Protein 5K5D (pdb70)

Nearest PDB structures (foldseek):
  5k5d-assembly2_B  TM=1.004E+00  e=5.951E-37  Saccharolobus solfataricus 98/2
  5k5d-assembly1_A  TM=9.960E-01  e=1.887E-33  Saccharolobus solfataricus 98/2
  5k5a-assembly1_B  TM=9.808E-01  e=2.929E-31  Saccharolobus solfataricus 98/2
  5k5d-assembly3_C  TM=9.101E-01  e=9.389E-32  Saccharolobus solfataricus 98/2
  5k5d-assembly3_C  TM=1.003E+00  e=1.849E-37  Saccharolobus solfataricus 98/2

InterPro domains:
  IPR003115 ParB-like, N-terminal domain [SM00470] (9-94)
  IPR036086 ParB/Sulfiredoxin superfamily [SSF110849] (32-154)
  IPR054524 Ssol_1539-like, N-teminal, second subdomain [PF22445] (212-257)

Organism: Saccharolobus solfataricus (strain 98/2) (NCBI:txid555311)

Structure (mmCIF, N/CA/C/O backbone):
data_5K5D
#
_entry.id   5K5D
#
_cell.length_a   71.030
_cell.length_b   98.700
_cell.length_c   307.200
_cell.angle_alpha   90.000
_cell.angle_beta   90.000
_cell.angle_gamma   90.000
#
_symmetry.space_group_name_H-M   'C 2 2 21'
#
loop_
_entity.id
_entity.type
_entity.pdbx_description
1 polymer 'ParB domain protein nuclease'
2 non-polymer 'CITRIC ACID'
3 water water
#
loop_
_atom_site.group_PDB
_atom_site.id
_atom_site.type_symbol
_atom_site.label_atom_id
_atom_site.label_alt_id
_atom_site.label_comp_id
_atom_site.label_asym_id
_atom_site.label_entity_id
_atom_site.label_seq_id
_atom_site.pdbx_PDB_ins_code
_atom_site.Cartn_x
_atom_site.Cartn_y
_atom_site.Cartn_z
_atom_site.occupancy
_atom_site.B_iso_or_equiv
_atom_site.auth_seq_id
_atom_site.auth_comp_id
_atom_site.auth_asym_id
_atom_site.auth_atom_id
_atom_site.pdbx_PDB_model_num
ATOM 9 N N . THR A 1 5 ? 5.622 12.031 44.639 1.00 95.46 2 THR B N 1
ATOM 10 C CA . THR A 1 5 ? 5.806 13.010 43.574 1.00 86.59 2 THR B CA 1
ATOM 11 C C . THR A 1 5 ? 4.842 14.186 43.740 1.00 82.14 2 THR B C 1
ATOM 12 O O . THR A 1 5 ? 3.665 14.001 44.054 1.00 76.33 2 THR B O 1
ATOM 16 N N . GLU A 1 6 ? 5.352 15.395 43.533 1.00 77.59 3 GLU B N 1
ATOM 17 C CA . GLU A 1 6 ? 4.553 16.604 43.690 1.00 67.37 3 GLU B CA 1
ATOM 18 C C . GLU A 1 6 ? 3.575 16.766 42.535 1.00 56.42 3 GLU B C 1
ATOM 19 O O . GLU A 1 6 ? 3.921 16.524 41.378 1.00 48.74 3 GLU B O 1
ATOM 25 N N . LEU A 1 7 ? 2.356 17.189 42.852 1.00 49.60 4 LEU B N 1
ATOM 26 C CA . LEU A 1 7 ? 1.330 17.392 41.835 1.00 46.49 4 LEU B CA 1
ATOM 27 C C . LEU A 1 7 ? 1.598 18.642 41.001 1.00 46.87 4 LEU B C 1
ATOM 28 O O . LEU A 1 7 ? 1.770 19.737 41.537 1.00 56.20 4 LEU B O 1
ATOM 33 N N . THR A 1 8 ? 1.633 18.466 39.685 1.00 43.00 5 THR B N 1
ATOM 34 C CA . THR A 1 8 ? 1.899 19.558 38.756 1.00 37.86 5 THR B CA 1
ATOM 35 C C . THR A 1 8 ? 0.668 19.856 37.912 1.00 37.29 5 THR B C 1
ATOM 36 O O . THR A 1 8 ? -0.040 18.943 37.492 1.00 37.59 5 THR B O 1
ATOM 40 N N . TYR A 1 9 ? 0.412 21.134 37.656 1.00 37.75 6 TYR B N 1
ATOM 41 C CA . TYR A 1 9 ? -0.739 21.507 36.849 1.00 41.55 6 TYR B CA 1
ATOM 42 C C . TYR A 1 9 ? -0.533 22.808 36.088 1.00 45.30 6 TYR B C 1
ATOM 43 O O . TYR A 1 9 ? 0.313 23.636 36.439 1.00 44.05 6 TYR B O 1
ATOM 52 N N . THR A 1 10 ? -1.328 22.976 35.040 1.00 45.35 7 THR B N 1
ATOM 53 C CA . THR A 1 10 ? -1.369 24.222 34.302 1.00 51.11 7 THR B CA 1
ATOM 54 C C . THR A 1 10 ? -2.819 24.654 34.228 1.00 50.28 7 THR B C 1
ATOM 55 O O . THR A 1 10 ? -3.710 23.826 34.048 1.00 47.68 7 THR B O 1
ATOM 59 N N . GLU A 1 11 ? -3.060 25.948 34.385 1.00 49.12 8 GLU B N 1
ATOM 60 C CA . GLU A 1 11 ? -4.411 26.469 34.276 1.00 44.15 8 G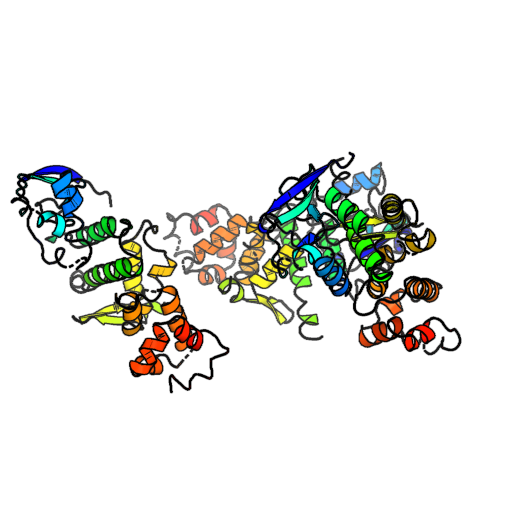LU B CA 1
ATOM 61 C C . GLU A 1 11 ? -4.747 26.748 32.820 1.00 39.12 8 GLU B C 1
ATOM 62 O O . GLU A 1 11 ? -3.877 27.145 32.049 1.00 39.36 8 GLU B O 1
ATOM 68 N N . GLU A 1 12 ? -6.004 26.520 32.445 1.00 39.51 9 GLU B N 1
ATOM 69 C CA . GLU A 1 12 ? -6.463 26.816 31.090 1.00 41.94 9 GLU B CA 1
ATOM 70 C C . GLU A 1 12 ? -7.984 26.855 30.963 1.00 37.68 9 GLU B C 1
ATOM 71 O O . GLU A 1 12 ? -8.711 26.542 31.905 1.00 47.84 9 GLU B O 1
ATOM 77 N N . VAL A 1 13 ? -8.452 27.249 29.785 1.00 35.03 10 VAL B N 1
ATOM 78 C CA . VAL A 1 13 ? -9.878 27.395 29.528 1.00 41.03 10 VAL B CA 1
ATOM 79 C C . VAL A 1 13 ? -10.294 26.479 28.393 1.00 38.57 10 VAL B C 1
ATOM 80 O O . VAL A 1 13 ? -9.708 26.513 27.316 1.00 41.71 10 VAL B O 1
ATOM 84 N N . VAL A 1 14 ? -11.310 25.661 28.634 1.00 38.14 11 VAL B N 1
ATOM 85 C CA . VAL A 1 14 ? -11.767 24.710 27.632 1.00 31.39 11 VAL B CA 1
ATOM 86 C C . VAL A 1 14 ? -13.272 24.803 27.455 1.00 43.67 11 VAL B C 1
ATOM 87 O O . VAL A 1 14 ? -13.974 25.345 28.312 1.00 46.75 11 VAL B O 1
ATOM 91 N N . SER A 1 15 ? -13.763 24.286 26.333 1.00 47.84 12 SER B N 1
ATOM 92 C CA . SER A 1 15 ? -15.198 24.196 26.106 1.00 51.01 12 SER B CA 1
ATOM 93 C C . SER A 1 15 ? -15.801 23.291 27.168 1.00 48.11 12 SER B C 1
ATOM 94 O O . SER A 1 15 ? -15.300 22.195 27.422 1.00 42.51 12 SER B O 1
ATOM 97 N N . ILE A 1 16 ? -16.874 23.767 27.792 1.00 50.63 13 ILE B N 1
ATOM 98 C CA . ILE A 1 16 ? -17.453 23.113 28.958 1.00 49.32 13 ILE B CA 1
ATOM 99 C C . ILE A 1 16 ? -17.809 21.647 28.709 1.00 52.49 13 ILE B C 1
ATOM 100 O O . ILE A 1 16 ? -17.830 20.840 29.637 1.00 53.68 13 ILE B O 1
ATOM 105 N N . GLU A 1 17 ? -18.065 21.304 27.451 1.00 52.91 14 GLU B N 1
ATOM 106 C CA . GLU A 1 17 ? -18.494 19.954 27.102 1.00 44.89 14 GLU B CA 1
ATOM 107 C C . GLU A 1 17 ? -17.331 18.965 26.945 1.00 38.52 14 GLU B C 1
ATOM 108 O O . GLU A 1 17 ? -17.550 17.760 26.836 1.00 41.17 14 GLU B O 1
ATOM 114 N N . LYS A 1 18 ? -16.100 19.473 26.942 1.00 37.18 15 LYS B N 1
ATOM 115 C CA . LYS A 1 18 ? -14.908 18.626 26.846 1.00 43.09 15 LYS B CA 1
ATOM 116 C C . LYS A 1 18 ? -14.630 17.795 28.102 1.00 48.17 15 LYS B C 1
ATOM 117 O O . LYS A 1 18 ? -13.984 16.750 28.029 1.00 49.60 15 LYS B O 1
ATOM 123 N N . LEU A 1 19 ? -15.090 18.275 29.254 1.00 47.71 16 LEU B N 1
ATOM 124 C CA . LEU A 1 19 ? -14.798 17.608 30.516 1.00 47.48 16 LEU B CA 1
ATOM 125 C C . LEU A 1 19 ? -15.511 16.265 30.614 1.00 47.67 16 LEU B C 1
ATOM 126 O O . LEU A 1 19 ? -16.736 16.196 30.513 1.00 47.27 16 LEU B O 1
ATOM 131 N N . LYS A 1 20 ? -14.729 15.203 30.786 1.00 49.09 17 LYS B N 1
ATOM 132 C CA . LYS A 1 20 ? -15.262 13.851 30.915 1.00 48.09 17 LYS B CA 1
ATOM 133 C C . LYS A 1 20 ? -15.476 13.547 32.390 1.00 50.16 17 LYS B C 1
ATOM 134 O O . LYS A 1 20 ? -14.632 13.865 33.225 1.00 49.36 17 LYS B O 1
ATOM 140 N N . GLU A 1 21 ? -16.605 12.938 32.720 1.00 51.99 18 GLU B N 1
ATOM 141 C CA . GLU A 1 21 ? -16.903 12.710 34.123 1.00 53.69 18 GLU B CA 1
ATOM 142 C C . GLU A 1 21 ? -16.671 11.263 34.555 1.00 54.21 18 GLU B C 1
ATOM 143 O O . GLU A 1 21 ? -16.893 10.329 33.784 1.00 51.00 18 GLU B O 1
ATOM 149 N N . ASP A 1 22 ? -16.203 11.099 35.791 1.00 52.65 19 ASP B N 1
ATOM 150 C CA . ASP A 1 22 ? -15.969 9.784 36.374 1.00 50.67 19 ASP B CA 1
ATOM 151 C C . ASP A 1 22 ? -17.006 9.511 37.456 1.00 50.14 19 ASP B C 1
ATOM 152 O O . ASP A 1 22 ? -17.185 10.316 38.371 1.00 48.31 19 ASP B O 1
ATOM 157 N N . ASP A 1 23 ? -17.682 8.371 37.347 1.00 52.53 20 ASP B N 1
ATOM 158 C CA . ASP A 1 23 ? -18.774 8.026 38.257 1.00 61.84 20 ASP B CA 1
ATOM 159 C C . ASP A 1 23 ? -18.350 8.036 39.719 1.00 55.56 20 ASP B C 1
ATOM 160 O O . ASP A 1 23 ? -19.081 8.523 40.583 1.00 57.16 20 ASP B O 1
ATOM 165 N N . GLU A 1 24 ? -17.169 7.495 39.994 1.00 47.98 21 GLU B N 1
ATOM 166 C CA . GLU A 1 24 ? -16.666 7.460 41.358 1.00 43.70 21 GLU B CA 1
ATOM 167 C C . GLU A 1 24 ? -16.374 8.867 41.877 1.00 41.22 21 GLU B C 1
ATOM 168 O O . GLU A 1 24 ? -16.888 9.260 42.921 1.00 40.87 21 GLU B O 1
ATOM 174 N N . PHE A 1 25 ? -15.561 9.628 41.147 1.00 42.49 22 PHE B N 1
ATOM 175 C CA . PHE A 1 25 ? -15.231 10.994 41.566 1.00 43.33 22 PHE B CA 1
ATOM 176 C C . PHE A 1 25 ? -16.488 11.845 41.715 1.00 39.84 22 PHE B C 1
ATOM 177 O O . PHE A 1 25 ? -16.547 12.743 42.551 1.00 40.30 22 PHE B O 1
ATOM 185 N N . LYS A 1 26 ? -17.487 11.555 40.889 1.00 38.69 23 LYS B N 1
ATOM 186 C CA . LYS A 1 26 ? -18.747 12.278 40.920 1.00 43.08 23 LYS B CA 1
ATOM 187 C C . LYS A 1 26 ? -19.497 12.042 42.230 1.00 50.71 23 LYS B C 1
ATOM 188 O O . LYS A 1 26 ? -20.220 12.920 42.705 1.00 51.53 23 LYS B O 1
ATOM 194 N N . THR A 1 27 ? -19.307 10.862 42.817 1.00 48.91 24 THR B N 1
ATOM 195 C CA . THR A 1 27 ? -20.057 10.463 44.013 1.00 51.37 24 THR B CA 1
ATOM 196 C C . THR A 1 27 ? -19.249 10.525 45.312 1.00 54.39 24 THR B C 1
ATOM 197 O O . THR A 1 27 ? -19.742 10.140 46.374 1.00 54.65 24 THR B O 1
ATOM 209 N N . VAL A 1 29 ? -17.687 13.255 47.272 1.00 66.24 26 VAL B N 1
ATOM 210 C CA . VAL A 1 29 ? -18.196 14.195 48.255 1.00 65.09 26 VAL B CA 1
ATOM 211 C C . VAL A 1 29 ? -19.676 13.915 48.511 1.00 70.92 26 VAL B C 1
ATOM 212 O O . VAL A 1 29 ? -20.472 13.935 47.589 1.00 64.74 26 VAL B O 1
ATOM 216 N N . PRO A 1 30 ? -20.054 13.713 49.780 1.00 81.52 27 PRO B N 1
ATOM 217 C CA . PRO A 1 30 ? -21.418 13.320 50.157 1.00 88.48 27 PRO B CA 1
ATOM 218 C C . PRO A 1 30 ? -22.445 14.385 49.723 1.00 96.15 27 PRO B C 1
ATOM 219 O O . PRO A 1 30 ? -22.134 15.581 49.790 1.00 96.67 27 PRO B O 1
ATOM 223 N N . SER A 1 31 ? -23.628 13.965 49.275 1.00 99.87 28 SER B N 1
ATOM 224 C CA . SER A 1 31 ? -24.664 14.907 48.859 1.00 99.58 28 SER B CA 1
ATOM 225 C C . SER A 1 31 ? -24.882 15.991 49.911 1.00 97.14 28 SER B C 1
ATOM 226 O O . SER A 1 31 ? -25.165 15.703 51.082 1.00 103.23 28 SER B O 1
ATOM 229 N N . ASN A 1 32 ? -24.747 17.243 49.491 1.00 87.03 29 ASN B N 1
ATOM 230 C CA . ASN A 1 32 ? -25.014 18.365 50.387 1.00 82.76 29 ASN B CA 1
ATOM 231 C C . ASN A 1 32 ? -25.876 19.464 49.756 1.00 77.26 29 ASN B C 1
ATOM 232 O O . ASN A 1 32 ? -26.087 19.491 48.541 1.00 69.87 29 ASN B O 1
ATOM 237 N N . ASN A 1 33 ? -26.373 20.372 50.590 1.00 78.21 30 ASN B N 1
ATOM 238 C CA . ASN A 1 33 ? -27.254 21.436 50.121 1.00 80.38 30 ASN B CA 1
ATOM 239 C C . ASN A 1 33 ? -26.523 22.732 49.772 1.00 82.02 30 ASN B C 1
ATOM 240 O O . ASN A 1 33 ? -27.153 23.773 49.581 1.00 83.26 30 ASN B O 1
ATOM 245 N N . SER A 1 34 ? -25.200 22.660 49.671 1.00 82.04 31 SER B N 1
ATOM 246 C CA . SER A 1 34 ? -24.380 23.828 49.361 1.00 83.60 31 SER B CA 1
ATOM 247 C C . SER A 1 34 ? -24.435 24.142 47.873 1.00 78.67 31 SER B C 1
ATOM 248 O O . SER A 1 34 ? -23.871 25.138 47.416 1.00 71.62 31 SER B O 1
ATOM 251 N N . ARG A 1 35 ? -25.115 23.284 47.122 1.00 77.33 32 ARG B N 1
ATOM 252 C CA . ARG A 1 35 ? -25.227 23.461 45.683 1.00 75.38 32 ARG B CA 1
ATOM 253 C C . ARG A 1 35 ? -26.086 24.679 45.347 1.00 79.31 32 ARG B C 1
ATOM 254 O O . ARG A 1 35 ? -25.989 25.235 44.255 1.00 81.63 32 ARG B O 1
ATOM 262 N N . GLU A 1 36 ? -26.920 25.097 46.294 1.00 81.10 33 GLU B N 1
ATOM 263 C CA . GLU A 1 36 ? -27.766 26.268 46.095 1.00 84.56 33 GLU B CA 1
ATOM 264 C C . GLU A 1 36 ? -26.958 27.553 46.254 1.00 79.31 33 GLU B C 1
ATOM 265 O O . GLU A 1 36 ? -27.280 28.585 45.661 1.00 67.52 33 GLU B O 1
ATOM 271 N N . ASP A 1 37 ? -25.900 27.477 47.054 1.00 83.01 34 ASP B N 1
ATOM 272 C CA . ASP A 1 37 ? -25.068 28.636 47.354 1.00 83.04 34 ASP B CA 1
ATOM 273 C C . ASP A 1 37 ? -24.098 28.932 46.215 1.00 78.18 34 ASP B C 1
ATOM 274 O O . ASP A 1 37 ? -23.894 30.087 45.841 1.00 78.76 34 ASP B O 1
ATOM 279 N N . LEU A 1 38 ? -23.497 27.879 45.673 1.00 73.91 35 LEU B N 1
ATOM 280 C CA . LEU A 1 38 ? -22.597 28.013 44.535 1.00 69.40 35 LEU B CA 1
ATOM 281 C C . LEU A 1 38 ? -23.343 28.557 43.323 1.00 70.33 35 LEU B C 1
ATOM 282 O O . LEU A 1 38 ? -22.806 29.359 42.558 1.00 70.86 35 LEU B O 1
ATOM 287 N N . GLU A 1 39 ? -24.588 28.122 43.161 1.00 71.91 36 GLU B N 1
ATOM 288 C CA . GLU A 1 39 ? -25.430 28.577 42.060 1.00 72.11 36 GLU B CA 1
ATOM 289 C C . GLU A 1 39 ? -25.625 30.094 42.077 1.00 71.33 36 GLU B C 1
ATOM 290 O O . GLU A 1 39 ? -25.735 30.724 41.026 1.00 70.30 36 GLU B O 1
ATOM 296 N N . LYS A 1 40 ? -25.662 30.673 43.273 1.00 73.88 37 LYS B N 1
ATOM 297 C CA . LYS A 1 40 ? -25.835 32.113 43.419 1.00 76.51 37 LYS B CA 1
ATOM 298 C C . LYS A 1 40 ? -24.615 32.876 42.917 1.00 73.81 37 LYS B C 1
ATOM 299 O O . LYS A 1 40 ? -24.716 33.678 41.989 1.00 71.88 37 LYS B O 1
ATOM 305 N N . SER A 1 41 ? -23.464 32.624 43.537 1.00 72.46 38 SER B N 1
ATOM 306 C CA . SER A 1 41 ? -22.229 33.322 43.183 1.00 68.84 38 SER B CA 1
ATOM 307 C C . SER A 1 41 ? -21.835 33.099 41.724 1.00 64.01 38 SER B C 1
ATOM 308 O O . SER A 1 41 ? -21.073 33.878 41.157 1.00 62.23 38 SER B O 1
ATOM 311 N N . LEU A 1 42 ? -22.351 32.033 41.121 1.00 58.90 39 LEU B N 1
ATOM 312 C CA . LEU A 1 42 ? -22.113 31.787 39.704 1.00 58.15 39 LEU B CA 1
ATOM 313 C C . LEU A 1 42 ? -22.935 32.731 38.833 1.00 60.30 39 LEU B C 1
ATOM 314 O O . LEU A 1 42 ? -22.443 33.242 37.828 1.00 58.25 39 LEU B O 1
ATOM 319 N N . ARG A 1 43 ? -24.186 32.957 39.224 1.00 63.45 40 ARG B N 1
ATOM 320 C CA . ARG A 1 43 ? -25.062 33.866 38.489 1.00 70.91 40 ARG B CA 1
ATOM 321 C C . ARG A 1 43 ? -24.571 35.304 38.586 1.00 68.12 40 ARG B C 1
ATOM 322 O O . ARG A 1 43 ? -24.651 36.060 37.618 1.00 62.06 40 ARG B O 1
ATOM 330 N N . GLU A 1 44 ? -24.063 35.674 39.758 1.00 71.42 41 GLU B N 1
ATOM 331 C CA . GLU A 1 44 ? -23.684 37.056 40.026 1.00 75.93 41 GLU B CA 1
ATOM 332 C C . GLU A 1 44 ? -22.226 37.356 39.705 1.00 76.37 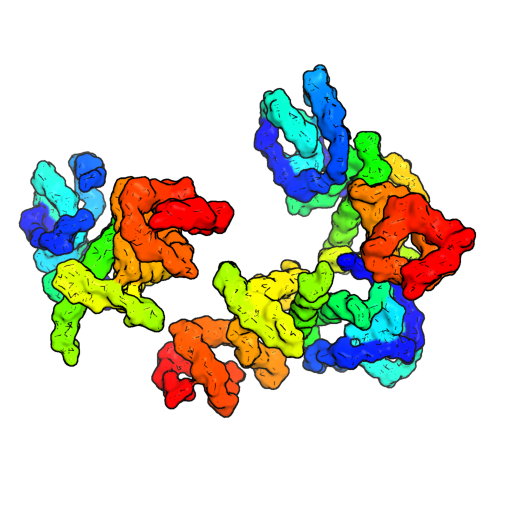41 GLU B C 1
ATOM 333 O O . GLU A 1 44 ? -21.901 38.439 39.220 1.00 79.06 41 GLU B O 1
ATOM 339 N N . LYS A 1 45 ? -21.348 36.399 39.982 1.00 72.82 42 LYS B N 1
ATOM 340 C CA . LYS A 1 45 ? -19.913 36.636 39.873 1.00 65.95 42 LYS B CA 1
ATOM 341 C C . LYS A 1 45 ? -19.254 35.768 38.809 1.00 72.11 42 LYS B C 1
ATOM 342 O O . LYS A 1 45 ? -18.048 35.867 38.581 1.00 78.76 42 LYS B O 1
ATOM 348 N N . SER A 1 46 ? -20.046 34.915 38.164 1.00 70.14 43 SER B N 1
ATOM 349 C CA . SER A 1 46 ? -19.538 34.063 37.094 1.00 63.46 43 SER B CA 1
ATOM 350 C C . SER A 1 46 ? -18.498 33.070 37.620 1.00 65.09 43 SER B C 1
ATOM 351 O O . SER A 1 46 ? -18.481 32.746 38.808 1.00 65.87 43 SER B O 1
ATOM 354 N N . GLN A 1 47 ? -17.637 32.596 36.725 1.00 66.20 44 GLN B N 1
ATOM 355 C CA . GLN A 1 47 ? -16.610 31.602 37.039 1.00 61.55 44 GLN B CA 1
ATOM 356 C C . GLN A 1 47 ? -15.451 32.186 37.843 1.00 59.62 44 GLN B C 1
ATOM 357 O O . GLN A 1 47 ? -14.548 32.800 37.275 1.00 61.21 44 GLN B O 1
ATOM 363 N N . ILE A 1 48 ? -15.458 31.982 39.156 1.00 54.81 45 ILE B N 1
ATOM 364 C CA . ILE A 1 48 ? -14.373 32.477 39.999 1.00 55.01 45 ILE B CA 1
ATOM 365 C C . ILE A 1 48 ? -13.259 31.445 40.172 1.00 57.33 45 ILE B C 1
ATOM 366 O O . ILE A 1 48 ? -12.123 31.658 39.743 1.00 55.19 45 ILE B O 1
ATOM 371 N N . PHE A 1 49 ? -13.598 30.330 40.811 1.00 53.34 46 PHE B N 1
ATOM 372 C CA . PHE A 1 49 ? -12.647 29.257 41.062 1.00 51.52 46 PHE B CA 1
ATOM 373 C C . PHE A 1 49 ? -12.662 28.240 39.935 1.00 48.03 46 PHE B C 1
ATOM 374 O O . PHE A 1 49 ? -13.728 27.869 39.448 1.00 49.54 46 PHE B O 1
ATOM 382 N N . PRO A 1 50 ? -11.470 27.784 39.522 1.00 48.14 47 PRO B N 1
ATOM 383 C CA . PRO A 1 50 ? -11.320 26.816 38.431 1.00 43.79 47 PRO B CA 1
ATOM 384 C C . PRO A 1 50 ? -11.758 25.425 38.860 1.00 36.40 47 PRO B C 1
ATOM 385 O O . PRO A 1 50 ? -11.846 25.149 40.056 1.00 34.63 47 PRO B O 1
ATOM 389 N N . LEU A 1 51 ? -12.035 24.561 37.891 1.00 29.56 48 LEU B N 1
ATOM 390 C CA . LEU A 1 51 ? -12.377 23.185 38.202 1.00 34.79 48 LEU B CA 1
ATOM 391 C C . LEU A 1 51 ? -11.108 22.347 38.202 1.00 35.61 48 LEU B C 1
ATOM 392 O O . LEU A 1 51 ? -10.034 22.845 37.877 1.00 42.85 48 LEU B O 1
ATOM 397 N N . ILE A 1 52 ? -11.228 21.081 38.577 1.00 33.51 49 ILE B N 1
ATOM 398 C CA . ILE A 1 52 ? -10.060 20.225 38.711 1.00 31.25 49 ILE B CA 1
ATOM 399 C C . ILE A 1 52 ? -10.160 19.007 37.811 1.00 37.57 49 ILE B C 1
ATOM 400 O O . ILE A 1 52 ? -11.003 18.140 38.028 1.00 42.50 49 ILE B O 1
ATOM 405 N N . ALA A 1 53 ? -9.289 18.935 36.810 1.00 36.63 50 ALA B N 1
ATOM 406 C CA . ALA A 1 53 ? -9.297 17.807 35.888 1.00 34.63 50 ALA B CA 1
ATOM 407 C C . ALA A 1 53 ? -7.924 17.162 35.760 1.00 37.54 50 ALA B C 1
ATOM 408 O O . ALA A 1 53 ? -6.907 17.755 36.127 1.00 34.17 50 ALA B O 1
ATOM 410 N N . ASP A 1 54 ? -7.905 15.940 35.236 1.00 35.41 51 ASP B N 1
ATOM 411 C CA . ASP A 1 54 ? -6.657 15.225 35.012 1.00 34.45 51 ASP B CA 1
ATOM 412 C C . ASP A 1 54 ? -6.153 15.430 33.586 1.00 36.55 51 ASP B C 1
ATOM 413 O O . ASP A 1 54 ? -6.805 16.078 32.768 1.00 37.05 51 ASP B O 1
ATOM 418 N N . ARG A 1 55 ? -4.989 14.860 33.305 1.00 38.61 52 ARG B N 1
ATOM 419 C CA . ARG A 1 55 ? -4.317 15.006 32.017 1.00 44.42 52 ARG B CA 1
ATOM 420 C C . ARG A 1 55 ? -5.229 14.814 30.796 1.00 47.73 52 ARG B C 1
ATOM 421 O O . ARG A 1 55 ? -5.014 15.436 29.757 1.00 47.00 52 ARG B O 1
ATOM 429 N N . ASN A 1 56 ? -6.244 13.964 30.920 1.00 45.42 53 ASN B N 1
ATOM 430 C CA . ASN A 1 56 ? -7.121 13.661 29.789 1.00 39.08 53 ASN B CA 1
ATOM 431 C C . ASN A 1 56 ? -8.491 14.321 29.918 1.00 41.11 53 ASN B C 1
ATOM 432 O O . ASN A 1 56 ? -9.444 13.947 29.229 1.00 39.64 53 ASN B O 1
ATOM 437 N N . TYR A 1 57 ? -8.580 15.302 30.809 1.00 34.98 54 TYR B N 1
ATOM 438 C CA . TYR A 1 57 ? -9.805 16.073 31.001 1.00 32.90 54 TYR B CA 1
ATOM 439 C C . TYR A 1 57 ? -10.910 15.287 31.701 1.00 37.89 54 TYR B C 1
ATOM 440 O O . TYR A 1 57 ? -12.098 15.528 31.479 1.00 33.97 54 TYR B O 1
ATOM 449 N N . VAL A 1 58 ? -10.509 14.343 32.548 1.00 42.92 55 VAL B N 1
ATOM 450 C CA . VAL A 1 58 ? -11.439 13.724 33.483 1.00 39.30 55 VAL B CA 1
ATOM 451 C C . VAL A 1 58 ? -11.642 14.694 34.647 1.00 37.17 55 VAL B C 1
ATOM 452 O O . VAL A 1 58 ? -10.673 15.177 35.233 1.00 37.32 55 VAL B O 1
ATOM 456 N N . LEU A 1 59 ? -12.900 15.001 34.953 1.00 28.39 56 LEU B N 1
ATOM 457 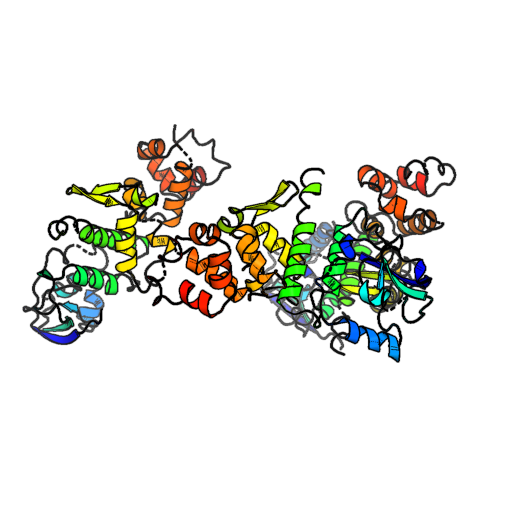C CA . LEU A 1 59 ? -13.228 15.912 36.045 1.00 33.61 56 LEU B CA 1
ATOM 458 C C . LEU A 1 59 ? -12.940 15.247 37.379 1.00 35.65 56 LEU B C 1
ATOM 459 O O . LEU A 1 59 ? -13.558 14.246 37.718 1.00 37.45 56 LEU B O 1
ATOM 464 N N . ILE A 1 60 ? -12.003 15.805 38.135 1.00 31.83 57 ILE B N 1
ATOM 465 C CA . ILE A 1 60 ? -11.672 15.267 39.447 1.00 32.23 57 ILE B CA 1
ATOM 466 C C . ILE A 1 60 ? -12.502 15.928 40.541 1.00 39.69 57 ILE B C 1
ATOM 467 O O . ILE A 1 60 ? -12.977 15.265 41.462 1.00 41.92 57 ILE B O 1
ATOM 472 N N . ASP A 1 61 ? -12.673 17.239 40.437 1.00 40.83 58 ASP B N 1
ATOM 473 C CA . ASP A 1 61 ? -13.481 17.969 41.399 1.00 42.98 58 ASP B CA 1
ATOM 474 C C . ASP A 1 61 ? -14.206 19.143 40.745 1.00 42.81 58 ASP B C 1
ATOM 475 O O . ASP A 1 61 ? -13.676 19.785 39.838 1.00 42.58 58 ASP B O 1
ATOM 480 N N . GLY A 1 62 ? -15.424 19.409 41.206 1.00 44.18 59 GLY B N 1
ATOM 481 C CA . GLY A 1 62 ? -16.209 20.517 40.693 1.00 45.31 59 GLY B CA 1
ATOM 482 C C . GLY A 1 62 ? -17.472 20.081 39.977 1.00 43.49 59 GLY B C 1
ATOM 483 O O . GLY A 1 62 ? -18.062 20.853 39.223 1.00 46.47 59 GLY B O 1
ATOM 484 N N . TYR A 1 63 ? -17.889 18.842 40.218 1.00 41.21 60 TYR B N 1
ATOM 485 C CA . TYR A 1 63 ? -19.039 18.267 39.523 1.00 39.86 60 TYR B CA 1
ATOM 486 C C . TYR A 1 63 ? -20.305 19.111 39.633 1.00 43.88 60 TYR B C 1
ATOM 487 O O . TYR A 1 63 ? -20.972 19.379 38.634 1.00 42.22 60 TYR B O 1
ATOM 496 N N . THR A 1 64 ? -20.636 19.532 40.846 1.00 46.18 61 THR B N 1
ATOM 497 C CA . THR A 1 64 ? -21.830 20.336 41.048 1.00 47.62 61 THR B CA 1
ATOM 498 C C . THR A 1 64 ? -21.720 21.650 40.279 1.00 48.53 61 THR B C 1
ATOM 499 O O . THR A 1 64 ? -22.608 21.994 39.500 1.00 56.48 61 THR B O 1
ATOM 503 N N . ARG A 1 65 ? -20.626 22.374 40.494 1.00 46.39 62 ARG B N 1
ATOM 504 C CA . ARG A 1 65 ? -20.391 23.634 39.794 1.00 50.39 62 ARG B CA 1
ATOM 505 C C . ARG A 1 65 ? -20.512 23.486 38.280 1.00 45.45 62 ARG B C 1
ATOM 506 O O . ARG A 1 65 ? -21.103 24.331 37.614 1.00 47.82 62 ARG B O 1
ATOM 514 N N . LEU A 1 66 ? -19.949 22.411 37.742 1.00 38.47 63 LEU B N 1
ATOM 515 C CA . LEU A 1 66 ? -20.012 22.166 36.309 1.00 41.85 63 LEU B CA 1
ATOM 516 C C . LEU A 1 66 ? -21.463 22.089 35.849 1.00 45.42 63 LEU B C 1
ATOM 517 O O . LEU A 1 66 ? -21.842 22.696 34.848 1.00 45.09 63 LEU B O 1
ATOM 522 N N . ASP A 1 67 ? -22.269 21.338 36.592 1.00 42.98 64 ASP B N 1
ATOM 523 C CA . ASP A 1 67 ? -23.682 21.182 36.276 1.00 45.06 64 ASP B CA 1
ATOM 524 C C . ASP A 1 67 ? -24.393 22.532 36.272 1.00 55.54 64 ASP B C 1
ATOM 525 O O . ASP A 1 67 ? -25.129 22.852 35.336 1.00 63.36 64 ASP B O 1
ATOM 530 N N . ILE A 1 68 ? -24.160 23.322 37.317 1.00 51.35 65 ILE B N 1
ATOM 531 C CA . ILE A 1 68 ? -24.763 24.648 37.440 1.00 45.95 65 ILE B CA 1
ATOM 532 C C . ILE A 1 68 ? -24.415 25.557 36.261 1.00 54.44 65 ILE B C 1
ATOM 533 O O . ILE A 1 68 ? -25.286 26.222 35.703 1.00 63.96 65 ILE B O 1
ATOM 546 N N . LYS A 1 70 ? -23.517 24.558 33.438 1.00 59.53 67 LYS B N 1
ATOM 547 C CA . LYS A 1 70 ? -24.044 23.924 32.245 1.00 63.27 67 LYS B CA 1
ATOM 548 C C . LYS A 1 70 ? -25.494 24.347 32.054 1.00 67.54 67 LYS B C 1
ATOM 549 O O . LYS A 1 70 ? -25.917 24.659 30.942 1.00 72.98 67 LYS B O 1
ATOM 555 N N . LYS A 1 71 ? -26.248 24.364 33.148 1.00 61.50 68 LYS B N 1
ATOM 556 C CA . LYS A 1 71 ? -27.630 24.824 33.117 1.00 58.76 68 LYS B CA 1
ATOM 557 C C . LYS A 1 71 ? -27.709 26.329 32.909 1.00 54.82 68 LYS B C 1
ATOM 558 O O . LYS A 1 71 ? -28.676 26.835 32.338 1.00 53.82 68 LYS B O 1
ATOM 564 N N . LEU A 1 72 ? -26.688 27.040 33.375 1.00 48.64 69 LEU B N 1
ATOM 565 C CA . LEU A 1 72 ? -26.657 28.496 33.280 1.00 47.74 69 LEU B CA 1
ATOM 566 C C . LEU A 1 72 ? -26.241 28.944 31.882 1.00 49.03 69 LEU B C 1
ATOM 567 O O . LEU A 1 72 ? -26.162 30.139 31.602 1.00 52.20 69 LEU B O 1
ATOM 572 N N . GLY A 1 73 ? -25.974 27.976 31.010 1.00 47.48 70 GLY B N 1
ATOM 573 C CA . GLY A 1 73 ? -25.612 28.259 29.632 1.00 46.80 70 GLY B CA 1
ATOM 574 C C . GLY A 1 73 ? -24.162 28.654 29.413 1.00 54.33 70 GLY B C 1
ATOM 575 O O . GLY A 1 73 ? -23.860 29.399 28.484 1.00 57.16 70 GLY B O 1
ATOM 576 N N . PHE A 1 74 ? -23.261 28.169 30.264 1.00 56.65 71 PHE B N 1
ATOM 577 C CA . PHE A 1 74 ? -21.836 28.436 30.088 1.00 54.41 71 PHE B CA 1
ATOM 578 C C . PHE A 1 74 ? -21.319 27.654 28.896 1.00 50.90 71 PHE B C 1
ATOM 579 O O . PHE A 1 74 ? -21.720 26.515 28.676 1.00 55.73 71 PHE B O 1
ATOM 587 N N . LYS A 1 75 ? -20.428 28.265 28.125 1.00 47.83 72 LYS B N 1
ATOM 588 C CA . LYS A 1 75 ? -19.858 27.599 26.961 1.00 49.97 72 LYS B CA 1
ATOM 589 C C . LYS A 1 75 ? -18.393 27.249 27.194 1.00 51.42 72 LYS B C 1
ATOM 590 O O . LYS A 1 75 ? -17.844 26.358 26.545 1.00 54.96 72 LYS B O 1
ATOM 596 N N . GLU A 1 76 ? -17.769 27.953 28.131 1.00 43.75 73 GLU B N 1
ATOM 597 C CA . GLU A 1 76 ? -16.381 27.697 28.482 1.00 43.04 73 GLU B CA 1
ATOM 598 C C . GLU A 1 76 ? -16.256 27.518 29.991 1.00 47.70 73 GLU B C 1
ATOM 599 O O . GLU A 1 76 ? -17.155 27.886 30.744 1.00 48.81 73 GLU B O 1
ATOM 605 N N . VAL A 1 77 ? -15.140 26.950 30.431 1.00 49.01 74 VAL B N 1
ATOM 606 C CA . VAL A 1 77 ? -14.912 26.737 31.855 1.00 42.10 74 VAL B CA 1
ATOM 607 C C . VAL A 1 77 ? -13.428 26.772 32.196 1.00 38.01 74 VAL B C 1
ATOM 608 O O . VAL A 1 77 ? -12.611 26.133 31.529 1.00 37.97 74 VAL B O 1
ATOM 612 N N . LYS A 1 78 ? -13.086 27.525 33.235 1.00 34.67 75 LYS B N 1
ATOM 613 C CA . LYS A 1 78 ? -11.721 27.562 33.742 1.00 37.42 75 LYS B CA 1
ATOM 614 C C . LYS A 1 78 ? -11.417 26.264 34.476 1.00 29.75 75 LYS B C 1
ATOM 615 O O . LYS A 1 78 ? -12.150 25.875 35.381 1.00 27.90 75 LYS B O 1
ATOM 621 N N . ILE A 1 79 ? -10.344 25.588 34.084 1.00 27.00 76 ILE B N 1
ATOM 622 C CA . ILE A 1 79 ? -9.908 24.403 34.813 1.00 31.36 76 ILE B CA 1
ATOM 623 C C . ILE A 1 79 ? -8.428 24.466 35.170 1.00 33.70 76 ILE B C 1
ATOM 624 O O . ILE A 1 79 ? -7.672 25.264 34.612 1.00 43.72 76 ILE B O 1
ATOM 629 N N . LEU A 1 80 ? -8.027 23.633 36.122 1.00 28.13 77 LEU B N 1
ATOM 630 C CA . LEU A 1 80 ? -6.617 23.357 36.350 1.00 30.34 77 LEU B CA 1
ATOM 631 C C . LEU A 1 80 ? -6.372 21.942 35.854 1.00 31.15 77 LEU B C 1
ATOM 632 O O . LEU A 1 80 ? -7.026 20.999 36.303 1.00 30.42 77 LEU B O 1
ATOM 637 N N . LYS A 1 81 ? -5.448 21.800 34.910 1.00 32.98 78 LYS B N 1
ATOM 638 C CA . LYS A 1 81 ? -5.185 20.506 34.299 1.00 33.62 78 LYS B CA 1
ATOM 639 C C . LYS A 1 81 ? -3.920 19.888 34.883 1.00 39.15 78 LYS B C 1
ATOM 640 O O . LYS A 1 81 ? -2.803 20.321 34.585 1.00 35.97 78 LYS B O 1
ATOM 646 N N . TYR A 1 82 ? -4.106 18.876 35.724 1.00 40.96 79 TYR B N 1
ATOM 647 C CA . TYR A 1 82 ? -2.989 18.199 36.370 1.00 37.30 79 TYR B CA 1
ATOM 648 C C . TYR A 1 82 ? -2.347 17.175 35.450 1.00 41.84 79 TYR B C 1
ATOM 649 O O . TYR A 1 82 ? -3.029 16.469 34.705 1.00 40.19 79 TYR B O 1
ATOM 658 N N . ASP A 1 83 ? -1.023 17.106 35.511 1.00 44.01 80 ASP B N 1
ATOM 659 C CA . ASP A 1 83 ? -0.255 16.226 34.649 1.00 45.12 80 ASP B CA 1
ATOM 660 C C . ASP A 1 83 ? -0.170 14.823 35.233 1.00 49.61 80 ASP B C 1
ATOM 661 O O . ASP A 1 83 ? 0.891 14.389 35.687 1.00 51.21 80 ASP B O 1
ATOM 666 N N . PHE A 1 84 ? -1.296 14.120 35.223 1.00 48.46 81 PHE B N 1
ATOM 667 C CA . PHE A 1 84 ? -1.326 12.720 35.622 1.00 48.53 81 PHE B CA 1
ATOM 668 C C . PHE A 1 84 ? -2.604 12.073 35.103 1.00 46.68 81 PHE B C 1
ATOM 669 O O . PHE A 1 84 ? -3.558 12.770 34.755 1.00 45.72 81 PHE B O 1
ATOM 677 N N . ASP A 1 85 ? -2.614 10.746 35.029 1.00 43.98 82 ASP B N 1
ATOM 678 C CA . ASP A 1 85 ? -3.797 10.020 34.579 1.00 44.23 82 ASP B CA 1
ATOM 679 C C . ASP A 1 85 ? -4.542 9.474 35.787 1.00 41.27 82 ASP B C 1
ATOM 680 O O . ASP A 1 85 ? -4.014 8.640 36.522 1.00 47.07 82 ASP B O 1
ATOM 685 N N . SER A 1 86 ? -5.766 9.948 35.997 1.00 36.59 83 SER B N 1
ATOM 686 C CA . SER A 1 86 ? -6.543 9.544 37.168 1.00 46.37 83 SER B CA 1
ATOM 687 C C . SER A 1 86 ? -7.011 8.094 37.066 1.00 51.37 83 SER B C 1
ATOM 688 O O . SER A 1 86 ? -7.291 7.445 38.076 1.00 51.38 83 SER B O 1
ATOM 691 N N . GLN A 1 87 ? -7.090 7.596 35.838 1.00 54.49 84 GLN B N 1
ATOM 692 C CA . GLN A 1 87 ? -7.488 6.218 35.579 1.00 63.64 84 GLN B CA 1
ATOM 693 C C . GLN A 1 87 ? -6.373 5.244 35.950 1.00 63.34 84 GLN B C 1
ATOM 694 O O . GLN A 1 87 ? -6.631 4.087 36.280 1.00 62.14 84 GLN B O 1
ATOM 700 N N . GLN A 1 88 ? -5.133 5.717 35.901 1.00 61.77 85 GLN B N 1
ATOM 701 C CA . GLN A 1 88 ? -3.985 4.862 36.176 1.00 59.86 85 GLN B CA 1
ATOM 702 C C . GLN A 1 88 ? -3.288 5.227 37.480 1.00 59.82 85 GLN B C 1
ATOM 703 O O . GLN A 1 88 ? -2.428 4.490 37.960 1.00 55.01 85 GLN B O 1
ATOM 709 N N . GLU A 1 89 ? -3.664 6.365 38.051 1.00 61.51 86 GLU B N 1
ATOM 710 C CA . GLU A 1 89 ? -3.058 6.827 39.292 1.00 54.84 86 GLU B CA 1
ATOM 711 C C . GLU A 1 89 ? -4.111 7.500 40.170 1.00 50.40 86 GLU B C 1
ATOM 712 O O . GLU A 1 89 ? -4.003 8.675 40.511 1.00 54.47 86 GLU B O 1
ATOM 718 N N . ARG A 1 90 ? -5.130 6.729 40.530 1.00 50.62 87 ARG B N 1
ATOM 719 C CA . ARG A 1 90 ? -6.285 7.233 41.265 1.00 50.15 87 ARG B CA 1
ATOM 720 C C . ARG A 1 90 ? -5.929 7.993 42.535 1.00 46.69 87 ARG B C 1
ATOM 721 O O . ARG A 1 90 ? -6.643 8.915 42.933 1.00 50.47 87 ARG B O 1
ATOM 729 N N . ASP A 1 91 ? -4.838 7.597 43.180 1.00 42.20 88 ASP B N 1
ATOM 730 C CA . ASP A 1 91 ? -4.499 8.140 44.489 1.00 47.90 88 ASP B CA 1
ATOM 731 C C . ASP A 1 91 ? -4.299 9.647 44.428 1.00 43.02 88 ASP B C 1
ATOM 732 O O . ASP A 1 91 ? -4.650 10.368 45.360 1.00 37.52 88 ASP B O 1
ATOM 737 N N . LYS A 1 92 ? -3.732 10.119 43.325 1.00 42.00 89 LYS B N 1
ATOM 738 C CA . LYS A 1 92 ? -3.483 11.542 43.172 1.00 44.93 89 LYS B CA 1
ATOM 739 C C . LYS A 1 92 ? -4.800 12.284 43.044 1.00 43.97 89 LYS B C 1
ATOM 740 O O . LYS A 1 92 ? -4.921 13.435 43.478 1.00 33.92 89 LYS B O 1
ATOM 746 N N . ALA A 1 93 ? -5.790 11.616 42.457 1.00 41.57 90 ALA B N 1
ATOM 747 C CA . ALA A 1 93 ? -7.116 12.205 42.322 1.00 41.08 90 ALA B CA 1
ATOM 748 C C . ALA A 1 93 ? -7.860 12.202 43.662 1.00 39.91 90 ALA B C 1
ATOM 749 O O . ALA A 1 93 ? -8.573 13.151 43.988 1.00 33.91 90 ALA B O 1
ATOM 751 N N . TYR A 1 94 ? -7.691 11.139 44.444 1.00 38.14 91 TYR B N 1
ATOM 752 C CA . TYR A 1 94 ? -8.331 11.071 45.756 1.00 34.49 91 TYR B CA 1
ATOM 753 C C . TYR A 1 94 ? -7.814 12.192 46.645 1.00 39.83 91 TYR B C 1
ATOM 754 O O . TYR A 1 94 ? -8.570 12.802 47.400 1.00 43.59 91 TYR B O 1
ATOM 763 N N . GLU A 1 95 ? -6.516 12.456 46.540 1.00 40.63 92 GLU B N 1
ATOM 764 C CA . GLU A 1 95 ? -5.857 13.468 47.350 1.00 42.29 92 GLU B CA 1
ATOM 765 C C . GLU A 1 95 ? -6.305 14.871 46.970 1.00 40.98 92 GLU B C 1
ATOM 766 O O . GLU A 1 95 ? -6.454 15.739 47.833 1.00 39.96 92 GLU B O 1
ATOM 772 N N . LEU A 1 96 ? -6.514 15.091 45.675 1.00 37.86 93 LEU B N 1
ATOM 773 C CA . LEU A 1 96 ? -7.024 16.368 45.193 1.00 32.40 93 LEU B CA 1
ATOM 774 C C . LEU A 1 96 ? -8.446 16.591 45.699 1.00 37.92 93 LEU B C 1
ATOM 775 O O . LEU A 1 96 ? -8.770 17.655 46.221 1.00 41.66 93 LEU B O 1
ATOM 780 N N . ILE A 1 97 ? -9.288 15.575 45.538 1.00 33.08 94 ILE B N 1
ATOM 781 C CA . ILE A 1 97 ? -10.652 15.614 46.043 1.00 30.15 94 ILE B CA 1
ATOM 782 C C . ILE A 1 97 ? -10.666 15.972 47.526 1.00 33.09 94 ILE B C 1
ATOM 783 O O . ILE A 1 97 ? -11.509 16.744 47.980 1.00 34.57 94 ILE B O 1
ATOM 788 N N . TRP A 1 98 ? -9.727 15.414 48.281 1.00 39.02 95 TRP B N 1
ATOM 789 C CA . TRP A 1 98 ? -9.682 15.653 49.718 1.00 39.23 95 TRP B CA 1
ATOM 790 C C . TRP A 1 98 ? -9.186 17.057 50.066 1.00 42.42 95 TRP B C 1
ATOM 791 O O . TRP A 1 98 ? -9.742 17.723 50.937 1.00 44.57 95 TRP B O 1
ATOM 802 N N . THR A 1 99 ? -8.135 17.500 49.385 1.00 42.19 96 THR B N 1
ATOM 803 C CA . THR A 1 99 ? -7.587 18.832 49.605 1.00 43.04 96 THR B CA 1
ATOM 804 C C . THR A 1 99 ? -8.610 19.922 49.293 1.00 39.33 96 THR B C 1
ATOM 805 O O . THR A 1 99 ? -8.659 20.950 49.966 1.00 34.79 96 THR B O 1
ATOM 809 N N . PHE A 1 100 ? -9.424 19.695 48.269 1.00 35.97 97 PHE B N 1
ATOM 810 C CA . PHE A 1 100 ? -10.413 20.687 47.861 1.00 40.50 97 PHE B CA 1
ATOM 811 C C . PHE A 1 100 ? -11.773 20.516 48.533 1.00 44.70 97 PHE B C 1
ATOM 812 O O . PHE A 1 100 ? -12.720 21.230 48.203 1.00 50.52 97 PHE B O 1
ATOM 820 N N . ASN A 1 101 ? -11.877 19.590 49.481 1.00 42.10 98 ASN B N 1
ATOM 821 C CA . ASN A 1 101 ? -13.153 19.381 50.163 1.00 40.53 98 ASN B CA 1
ATOM 822 C C . ASN A 1 101 ? -13.059 19.204 51.681 1.00 40.11 98 ASN B C 1
ATOM 823 O O . ASN A 1 101 ? -13.923 19.672 52.425 1.00 40.66 98 ASN B O 1
ATOM 828 N N . GLY A 1 102 ? -12.013 18.524 52.133 1.00 38.21 99 GLY B N 1
ATOM 829 C CA . GLY A 1 102 ? -11.870 18.187 53.538 1.00 42.01 99 GLY B CA 1
ATOM 830 C C . GLY A 1 102 ? -11.939 19.375 54.476 1.00 41.66 99 GLY B C 1
ATOM 831 O O . GLY A 1 102 ? -12.310 19.237 55.637 1.00 37.16 99 GLY B O 1
ATOM 832 N N . VAL A 1 103 ? -11.583 20.550 53.973 1.00 49.08 100 VAL B N 1
ATOM 833 C CA . VAL A 1 103 ? -11.553 21.746 54.801 1.00 50.81 100 VAL B CA 1
ATOM 834 C C . VAL A 1 103 ? -12.659 22.709 54.383 1.00 49.67 100 VAL B C 1
ATOM 835 O O . VAL A 1 103 ? -12.737 23.838 54.869 1.00 50.36 100 VAL B O 1
ATOM 839 N N . ARG A 1 104 ? -13.521 22.244 53.484 1.00 46.31 101 ARG B N 1
ATOM 840 C CA . ARG A 1 104 ? -14.625 23.054 52.988 1.00 46.84 101 ARG B CA 1
ATOM 841 C C . ARG A 1 104 ? -15.628 23.339 54.103 1.00 51.65 101 ARG B C 1
ATOM 842 O O . ARG A 1 104 ? -16.069 22.435 54.807 1.00 49.28 101 ARG B O 1
ATOM 850 N N . ARG A 1 105 ? -15.972 24.610 54.269 1.00 63.90 102 ARG B N 1
ATOM 851 C CA . ARG A 1 105 ? -16.850 25.021 55.355 1.00 63.59 102 ARG B CA 1
ATOM 852 C C . ARG A 1 105 ? -18.319 24.777 55.011 1.00 58.82 102 ARG B C 1
ATOM 853 O O . ARG A 1 105 ? -19.179 24.775 55.889 1.00 52.71 102 ARG B O 1
ATOM 861 N N . GLN A 1 106 ? -18.597 24.563 53.728 1.00 63.35 103 GLN B N 1
ATOM 862 C CA . GLN A 1 106 ? -19.948 24.238 53.277 1.00 63.50 103 GLN B CA 1
ATOM 863 C C . GLN A 1 106 ? -20.341 22.819 53.674 1.00 60.25 103 GLN B C 1
ATOM 864 O O . GLN A 1 106 ? -21.519 22.461 53.632 1.00 49.14 103 GLN B O 1
ATOM 870 N N . LEU A 1 107 ? -19.353 22.010 54.046 1.00 58.22 104 LEU B N 1
ATOM 871 C CA . LEU A 1 107 ? -19.615 20.626 54.426 1.00 55.64 104 LEU B CA 1
ATOM 872 C C . LEU A 1 107 ? -19.790 20.462 55.932 1.00 57.13 104 LEU B C 1
ATOM 873 O O . LEU A 1 107 ? -19.143 21.144 56.728 1.00 60.16 104 LEU B O 1
ATOM 878 N N . ASP A 1 108 ? -20.679 19.551 56.306 1.00 59.07 105 ASP B N 1
ATOM 879 C CA . ASP A 1 108 ? -20.917 19.203 57.699 1.00 62.58 105 ASP B CA 1
ATOM 880 C C . ASP A 1 108 ? -19.699 18.510 58.289 1.00 52.52 105 ASP B C 1
ATOM 881 O O . ASP A 1 108 ? -18.864 17.981 57.557 1.00 46.48 105 ASP B O 1
ATOM 886 N N . LYS A 1 109 ? -19.603 18.510 59.614 1.00 47.52 106 LYS B N 1
ATOM 887 C CA . LYS A 1 109 ? -18.549 17.768 60.295 1.00 47.31 106 LYS B CA 1
ATOM 888 C C . LYS A 1 109 ? -18.679 16.285 59.961 1.00 46.86 106 LYS B C 1
ATOM 889 O O . LYS A 1 109 ? -17.683 15.591 59.780 1.00 51.31 106 LYS B O 1
ATOM 895 N N . ASN A 1 110 ? -19.917 15.809 59.872 1.00 43.61 107 ASN B N 1
ATOM 896 C CA . ASN A 1 110 ? -20.175 14.420 59.518 1.00 42.98 107 ASN B CA 1
ATOM 897 C C . ASN A 1 110 ? -19.976 14.161 58.029 1.00 43.04 107 ASN B C 1
ATOM 898 O O . ASN A 1 110 ? -19.630 13.053 57.621 1.00 41.69 107 ASN B O 1
ATOM 903 N N . GLU A 1 111 ? -20.201 15.184 57.216 1.00 40.62 108 GLU B N 1
ATOM 904 C CA . GLU A 1 111 ? -20.027 15.039 55.780 1.00 37.07 108 GLU B CA 1
ATOM 905 C C . GLU A 1 111 ? -18.546 14.930 55.452 1.00 38.53 108 GLU B C 1
ATOM 906 O O . GLU A 1 111 ? -18.150 14.189 54.549 1.00 36.84 108 GLU B O 1
ATOM 912 N N . ARG A 1 112 ? -17.736 15.667 56.206 1.00 43.67 109 ARG B N 1
ATOM 913 C CA . ARG A 1 112 ? -16.289 15.632 56.049 1.00 49.33 109 ARG B CA 1
ATOM 914 C C . ARG A 1 112 ? -15.728 14.275 56.447 1.00 45.76 109 ARG B C 1
ATOM 915 O O . ARG A 1 112 ? -14.872 13.727 55.759 1.00 50.00 109 ARG B O 1
ATOM 923 N N . LEU A 1 113 ? -16.203 13.747 57.571 1.00 41.68 110 LEU B N 1
ATOM 924 C CA . LEU A 1 113 ? -15.765 12.443 58.050 1.00 47.40 110 LEU B CA 1
ATOM 925 C C . LEU A 1 113 ? -16.115 11.345 57.054 1.00 40.81 110 LEU B C 1
ATOM 926 O O . LEU A 1 113 ? -15.309 10.456 56.785 1.00 37.52 110 LEU B O 1
ATOM 931 N N . ALA A 1 114 ? -17.325 11.410 56.512 1.00 34.80 111 ALA B N 1
ATOM 932 C CA . ALA A 1 114 ? -17.764 10.422 55.540 1.00 35.47 111 ALA B CA 1
ATOM 933 C C . ALA A 1 114 ? -16.827 10.406 54.342 1.00 30.72 111 ALA B C 1
ATOM 934 O O . ALA A 1 114 ? -16.495 9.344 53.821 1.00 31.85 111 ALA B O 1
ATOM 936 N N . LEU A 1 115 ? -16.397 11.589 53.917 1.00 31.23 112 LEU B N 1
ATOM 937 C CA . LEU A 1 115 ? -15.480 11.716 52.792 1.00 37.58 112 LEU B CA 1
ATOM 938 C C . LEU A 1 115 ? -14.076 11.264 53.184 1.00 40.82 112 LEU B C 1
ATOM 939 O O . LEU A 1 115 ? -13.368 10.640 52.395 1.00 34.05 112 LEU B O 1
ATOM 944 N N . PHE A 1 116 ? -13.684 11.602 54.407 1.00 37.74 113 PHE B N 1
ATOM 945 C CA . PHE A 1 116 ? -12.355 11.303 54.914 1.00 32.64 113 PHE B CA 1
ATOM 946 C C . PHE A 1 116 ? -12.152 9.795 54.911 1.00 35.77 113 PHE B C 1
ATOM 947 O O . PHE A 1 116 ? -11.136 9.288 54.429 1.00 31.70 113 PHE B O 1
ATOM 955 N N . GLN A 1 117 ? -13.131 9.083 55.455 1.00 35.04 114 GLN B N 1
ATOM 956 C CA . GLN A 1 117 ? -13.095 7.629 55.468 1.00 38.61 114 GLN B CA 1
ATOM 957 C C . GLN A 1 117 ? -13.023 7.061 54.057 1.00 39.19 114 GLN B C 1
ATOM 958 O O . GLN A 1 117 ? -12.219 6.173 53.783 1.00 36.19 114 GLN B O 1
ATOM 964 N N . LYS A 1 118 ? -13.879 7.565 53.172 1.00 36.54 115 LYS B N 1
ATOM 965 C CA . LYS A 1 118 ? -13.860 7.149 51.777 1.00 41.15 115 LYS B CA 1
ATOM 966 C C . LYS A 1 118 ? -12.444 7.243 51.217 1.00 47.50 115 LYS B C 1
ATOM 967 O O . LYS A 1 118 ? -11.940 6.287 50.624 1.00 46.19 115 LYS B O 1
ATOM 973 N N . ILE A 1 119 ? -11.808 8.395 51.428 1.00 39.23 116 ILE B N 1
ATOM 974 C CA . ILE A 1 119 ? -10.460 8.652 50.936 1.00 42.32 116 ILE B CA 1
ATOM 975 C C . ILE A 1 119 ? -9.429 7.739 51.599 1.00 45.50 116 ILE B C 1
ATOM 976 O O . ILE A 1 119 ? -8.725 6.994 50.916 1.00 46.56 116 ILE B O 1
ATOM 981 N N . ALA A 1 120 ? -9.344 7.795 52.926 1.00 45.07 117 ALA B N 1
ATOM 982 C CA . ALA A 1 120 ? -8.404 6.956 53.672 1.00 41.40 117 ALA B CA 1
ATOM 983 C C . ALA A 1 120 ? -8.507 5.486 53.264 1.00 44.94 117 ALA B C 1
ATOM 984 O O . ALA A 1 120 ? -7.496 4.791 53.142 1.00 52.53 117 ALA B O 1
ATOM 986 N N . ASP A 1 121 ? -9.733 5.018 53.056 1.00 43.31 118 ASP B N 1
ATOM 987 C CA . ASP A 1 121 ? -9.969 3.660 52.578 1.00 40.36 118 ASP B CA 1
ATOM 988 C C . ASP A 1 121 ? -9.329 3.421 51.212 1.00 43.61 118 ASP B C 1
ATOM 989 O O . ASP A 1 121 ? -8.663 2.406 51.003 1.00 48.94 118 ASP B O 1
ATOM 994 N N . ARG A 1 122 ? -9.539 4.353 50.285 1.00 47.39 119 ARG B N 1
ATOM 995 C CA . ARG A 1 122 ? -8.927 4.265 48.960 1.00 46.67 119 ARG B CA 1
ATOM 996 C C . ARG A 1 122 ? -7.414 4.154 49.103 1.00 47.20 119 ARG B C 1
ATOM 997 O O . ARG A 1 122 ? -6.773 3.326 48.452 1.00 48.83 119 ARG B O 1
ATOM 1005 N N . ILE A 1 123 ? -6.850 4.994 49.964 1.00 42.99 120 ILE B N 1
ATOM 1006 C CA . ILE A 1 123 ? -5.412 4.998 50.199 1.00 50.67 120 ILE B CA 1
ATOM 1007 C C . ILE A 1 123 ? -4.914 3.642 50.699 1.00 55.08 120 ILE B C 1
ATOM 1008 O O . ILE A 1 123 ? -3.978 3.075 50.140 1.00 59.78 120 ILE B O 1
ATOM 1013 N N . ALA A 1 124 ? -5.549 3.126 51.745 1.00 55.18 121 ALA B N 1
ATOM 1014 C CA . ALA A 1 124 ? -5.183 1.827 52.297 1.00 52.06 121 ALA B CA 1
ATOM 1015 C C . ALA A 1 124 ? -5.118 0.756 51.210 1.00 52.14 121 ALA B C 1
ATOM 1016 O O . ALA A 1 124 ? -4.130 0.030 51.103 1.00 55.80 121 ALA B O 1
ATOM 1018 N N . LYS A 1 125 ? -6.172 0.665 50.405 1.00 48.47 122 LYS B N 1
ATOM 1019 C CA . LYS A 1 125 ? -6.224 -0.309 49.321 1.00 53.03 122 LYS B CA 1
ATOM 1020 C C . LYS A 1 125 ? -5.001 -0.234 48.410 1.00 66.90 122 LYS B C 1
ATOM 1021 O O . LYS A 1 125 ? -4.405 -1.257 48.070 1.00 73.47 122 LYS B O 1
ATOM 1035 N N . GLN A 1 127 ? -2.094 1.214 49.068 1.00 74.47 124 GLN B N 1
ATOM 1036 C CA . GLN A 1 127 ? -0.871 0.967 49.824 1.00 71.64 124 GLN B CA 1
ATOM 1037 C C . GLN A 1 127 ? -0.663 -0.531 50.039 1.00 68.08 124 GLN B C 1
ATOM 1038 O O . GLN A 1 127 ? 0.453 -0.987 50.283 1.00 61.88 124 GLN B O 1
ATOM 1044 N N . ALA A 1 128 ? -1.746 -1.293 49.954 1.00 75.34 125 ALA B N 1
ATOM 1045 C CA . ALA A 1 128 ? -1.656 -2.745 50.030 1.00 87.29 125 ALA B CA 1
ATOM 1046 C C . ALA A 1 128 ? -1.037 -3.300 48.749 1.00 94.83 125 ALA B C 1
ATOM 1047 O O . ALA A 1 128 ? -0.315 -4.295 48.781 1.00 95.38 125 ALA B O 1
ATOM 1049 N N . SER A 1 129 ? -1.322 -2.646 47.626 1.00 99.02 126 SER B N 1
ATOM 1050 C CA . SER A 1 129 ? -0.763 -3.040 46.335 1.00 97.57 126 SER B CA 1
ATOM 1051 C C . SER A 1 129 ? 0.710 -2.664 46.239 1.00 102.99 126 SER B C 1
ATOM 1052 O O . SER A 1 129 ? 1.543 -3.475 45.835 1.00 107.82 126 SER B O 1
ATOM 1055 N N . LYS A 1 130 ? 1.022 -1.425 46.605 1.00 105.52 127 LYS B N 1
ATOM 1056 C CA . LYS A 1 130 ? 2.390 -0.929 46.538 1.00 109.98 127 LYS B CA 1
ATOM 1057 C C . LYS A 1 130 ? 3.281 -1.650 47.544 1.00 110.72 127 LYS B C 1
ATOM 1058 O O . LYS A 1 130 ? 4.498 -1.474 47.547 1.00 110.13 127 LYS B O 1
ATOM 1064 N N . ASN A 1 131 ? 2.665 -2.460 48.400 1.00 113.30 128 ASN B N 1
ATOM 1065 C CA . ASN A 1 131 ? 3.406 -3.223 49.397 1.00 116.37 128 ASN B CA 1
ATOM 1066 C C . ASN A 1 131 ? 3.209 -4.728 49.218 1.00 122.56 128 ASN B C 1
ATOM 1067 O O . ASN A 1 131 ? 3.756 -5.531 49.974 1.00 122.42 128 ASN B O 1
ATOM 1072 N N . LYS A 1 132 ? 2.425 -5.099 48.210 1.00 127.67 129 LYS B N 1
ATOM 1073 C CA . LYS A 1 132 ? 2.164 -6.503 47.909 1.00 132.00 129 LYS B CA 1
ATOM 1074 C C . LYS A 1 132 ? 3.144 -7.018 46.861 1.00 131.89 129 LYS B C 1
ATOM 1075 O O . LYS A 1 132 ? 3.420 -8.216 46.785 1.00 130.76 129 LYS B O 1
ATOM 1081 N N . THR A 1 133 ? 3.664 -6.103 46.051 1.00 132.92 130 THR B N 1
ATOM 1082 C CA . THR A 1 133 ? 4.630 -6.455 45.020 1.00 134.44 130 THR B CA 1
ATOM 1083 C C . THR A 1 133 ? 5.991 -6.750 45.644 1.00 138.19 130 THR B C 1
ATOM 1084 O O . THR A 1 133 ? 6.895 -7.259 44.980 1.00 138.50 130 THR B O 1
ATOM 1088 N N . GLU A 1 134 ? 6.126 -6.433 46.928 1.00 139.70 131 GLU B N 1
ATOM 1089 C CA . GLU A 1 134 ? 7.378 -6.643 47.644 1.00 139.70 131 GLU B CA 1
ATOM 1090 C C . GLU A 1 134 ? 7.130 -7.261 49.017 1.00 138.27 131 GLU B C 1
ATOM 1091 O O . GLU A 1 134 ? 8.012 -7.901 49.590 1.00 137.03 131 GLU B O 1
ATOM 1097 N N . GLU A 1 154 ? -1.199 -2.166 70.911 1.00 82.28 151 GLU B N 1
ATOM 1098 C CA . GLU A 1 154 ? -2.549 -2.676 71.120 1.00 87.95 151 GLU B CA 1
ATOM 1099 C C . GLU A 1 154 ? -3.433 -2.418 69.906 1.00 88.02 151 GLU B C 1
ATOM 1100 O O . GLU A 1 154 ? -4.180 -3.295 69.468 1.00 86.85 151 GLU B O 1
ATOM 1106 N N . GLU A 1 155 ? -3.351 -1.204 69.372 1.00 85.54 152 GLU B N 1
ATOM 1107 C CA . GLU A 1 155 ? -4.145 -0.819 68.210 1.00 82.91 152 GLU B CA 1
ATOM 1108 C C . GLU A 1 155 ? -3.560 -1.401 66.931 1.00 75.02 152 GLU B C 1
ATOM 1109 O O . GLU A 1 155 ? -4.210 -1.413 65.884 1.00 69.06 152 GLU B O 1
ATOM 1115 N N . ASN A 1 156 ? -2.323 -1.877 67.026 1.00 74.27 153 ASN B N 1
ATOM 1116 C CA . ASN A 1 156 ? -1.693 -2.579 65.922 1.00 65.81 153 ASN B CA 1
ATOM 1117 C C . ASN A 1 156 ? -2.082 -4.054 65.973 1.00 63.85 153 ASN B C 1
ATOM 1118 O O . ASN A 1 156 ? -1.589 -4.869 65.189 1.00 62.54 153 ASN B O 1
ATOM 1123 N N . GLU A 1 157 ? -2.972 -4.383 66.908 1.00 65.06 154 GLU B N 1
ATOM 1124 C CA . GLU A 1 157 ? -3.514 -5.734 67.035 1.00 71.77 154 GLU B CA 1
ATOM 1125 C C . GLU A 1 157 ? -4.924 -5.786 66.453 1.00 66.93 154 GLU B C 1
ATOM 1126 O O . GLU A 1 157 ? -5.403 -6.848 66.052 1.00 64.70 154 GLU B O 1
ATOM 1132 N N . GLU A 1 158 ? -5.584 -4.630 66.423 1.00 62.58 155 GLU B N 1
ATOM 1133 C CA . GLU A 1 158 ? -6.961 -4.515 65.951 1.00 50.05 155 GLU B CA 1
ATOM 1134 C C . GLU A 1 158 ? -7.001 -4.235 64.456 1.00 42.01 155 GLU B C 1
ATOM 1135 O O . GLU A 1 158 ? -6.402 -3.272 63.989 1.00 35.90 155 GLU B O 1
ATOM 1141 N N . PHE A 1 159 ? -7.710 -5.077 63.710 1.00 38.54 156 PHE B N 1
ATOM 1142 C CA . PHE A 1 159 ? -7.715 -4.983 62.251 1.00 36.95 156 PHE B CA 1
ATOM 1143 C C . PHE A 1 159 ? -9.112 -4.978 61.646 1.00 38.22 156 PHE B C 1
ATOM 1144 O O . PHE A 1 159 ? -10.068 -5.498 62.231 1.00 31.23 156 PHE B O 1
ATOM 1152 N N . VAL A 1 160 ? -9.220 -4.387 60.461 1.00 33.59 157 VAL B N 1
ATOM 1153 C CA . VAL A 1 160 ? -10.434 -4.498 59.666 1.00 32.88 157 VAL B CA 1
ATOM 1154 C C . VAL A 1 160 ? -10.059 -5.010 58.286 1.00 36.96 157 VAL B C 1
ATOM 1155 O O . VAL A 1 160 ? -8.953 -4.773 57.805 1.00 41.94 157 VAL B O 1
ATOM 1159 N N . THR A 1 161 ? -10.974 -5.734 57.657 1.00 37.88 158 THR B N 1
ATOM 1160 C CA . THR A 1 161 ? -10.749 -6.220 56.307 1.0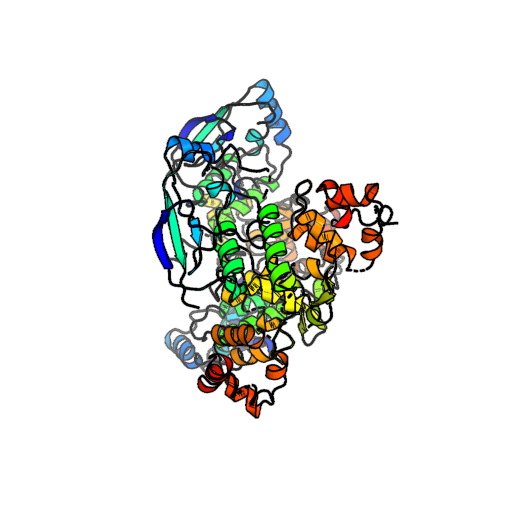0 34.20 158 THR B CA 1
ATOM 1161 C C . THR A 1 161 ? -11.751 -5.565 55.372 1.00 35.24 158 THR B C 1
ATOM 1162 O O . THR A 1 161 ? -12.953 -5.810 55.460 1.00 36.19 158 THR B O 1
ATOM 1166 N N . LEU A 1 162 ? -11.245 -4.729 54.477 1.00 41.17 159 LEU B N 1
ATOM 1167 C CA . LEU A 1 162 ? -12.085 -4.046 53.508 1.00 42.97 159 LEU B CA 1
ATOM 1168 C C . LEU A 1 162 ? -12.615 -5.047 52.496 1.00 49.60 159 LEU B C 1
ATOM 1169 O O . LEU A 1 162 ? -12.166 -6.195 52.452 1.00 50.06 159 LEU B O 1
ATOM 1174 N N . ASP A 1 163 ? -13.565 -4.603 51.680 1.00 55.19 160 ASP B N 1
ATOM 1175 C CA . ASP A 1 163 ? -14.231 -5.475 50.716 1.00 55.73 160 ASP B CA 1
ATOM 1176 C C . ASP A 1 163 ? -13.293 -6.060 49.653 1.00 54.00 160 ASP B C 1
ATOM 1177 O O . ASP A 1 163 ? -13.598 -7.087 49.051 1.00 52.91 160 ASP B O 1
ATOM 1182 N N . ASP A 1 164 ? -12.153 -5.414 49.427 1.00 54.81 161 ASP B N 1
ATOM 1183 C CA . ASP A 1 164 ? -11.203 -5.883 48.420 1.00 54.05 161 ASP B CA 1
ATOM 1184 C C . ASP A 1 164 ? -10.129 -6.775 49.028 1.00 53.63 161 ASP B C 1
ATOM 1185 O O . ASP A 1 164 ? -9.130 -7.084 48.378 1.00 50.61 161 ASP B O 1
ATOM 1190 N N . GLY A 1 165 ? -10.329 -7.172 50.281 1.00 51.24 162 GLY B N 1
ATOM 1191 C CA . GLY A 1 165 ? -9.380 -8.031 50.963 1.00 43.14 162 GLY B CA 1
ATOM 1192 C C . GLY A 1 165 ? -8.305 -7.287 51.733 1.00 48.71 162 GLY B C 1
ATOM 1193 O O . GLY A 1 165 ? -7.592 -7.889 52.543 1.00 51.23 162 GLY B O 1
ATOM 1194 N N . THR A 1 166 ? -8.183 -5.985 51.485 1.00 42.30 163 THR B N 1
ATOM 1195 C CA . THR A 1 166 ? -7.187 -5.166 52.178 1.00 46.35 163 THR B CA 1
ATOM 1196 C C . THR A 1 166 ? -7.411 -5.141 53.688 1.00 49.00 163 THR B C 1
ATOM 1197 O O . THR A 1 166 ? -8.502 -4.821 54.163 1.00 49.00 163 THR B O 1
ATOM 1201 N N . THR A 1 167 ? -6.361 -5.460 54.436 1.00 52.05 164 THR B N 1
ATOM 1202 C CA . THR A 1 167 ? -6.427 -5.508 55.891 1.00 46.00 164 THR B CA 1
ATOM 1203 C C . THR A 1 167 ? -5.505 -4.472 56.515 1.00 50.79 164 THR B C 1
ATOM 1204 O O . THR A 1 167 ? -4.354 -4.326 56.107 1.00 57.16 164 THR B O 1
ATOM 1208 N N . ILE A 1 168 ? -6.007 -3.766 57.521 1.00 44.24 165 ILE B N 1
ATOM 1209 C CA . ILE A 1 168 ? -5.238 -2.702 58.146 1.00 39.45 165 ILE B CA 1
ATOM 1210 C C . ILE A 1 168 ? -5.603 -2.547 59.614 1.00 40.13 165 ILE B C 1
ATOM 1211 O O . ILE A 1 168 ? -6.757 -2.733 60.002 1.00 46.15 165 ILE B O 1
ATOM 1216 N N . SER A 1 169 ? -4.614 -2.202 60.429 1.00 43.65 166 SER B N 1
ATOM 1217 C CA . SER A 1 169 ? -4.844 -1.990 61.850 1.00 43.95 166 SER B CA 1
ATOM 1218 C C . SER A 1 169 ? -5.291 -0.556 62.098 1.00 42.94 166 SER B C 1
ATOM 1219 O O . SER A 1 169 ? -5.161 0.305 61.227 1.00 41.88 166 SER B O 1
ATOM 1222 N N . ALA A 1 170 ? -5.820 -0.307 63.290 1.00 44.97 167 ALA B N 1
ATOM 1223 C CA . ALA A 1 170 ? -6.304 1.018 63.649 1.00 49.19 167 ALA B CA 1
ATOM 1224 C C . ALA A 1 170 ? -5.153 2.015 63.708 1.00 47.37 167 ALA B C 1
ATOM 1225 O O . ALA A 1 170 ? -5.315 3.183 63.369 1.00 49.26 167 ALA B O 1
ATOM 1227 N N . LEU A 1 171 ? -3.987 1.548 64.134 1.00 51.20 168 LEU B N 1
ATOM 1228 C CA . LEU A 1 171 ? -2.819 2.412 64.202 1.00 49.24 168 LEU B CA 1
ATOM 1229 C C . LEU A 1 171 ? -2.417 2.851 62.800 1.00 45.62 168 LEU B C 1
ATOM 1230 O O . LEU A 1 171 ? -2.201 4.038 62.546 1.00 45.50 168 LEU B O 1
ATOM 1235 N N . GLU A 1 172 ? -2.333 1.883 61.895 1.00 49.32 169 GLU B N 1
ATOM 1236 C CA . GLU A 1 172 ? -1.949 2.139 60.509 1.00 59.02 169 GLU B CA 1
ATOM 1237 C C . GLU A 1 172 ? -2.955 3.036 59.790 1.00 58.44 169 GLU B C 1
ATOM 1238 O O . GLU A 1 172 ? -2.577 3.853 58.950 1.00 54.89 169 GLU B O 1
ATOM 1244 N N . TYR A 1 173 ? -4.232 2.876 60.124 1.00 58.34 170 TYR B N 1
ATOM 1245 C CA . TYR A 1 173 ? -5.292 3.695 59.541 1.00 54.63 170 TYR B CA 1
ATOM 1246 C C . TYR A 1 173 ? -5.255 5.101 60.123 1.00 52.17 170 TYR B C 1
ATOM 1247 O O . TYR A 1 173 ? -5.566 6.079 59.442 1.00 46.64 170 TYR B O 1
ATOM 1256 N N . GLU A 1 174 ? -4.875 5.194 61.392 1.00 49.66 171 GLU B N 1
ATOM 1257 C CA . GLU A 1 174 ? -4.753 6.485 62.052 1.00 50.29 171 GLU B CA 1
ATOM 1258 C C . GLU A 1 174 ? -3.649 7.307 61.399 1.00 53.55 171 GLU B C 1
ATOM 1259 O O . GLU A 1 174 ? -3.817 8.500 61.159 1.00 53.31 171 GLU B O 1
ATOM 1265 N N . ARG A 1 175 ? -2.525 6.661 61.101 1.00 51.32 172 ARG B N 1
ATOM 1266 C CA . ARG A 1 175 ? -1.386 7.359 60.512 1.00 56.85 172 ARG B CA 1
ATOM 1267 C C . ARG A 1 175 ? -1.711 7.869 59.108 1.00 53.93 172 ARG B C 1
ATOM 1268 O O . ARG A 1 175 ? -1.159 8.875 58.662 1.00 52.00 172 ARG B O 1
ATOM 1276 N N . ILE A 1 176 ? -2.609 7.172 58.417 1.00 48.59 173 ILE B N 1
ATOM 1277 C CA . ILE A 1 176 ? -3.062 7.596 57.096 1.00 48.57 173 ILE B CA 1
ATOM 1278 C C . ILE A 1 176 ? -3.879 8.881 57.198 1.00 51.26 173 ILE B C 1
ATOM 1279 O O . ILE A 1 176 ? -3.799 9.747 56.327 1.00 54.99 173 ILE B O 1
ATOM 1284 N N . LEU A 1 177 ? -4.663 9.000 58.264 1.00 49.15 174 LEU B N 1
ATOM 1285 C CA . LEU A 1 177 ? -5.430 10.215 58.506 1.00 44.25 174 LEU B CA 1
ATOM 1286 C C . LEU A 1 177 ? -4.475 11.357 58.843 1.00 50.09 174 LEU B C 1
ATOM 1287 O O . LEU A 1 177 ? -4.706 12.511 58.472 1.00 53.09 174 LEU B O 1
ATOM 1292 N N . LYS A 1 178 ? -3.396 11.026 59.547 1.00 48.93 175 LYS B N 1
ATOM 1293 C CA . LYS A 1 178 ? -2.405 12.024 59.935 1.00 49.57 175 LYS B CA 1
ATOM 1294 C C . LYS A 1 178 ? -1.705 12.608 58.713 1.00 48.90 175 LYS B C 1
ATOM 1295 O O . LYS A 1 178 ? -1.477 13.810 58.640 1.00 55.18 175 LYS B O 1
ATOM 1301 N N . GLU A 1 179 ? -1.375 11.753 57.752 1.00 44.58 176 GLU B N 1
ATOM 1302 C CA . GLU A 1 179 ? -0.751 12.203 56.518 1.00 45.03 176 GLU B CA 1
ATOM 1303 C C . GLU A 1 179 ? -1.689 13.126 55.751 1.00 48.81 176 GLU B C 1
ATOM 1304 O O . GLU A 1 179 ? -1.300 14.209 55.322 1.00 56.88 176 GLU B O 1
ATOM 1310 N N . LEU A 1 180 ? -2.932 12.684 55.583 1.00 53.67 177 LEU B N 1
ATOM 1311 C CA . LEU A 1 180 ? -3.899 13.391 54.750 1.00 53.36 177 LEU B CA 1
ATOM 1312 C C . LEU A 1 180 ? -4.312 14.733 55.344 1.00 55.50 177 LEU B C 1
ATOM 1313 O O . LEU A 1 180 ? -4.834 15.601 54.642 1.00 59.86 177 LEU B O 1
ATOM 1318 N N . ASP A 1 181 ? -4.072 14.894 56.640 1.00 54.15 178 ASP B N 1
ATOM 1319 C CA . ASP A 1 181 ? -4.468 16.098 57.354 1.00 57.26 178 ASP B CA 1
ATOM 1320 C C . ASP A 1 181 ? -3.467 16.384 58.472 1.00 56.48 178 ASP B C 1
ATOM 1321 O O . ASP A 1 181 ? -3.840 16.509 59.638 1.00 54.75 178 ASP B O 1
ATOM 1326 N N . LYS A 1 182 ? -2.192 16.482 58.105 1.00 58.00 179 LYS B N 1
ATOM 1327 C CA . LYS A 1 182 ? -1.120 16.683 59.077 1.00 64.76 179 LYS B CA 1
ATOM 1328 C C . LYS A 1 182 ? -1.057 18.108 59.622 1.00 71.03 179 LYS B C 1
ATOM 1329 O O . LYS A 1 182 ? 0.025 18.652 59.835 1.00 76.70 179 LYS B O 1
ATOM 1335 N N . GLU A 1 183 ? -2.222 18.704 59.848 1.00 69.12 180 GLU B N 1
ATOM 1336 C CA . GLU A 1 183 ? -2.300 20.051 60.394 1.00 69.32 180 GLU B CA 1
ATOM 1337 C C . GLU A 1 183 ? -3.509 20.192 61.305 1.00 64.28 180 GLU B C 1
ATOM 1338 O O . GLU A 1 183 ? -3.748 21.255 61.878 1.00 64.75 180 GLU B O 1
ATOM 1344 N N . ASN A 1 184 ? -4.264 19.106 61.434 1.00 59.93 181 ASN B N 1
ATOM 1345 C CA . ASN A 1 184 ? -5.486 19.106 62.225 1.00 58.15 181 ASN B CA 1
ATOM 1346 C C . ASN A 1 184 ? -6.481 20.166 61.761 1.00 55.30 181 ASN B C 1
ATOM 1347 O O . ASN A 1 184 ? -7.394 20.527 62.499 1.00 58.86 181 ASN B O 1
ATOM 1352 N N . LYS A 1 185 ? -6.301 20.665 60.542 1.00 52.13 182 LYS B N 1
ATOM 1353 C CA . LYS A 1 185 ? -7.195 21.681 60.003 1.00 60.53 182 LYS B CA 1
ATOM 1354 C C . LYS A 1 185 ? -8.560 21.119 59.628 1.00 56.10 182 LYS B C 1
ATOM 1355 O O . LYS A 1 185 ? -9.556 21.819 59.674 1.00 62.93 182 LYS B O 1
ATOM 1361 N N . ALA A 1 186 ? -8.605 19.850 59.249 1.00 47.45 183 ALA B N 1
ATOM 1362 C CA . ALA A 1 186 ? -9.866 19.217 58.848 1.00 47.25 183 ALA B CA 1
ATOM 1363 C C . ALA A 1 186 ? -10.525 18.521 60.045 1.00 49.47 183 ALA B C 1
ATOM 1364 O O . ALA A 1 186 ? -11.756 18.471 60.155 1.00 45.06 183 ALA B O 1
ATOM 1366 N N . LEU A 1 187 ? -9.675 18.037 60.954 1.00 46.06 184 LEU B N 1
ATOM 1367 C CA . LEU A 1 187 ? -10.075 17.269 62.121 1.00 48.04 184 LEU B CA 1
ATOM 1368 C C . LEU A 1 187 ? -8.970 17.324 63.176 1.00 51.75 184 LEU B C 1
ATOM 1369 O O . LEU A 1 187 ? -7.791 17.342 62.854 1.00 51.90 184 LEU B O 1
ATOM 1374 N N . SER A 1 188 ? -9.358 17.303 64.445 1.00 48.11 185 SER B N 1
ATOM 1375 C CA . SER A 1 188 ? -8.419 17.351 65.576 1.00 45.55 185 SER B CA 1
ATOM 1376 C C . SER A 1 188 ? -7.666 16.043 65.734 1.00 59.98 185 SER B C 1
ATOM 1377 O O . SER A 1 188 ? -7.947 15.081 65.016 1.00 66.18 185 SER B O 1
ATOM 1380 N N . GLU A 1 189 ? -6.709 16.029 66.668 1.00 66.54 186 GLU B N 1
ATOM 1381 C CA . GLU A 1 189 ? -5.867 14.857 66.943 1.00 64.20 186 GLU B CA 1
ATOM 1382 C C . GLU A 1 189 ? -6.710 13.726 67.549 1.00 59.03 186 GLU B C 1
ATOM 1383 O O . GLU A 1 189 ? -6.629 12.563 67.129 1.00 62.01 186 GLU B O 1
ATOM 1389 N N . SER A 1 190 ? -7.532 14.091 68.527 1.00 60.65 187 SER B N 1
ATOM 1390 C CA . SER A 1 190 ? -8.389 13.146 69.231 1.00 63.89 187 SER B CA 1
ATOM 1391 C C . SER A 1 190 ? -9.430 12.535 68.303 1.00 57.93 187 SER B C 1
ATOM 1392 O O . SER A 1 190 ? -9.680 11.335 68.347 1.00 56.73 187 SER B O 1
ATOM 1395 N N . ASP A 1 191 ? -10.047 13.362 67.470 1.00 54.22 188 ASP B N 1
ATOM 1396 C CA . ASP A 1 191 ? -11.083 12.862 66.580 1.00 59.61 188 ASP B CA 1
ATOM 1397 C C . ASP A 1 191 ? -10.536 11.854 65.568 1.00 57.85 188 ASP B C 1
ATOM 1398 O O . ASP A 1 191 ? -11.181 10.845 65.286 1.00 59.35 188 ASP B O 1
ATOM 1403 N N . LYS A 1 192 ? -9.349 12.125 65.031 1.00 48.11 189 LYS B N 1
ATOM 1404 C CA . LYS A 1 192 ? -8.679 11.176 64.148 1.00 50.69 189 LYS B CA 1
ATOM 1405 C C . LYS A 1 192 ? -8.500 9.831 64.844 1.00 50.44 189 LYS B C 1
ATOM 1406 O O . LYS A 1 192 ? -8.769 8.775 64.269 1.00 45.31 189 LYS B O 1
ATOM 1412 N N . ARG A 1 193 ? -8.037 9.883 66.088 1.00 55.00 190 ARG B N 1
ATOM 1413 C CA . ARG A 1 193 ? -7.883 8.690 66.910 1.00 55.57 190 ARG B CA 1
ATOM 1414 C C . ARG A 1 193 ? -9.246 8.035 67.126 1.00 48.17 190 ARG B C 1
ATOM 1415 O O . ARG A 1 193 ? -9.413 6.839 66.894 1.00 48.28 190 ARG B O 1
ATOM 1423 N N . LYS A 1 194 ? -10.219 8.831 67.558 1.00 40.84 191 LYS B N 1
ATOM 1424 C CA . LYS A 1 194 ? -11.571 8.337 67.785 1.00 40.14 191 LYS B CA 1
ATOM 1425 C C . LYS A 1 194 ? -12.129 7.641 66.553 1.00 43.32 191 LYS B C 1
ATOM 1426 O O . LYS A 1 194 ? -12.647 6.528 66.642 1.00 49.51 191 LYS B O 1
ATOM 1440 N N . ALA A 1 196 ? -10.522 6.515 63.780 1.00 38.19 193 ALA B N 1
ATOM 1441 C CA . ALA A 1 196 ? -9.710 5.347 63.463 1.00 38.57 193 ALA B CA 1
ATOM 1442 C C . ALA A 1 196 ? -10.179 4.143 64.275 1.00 37.27 193 ALA B C 1
ATOM 1443 O O . ALA A 1 196 ? -10.494 3.092 63.722 1.00 31.80 193 ALA B O 1
ATOM 1445 N N . ILE A 1 197 ? -10.237 4.310 65.592 1.00 39.65 194 ILE B N 1
ATOM 1446 C CA . ILE A 1 197 ? -10.649 3.229 66.478 1.00 40.18 194 ILE B CA 1
ATOM 1447 C C . ILE A 1 197 ? -12.002 2.649 66.070 1.00 35.32 194 ILE B C 1
ATOM 1448 O O . ILE A 1 197 ? -12.173 1.431 65.998 1.00 29.75 194 ILE B O 1
ATOM 1453 N N . LEU A 1 198 ? -12.960 3.528 65.800 1.00 32.05 195 LEU B N 1
ATOM 1454 C CA . LEU A 1 198 ? -14.305 3.104 65.446 1.00 32.81 195 LEU B CA 1
ATOM 1455 C C . LEU A 1 198 ? -14.325 2.413 64.089 1.00 39.02 195 LEU B C 1
ATOM 1456 O O . LEU A 1 198 ? -15.112 1.495 63.858 1.00 37.92 195 LEU B O 1
ATOM 1461 N N . ARG A 1 199 ? -13.440 2.862 63.206 1.00 35.47 196 ARG B N 1
ATOM 1462 C CA . ARG A 1 199 ? -13.376 2.377 61.836 1.00 29.49 196 ARG B CA 1
ATOM 1463 C C . ARG A 1 199 ? -12.859 0.937 61.770 1.00 29.85 196 ARG B C 1
ATOM 1464 O O . ARG A 1 199 ? -13.257 0.159 60.902 1.00 23.41 196 ARG B O 1
ATOM 1472 N N . ILE A 1 200 ? -11.975 0.589 62.699 1.00 28.67 197 ILE B N 1
ATOM 1473 C CA . ILE A 1 200 ? -11.386 -0.745 62.739 1.00 36.72 197 ILE B CA 1
ATOM 1474 C C . ILE A 1 200 ? -12.141 -1.678 63.675 1.00 36.35 197 ILE B C 1
ATOM 1475 O O . ILE A 1 200 ? -12.442 -2.817 63.320 1.00 37.08 197 ILE B O 1
ATOM 1480 N N . ASN A 1 201 ? -12.447 -1.192 64.872 1.00 36.09 198 ASN B N 1
ATOM 1481 C CA . ASN A 1 201 ? -13.102 -2.018 65.877 1.00 33.09 198 ASN B CA 1
ATOM 1482 C C . ASN A 1 201 ? -14.603 -2.131 65.671 1.00 28.81 198 ASN B C 1
ATOM 1483 O O . ASN A 1 201 ? -15.172 -3.209 65.810 1.00 32.89 198 ASN B O 1
ATOM 1488 N N . THR A 1 202 ? -15.248 -1.026 65.317 1.00 32.66 199 THR B N 1
ATOM 1489 C CA . THR A 1 202 ? -16.701 -1.032 65.238 1.00 36.31 199 THR B CA 1
ATOM 1490 C C . THR A 1 202 ? -17.246 -0.287 64.018 1.00 35.15 199 THR B C 1
ATOM 1491 O O . THR A 1 202 ? -17.910 0.738 64.153 1.00 33.97 199 THR B O 1
ATOM 1495 N N . PRO A 1 203 ? -16.977 -0.820 62.816 1.00 46.18 200 PRO B N 1
ATOM 1496 C CA . PRO A 1 203 ? -17.412 -0.209 61.554 1.00 38.42 200 PRO B CA 1
ATOM 1497 C C . PRO A 1 203 ? -18.909 0.057 61.537 1.00 38.77 200 PRO B C 1
ATOM 1498 O O . PRO A 1 203 ? -19.343 1.103 61.049 1.00 44.62 200 PRO B O 1
ATOM 1502 N N . TRP A 1 204 ? -19.685 -0.882 62.069 1.00 32.95 201 TRP B N 1
ATOM 1503 C CA . TRP A 1 204 ? -21.138 -0.746 62.120 1.00 32.65 201 TRP B CA 1
ATOM 1504 C C . TRP A 1 204 ? -21.558 0.507 62.870 1.00 32.31 201 TRP B C 1
ATOM 1505 O O . TRP A 1 204 ? -22.559 1.135 62.532 1.00 34.52 201 TRP B O 1
ATOM 1516 N N . LEU A 1 205 ? -20.790 0.864 63.895 1.00 37.46 202 LEU B N 1
ATOM 1517 C CA . LEU A 1 205 ? -21.119 2.003 64.744 1.00 38.86 202 LEU B CA 1
ATOM 1518 C C . LEU A 1 205 ? -20.697 3.310 64.077 1.00 36.90 202 LEU B C 1
ATOM 1519 O O . LEU A 1 205 ? -21.391 4.323 64.182 1.00 40.60 202 LEU B O 1
ATOM 1524 N N . LEU A 1 206 ? -19.566 3.281 63.379 1.00 28.45 203 LEU B N 1
ATOM 1525 C CA . LEU A 1 206 ? -19.105 4.451 62.638 1.00 32.33 203 LEU B CA 1
ATOM 1526 C C . LEU A 1 206 ? -20.079 4.804 61.515 1.00 31.31 203 LEU B C 1
ATOM 1527 O O . LEU A 1 206 ? -20.182 5.960 61.115 1.00 40.51 203 LEU B O 1
ATOM 1532 N N . LYS A 1 207 ? -20.801 3.806 61.018 1.00 29.94 204 LYS B N 1
ATOM 1533 C CA . LYS A 1 207 ? -21.762 4.015 59.936 1.00 31.57 204 LYS B CA 1
ATOM 1534 C C . LYS A 1 207 ? -22.892 4.965 60.339 1.00 34.36 204 LYS B C 1
ATOM 1535 O O . LYS A 1 207 ? -23.454 5.660 59.491 1.00 32.08 204 LYS B O 1
ATOM 1541 N N . TYR A 1 208 ? -23.231 4.984 61.627 1.00 29.94 205 TYR B N 1
ATOM 1542 C CA . TYR A 1 208 ? -24.285 5.867 62.127 1.00 27.59 205 TYR B CA 1
ATOM 1543 C C . TYR A 1 208 ? -23.821 7.318 62.101 1.00 31.80 205 TYR B C 1
ATOM 1544 O O . TYR A 1 208 ? -24.631 8.245 62.015 1.00 35.68 205 TYR B O 1
ATOM 1553 N N . VAL A 1 209 ? -22.507 7.497 62.189 1.00 27.03 206 VAL B N 1
ATOM 1554 C CA . VAL A 1 209 ? -21.884 8.812 62.122 1.00 24.08 206 VAL B CA 1
ATOM 1555 C C . VAL A 1 209 ? -21.800 9.338 60.682 1.00 35.03 206 VAL B C 1
ATOM 1556 O O . VAL A 1 209 ? -22.025 10.523 60.431 1.00 34.86 206 VAL B O 1
ATOM 1560 N N . THR A 1 210 ? -21.485 8.452 59.740 1.00 32.36 207 THR B N 1
ATOM 1561 C CA . THR A 1 210 ? -21.267 8.862 58.353 1.00 33.27 207 THR B CA 1
ATOM 1562 C C . THR A 1 210 ? -22.530 8.805 57.500 1.00 32.56 207 THR B C 1
ATOM 1563 O O . THR A 1 210 ? -22.612 9.464 56.466 1.00 40.66 207 THR B O 1
ATOM 1567 N N . ASP A 1 211 ? -23.507 8.015 57.929 1.00 29.48 208 ASP B N 1
ATOM 1568 C CA . ASP A 1 211 ? -24.762 7.889 57.197 1.00 36.07 208 ASP B CA 1
ATOM 1569 C C . ASP A 1 211 ? -25.456 9.242 57.144 1.00 43.68 208 ASP B C 1
ATOM 1570 O O . ASP A 1 211 ? -25.765 9.835 58.179 1.00 44.73 208 ASP B O 1
ATOM 1575 N N . GLN A 1 212 ? -25.695 9.724 55.930 1.00 42.51 209 GLN B N 1
ATOM 1576 C CA . GLN A 1 212 ? -26.326 11.018 55.714 1.00 51.48 209 GLN B CA 1
ATOM 1577 C C . GLN A 1 212 ? -27.590 11.166 56.552 1.00 51.45 209 GLN B C 1
ATOM 1578 O O . GLN A 1 212 ? -27.881 12.241 57.076 1.00 51.36 209 GLN B O 1
ATOM 1584 N N . LYS A 1 213 ? -28.334 10.073 56.676 1.00 48.10 210 LYS B N 1
ATOM 1585 C CA . LYS A 1 213 ? -29.645 10.099 57.313 1.00 53.10 210 LYS B CA 1
ATOM 1586 C C . LYS A 1 213 ? -29.581 10.358 58.820 1.00 53.63 210 LYS B C 1
ATOM 1587 O O . LYS A 1 213 ? -30.492 10.960 59.395 1.00 50.97 210 LYS B O 1
ATOM 1593 N N . TYR A 1 214 ? -28.500 9.914 59.453 1.00 49.60 211 TYR B N 1
ATOM 1594 C CA . TYR A 1 214 ? -28.400 9.948 60.910 1.00 42.15 211 TYR B CA 1
ATOM 1595 C C . TYR A 1 214 ? -27.432 11.004 61.411 1.00 36.53 211 TYR B C 1
ATOM 1596 O O . TYR A 1 214 ? -27.766 11.786 62.297 1.00 36.17 211 TYR B O 1
ATOM 1605 N N . LYS A 1 215 ? -26.227 11.013 60.850 1.00 39.06 212 LYS B N 1
ATOM 1606 C CA . LYS A 1 215 ? -25.194 11.958 61.260 1.00 42.57 212 LYS B CA 1
ATOM 1607 C C . LYS A 1 215 ? -25.075 12.058 62.780 1.00 44.78 212 LYS B C 1
ATOM 1608 O O . LYS A 1 215 ? -25.175 13.149 63.340 1.00 47.41 212 LYS B O 1
ATOM 1614 N N . VAL A 1 216 ? -24.873 10.928 63.451 1.00 38.02 213 VAL B N 1
ATOM 1615 C CA . VAL A 1 216 ? -24.678 10.961 64.896 1.00 36.40 213 VAL B CA 1
ATOM 1616 C C . VAL A 1 216 ? -23.289 11.532 65.188 1.00 32.97 213 VAL B C 1
ATOM 1617 O O . VAL A 1 216 ? -22.320 11.189 64.520 1.00 35.53 213 VAL B O 1
ATOM 1621 N N . PRO A 1 217 ? -23.196 12.439 66.165 1.00 40.95 214 PRO B N 1
ATOM 1622 C CA . PRO A 1 217 ? -21.902 13.072 66.434 1.00 45.00 214 PRO B CA 1
ATOM 1623 C C . PRO A 1 217 ? -20.821 12.037 66.694 1.00 43.63 214 PRO B C 1
ATOM 1624 O O . PRO A 1 217 ? -21.102 10.989 67.269 1.00 35.80 214 PRO B O 1
ATOM 1628 N N . LEU A 1 218 ? -19.599 12.337 66.268 1.00 43.41 215 LEU B N 1
ATOM 1629 C CA . LEU A 1 218 ? -18.472 11.445 66.492 1.00 41.28 215 LEU B CA 1
ATOM 1630 C C . LEU A 1 218 ? -18.276 11.165 67.980 1.00 38.19 215 LEU B C 1
ATOM 1631 O O . LEU A 1 218 ? -18.174 10.012 68.396 1.00 41.19 215 LEU B O 1
ATOM 1636 N N . ASP A 1 219 ? -18.230 12.228 68.775 1.00 36.45 216 ASP B N 1
ATOM 1637 C CA . ASP A 1 219 ? -18.043 12.109 70.217 1.00 40.51 216 ASP B CA 1
ATOM 1638 C C . ASP A 1 219 ? -19.123 11.238 70.847 1.00 35.74 216 ASP B C 1
ATOM 1639 O O . ASP A 1 219 ? -18.838 10.430 71.724 1.00 42.96 216 ASP B O 1
ATOM 1644 N N . GLN A 1 220 ? -20.362 11.407 70.397 1.00 33.12 217 GLN B N 1
ATOM 1645 C CA . GLN A 1 220 ? -21.466 10.591 70.893 1.00 37.17 217 GLN B CA 1
ATOM 1646 C C . GLN A 1 220 ? -21.240 9.127 70.561 1.00 39.23 217 GLN B C 1
ATOM 1647 O O . GLN A 1 220 ? -21.470 8.244 71.389 1.00 41.42 217 GLN B O 1
ATOM 1653 N N . ALA A 1 221 ? -20.790 8.876 69.338 1.00 40.14 218 ALA B N 1
ATOM 1654 C CA . ALA A 1 221 ? -20.527 7.519 68.887 1.00 41.64 218 ALA B CA 1
ATOM 1655 C C . ALA A 1 221 ? -19.396 6.896 69.706 1.00 34.64 218 ALA B C 1
ATOM 1656 O O . ALA A 1 221 ? -19.482 5.749 70.139 1.00 27.14 218 ALA B O 1
ATOM 1658 N N . PHE A 1 222 ? -18.343 7.669 69.931 1.00 29.96 219 PHE B N 1
ATOM 1659 C CA . PHE A 1 222 ? -17.207 7.184 70.692 1.00 31.77 219 PHE B CA 1
ATOM 1660 C C . PHE A 1 222 ? -17.577 6.940 72.154 1.00 34.21 219 PHE B C 1
ATOM 1661 O O . PHE A 1 222 ? -17.197 5.920 72.728 1.00 33.03 219 PHE B O 1
ATOM 1669 N N . ARG A 1 223 ? -18.322 7.867 72.752 1.00 25.67 220 ARG B N 1
ATOM 1670 C CA . ARG A 1 223 ? -18.753 7.698 74.135 1.00 34.02 220 ARG B CA 1
ATOM 1671 C C . ARG A 1 223 ? -19.534 6.403 74.296 1.00 36.14 220 ARG B C 1
ATOM 1672 O O . ARG A 1 223 ? -19.359 5.673 75.273 1.00 42.87 220 ARG B O 1
ATOM 1680 N N . ILE A 1 224 ? -20.403 6.123 73.333 1.00 30.86 221 ILE B N 1
ATOM 1681 C CA . ILE A 1 224 ? -21.157 4.883 73.352 1.00 30.06 221 ILE B CA 1
ATOM 1682 C C . ILE A 1 224 ? -20.187 3.718 73.275 1.00 35.43 221 ILE B C 1
ATOM 1683 O O . ILE A 1 224 ? -20.300 2.756 74.031 1.00 33.68 221 ILE B O 1
ATOM 1688 N N . TYR A 1 225 ? -19.228 3.819 72.358 1.00 30.98 222 TYR B N 1
ATOM 1689 C CA . TYR A 1 225 ? -18.197 2.800 72.208 1.00 35.86 222 TYR B CA 1
ATOM 1690 C C . TYR A 1 225 ? -17.485 2.513 73.529 1.00 38.92 222 TYR B C 1
ATOM 1691 O O . TYR A 1 225 ? -17.326 1.359 73.923 1.00 31.31 222 TYR B O 1
ATOM 1700 N N . THR A 1 226 ? -17.053 3.570 74.207 1.00 45.74 223 THR B N 1
ATOM 1701 C CA . THR A 1 226 ? -16.330 3.422 75.462 1.00 46.47 223 THR B CA 1
ATOM 1702 C C . THR A 1 226 ? -17.211 2.765 76.521 1.00 41.62 223 THR B C 1
ATOM 1703 O O . THR A 1 226 ? -16.807 1.805 77.178 1.00 39.24 223 THR B O 1
ATOM 1707 N N . ARG A 1 227 ? -18.420 3.290 76.664 1.00 36.99 224 ARG B N 1
ATOM 1708 C CA . ARG A 1 227 ? -19.391 2.806 77.636 1.00 39.07 224 ARG B CA 1
ATOM 1709 C C . ARG A 1 227 ? -19.707 1.322 77.472 1.00 46.31 224 ARG B C 1
ATOM 1710 O O . ARG A 1 227 ? -19.547 0.530 78.406 1.00 48.98 224 ARG B O 1
ATOM 1718 N N . VAL A 1 228 ? -20.173 0.953 76.284 1.00 40.91 225 VAL B N 1
ATOM 1719 C CA . VAL A 1 228 ? -20.567 -0.425 76.011 1.00 40.55 225 VAL B CA 1
ATOM 1720 C C . VAL A 1 228 ? -19.363 -1.360 76.094 1.00 43.96 225 VAL B C 1
ATOM 1721 O O . VAL A 1 228 ? -19.502 -2.550 76.371 1.00 45.30 225 VAL B O 1
ATOM 1725 N N . LYS A 1 229 ? -18.176 -0.816 75.863 1.00 41.59 226 LYS B N 1
ATOM 1726 C CA . LYS A 1 229 ? -16.966 -1.604 76.004 1.00 47.09 226 LYS B CA 1
ATOM 1727 C C . LYS A 1 229 ? -16.630 -1.796 77.481 1.00 51.47 226 LYS B C 1
ATOM 1728 O O . LYS A 1 229 ? -16.311 -2.902 77.910 1.00 52.65 226 LYS B O 1
ATOM 1734 N N . ASP A 1 230 ? -16.707 -0.722 78.260 1.00 54.92 227 ASP B N 1
ATOM 1735 C CA . ASP A 1 230 ? -16.411 -0.816 79.685 1.00 57.91 227 ASP B CA 1
ATOM 1736 C C . ASP A 1 230 ? -17.263 -1.885 80.366 1.00 59.55 227 ASP B C 1
ATOM 1737 O O . ASP A 1 230 ? -16.822 -2.536 81.311 1.00 57.17 227 ASP B O 1
ATOM 1750 N N . GLY A 1 232 ? -18.469 -4.522 78.782 1.00 66.20 229 GLY B N 1
ATOM 1751 C CA . GLY A 1 232 ? -18.323 -5.766 78.049 1.00 58.74 229 GLY B CA 1
ATOM 1752 C C . GLY A 1 232 ? -19.608 -6.256 77.411 1.00 50.70 229 GLY B C 1
ATOM 1753 O O . GLY A 1 232 ? -19.961 -7.426 77.531 1.00 53.88 229 GLY B O 1
ATOM 1754 N N . ILE A 1 233 ? -20.314 -5.360 76.730 1.00 43.15 230 ILE B N 1
ATOM 1755 C CA . ILE A 1 233 ? -21.520 -5.751 76.013 1.00 43.62 230 ILE B CA 1
ATOM 1756 C C . ILE A 1 233 ? -21.537 -5.192 74.595 1.00 34.11 230 ILE B C 1
ATOM 1757 O O . ILE A 1 233 ? -22.568 -5.218 73.923 1.00 30.23 230 ILE B O 1
ATOM 1762 N N . LEU A 1 234 ? -20.388 -4.699 74.142 1.00 31.11 231 LEU B N 1
ATOM 1763 C CA . LEU A 1 234 ? -20.263 -4.158 72.788 1.00 34.09 231 LEU B CA 1
ATOM 1764 C C . LEU A 1 234 ? -20.906 -5.067 71.743 1.00 38.07 231 LEU B C 1
ATOM 1765 O O . LEU A 1 234 ? -21.697 -4.610 70.919 1.00 36.33 231 LEU B O 1
ATOM 1770 N N . ASP A 1 235 ? -20.578 -6.354 71.786 1.00 36.70 232 ASP B N 1
ATOM 1771 C CA . ASP A 1 235 ? -21.115 -7.300 70.813 1.00 38.46 232 ASP B CA 1
ATOM 1772 C C . ASP A 1 235 ? -22.619 -7.488 70.964 1.00 39.56 232 ASP B C 1
ATOM 1773 O O . ASP A 1 235 ? -23.331 -7.658 69.971 1.00 37.88 232 ASP B O 1
ATOM 1778 N N . LYS A 1 236 ? -23.100 -7.458 72.204 1.00 41.10 233 LYS B N 1
ATOM 1779 C CA . LYS A 1 236 ? -24.531 -7.597 72.466 1.00 39.80 233 LYS B CA 1
ATOM 1780 C C . LYS A 1 236 ? -25.310 -6.466 71.804 1.00 41.11 233 LYS B C 1
ATOM 1781 O O . LYS A 1 236 ? -26.382 -6.686 71.238 1.00 50.61 233 LYS B O 1
ATOM 1787 N N . LEU A 1 237 ? -24.760 -5.257 71.868 1.00 34.69 234 LEU B N 1
ATOM 1788 C CA . LEU A 1 237 ? -25.354 -4.110 71.187 1.00 34.86 234 LEU B CA 1
ATOM 1789 C C . LEU A 1 237 ? -25.227 -4.247 69.672 1.00 36.68 234 LEU B C 1
ATOM 1790 O O . LEU A 1 237 ? -26.186 -4.011 68.936 1.00 33.93 234 LEU B O 1
ATOM 1795 N N . LYS A 1 238 ? -24.035 -4.629 69.220 1.00 36.95 235 LYS B N 1
ATOM 1796 C CA . LYS A 1 238 ? -23.752 -4.832 67.800 1.00 39.11 235 LYS B CA 1
ATOM 1797 C C . LYS A 1 238 ? -24.733 -5.798 67.135 1.00 42.71 235 LYS B C 1
ATOM 1798 O O . LYS A 1 238 ? -25.062 -5.645 65.960 1.00 36.94 235 LYS B O 1
ATOM 1804 N N . ASP A 1 239 ? -25.205 -6.787 67.884 1.00 44.90 236 ASP B N 1
ATOM 1805 C CA . ASP A 1 239 ? -26.040 -7.831 67.295 1.00 49.00 236 ASP B CA 1
ATOM 1806 C C . ASP A 1 239 ? -27.545 -7.581 67.424 1.00 47.11 236 ASP B C 1
ATOM 1807 O O . ASP A 1 239 ? -28.355 -8.367 66.925 1.00 41.71 236 ASP B O 1
ATOM 1812 N N . LEU A 1 240 ? -27.920 -6.488 68.081 1.00 39.68 237 LEU B N 1
ATOM 1813 C CA . LEU A 1 240 ? -29.328 -6.126 68.173 1.00 36.41 237 LEU B CA 1
ATOM 1814 C C . LEU A 1 240 ? -29.912 -5.873 66.790 1.00 38.80 237 LEU B C 1
ATOM 1815 O O . LEU A 1 240 ? -29.256 -5.298 65.922 1.00 43.96 237 LEU B O 1
ATOM 1820 N N . ALA A 1 241 ? -31.145 -6.320 66.583 1.00 36.91 238 ALA B N 1
ATOM 1821 C CA . ALA A 1 241 ? -31.831 -6.060 65.326 1.00 38.65 238 ALA B CA 1
ATOM 1822 C C . ALA A 1 241 ? -31.997 -4.559 65.156 1.00 42.20 238 ALA B C 1
ATOM 1823 O O . ALA A 1 241 ? -32.227 -3.844 66.131 1.00 44.17 238 ALA B O 1
ATOM 1825 N N . PRO A 1 242 ? -31.866 -4.077 63.913 1.00 39.02 239 PRO B N 1
ATOM 1826 C CA . PRO A 1 242 ? -32.034 -2.669 63.549 1.00 41.89 239 PRO B CA 1
ATOM 1827 C C . PRO A 1 242 ? -33.136 -1.976 64.343 1.00 46.75 239 PRO B C 1
ATOM 1828 O O . PRO A 1 242 ? -32.936 -0.862 64.843 1.00 41.58 239 PRO B O 1
ATOM 1832 N N . ALA A 1 243 ? -34.284 -2.639 64.453 1.00 45.68 240 ALA B N 1
ATOM 1833 C CA . ALA A 1 243 ? -35.465 -2.041 65.070 1.00 39.48 240 ALA B CA 1
ATOM 1834 C C . ALA A 1 243 ? -35.226 -1.668 66.526 1.00 36.89 240 ALA B C 1
ATOM 1835 O O . ALA A 1 243 ? -35.968 -0.878 67.101 1.00 42.82 240 ALA B O 1
ATOM 1837 N N . LEU A 1 244 ? -34.194 -2.250 67.123 1.00 35.68 241 LEU B N 1
ATOM 1838 C CA . LEU A 1 244 ? -33.815 -1.908 68.485 1.00 36.10 241 LEU B CA 1
ATOM 1839 C C . LEU A 1 244 ? -32.580 -1.020 68.470 1.00 35.88 241 LEU B C 1
ATOM 1840 O O . LEU A 1 244 ? -32.548 0.025 69.121 1.00 34.62 241 LEU B O 1
ATOM 1845 N N . ARG A 1 245 ? -31.575 -1.444 67.707 1.00 34.00 242 ARG B N 1
ATOM 1846 C CA . ARG A 1 245 ? -30.274 -0.782 67.673 1.00 35.74 242 ARG B CA 1
ATOM 1847 C C . ARG A 1 245 ? -30.338 0.637 67.105 1.00 39.42 242 ARG B C 1
ATOM 1848 O O . ARG A 1 245 ? -29.737 1.556 67.657 1.00 36.22 242 ARG B O 1
ATOM 1856 N N . ASP A 1 246 ? -31.072 0.810 66.010 1.00 46.17 243 ASP B N 1
ATOM 1857 C CA . ASP A 1 246 ? -31.178 2.113 65.355 1.00 47.30 243 ASP B CA 1
ATOM 1858 C C . ASP A 1 246 ? -31.691 3.199 66.295 1.00 42.63 243 ASP B C 1
ATOM 1859 O O . ASP A 1 246 ? -30.988 4.174 66.554 1.00 46.70 243 ASP B O 1
ATOM 1864 N N . PRO A 1 247 ? -32.924 3.042 66.806 1.00 43.57 244 PRO B N 1
ATOM 1865 C CA . PRO A 1 247 ? -33.442 4.099 67.681 1.00 45.35 244 PRO B CA 1
ATOM 1866 C C . PRO A 1 247 ? -32.620 4.236 68.959 1.00 44.13 244 PRO B C 1
ATOM 1867 O O . PRO A 1 247 ? -32.639 5.298 69.574 1.00 47.64 244 PRO B O 1
ATOM 1871 N N . LEU A 1 248 ? -31.899 3.183 69.339 1.00 46.20 245 LEU B N 1
ATOM 1872 C CA . LEU A 1 248 ? -31.064 3.214 70.539 1.00 43.42 245 LEU B CA 1
ATOM 1873 C C . LEU A 1 248 ? -29.847 4.116 70.338 1.00 38.49 245 LEU B C 1
ATOM 1874 O O . LEU A 1 248 ? -29.364 4.742 71.279 1.00 33.85 245 LEU B O 1
ATOM 1879 N N . ILE A 1 249 ? -29.365 4.185 69.100 1.00 34.74 246 ILE B N 1
ATOM 1880 C CA . ILE A 1 249 ? -28.146 4.924 68.780 1.00 31.01 246 ILE B CA 1
ATOM 1881 C C . ILE A 1 249 ? -28.457 6.258 68.095 1.00 38.55 246 ILE B C 1
ATOM 1882 O O . ILE A 1 249 ? -27.765 7.254 68.304 1.00 32.45 246 ILE B O 1
ATOM 1887 N N . THR A 1 250 ? -29.525 6.262 67.304 1.00 43.64 247 THR B N 1
ATOM 1888 C CA . THR A 1 250 ? -29.914 7.395 66.467 1.00 42.95 247 THR B CA 1
ATOM 1889 C C . THR A 1 250 ? -30.538 8.568 67.232 1.00 47.18 247 THR B C 1
ATOM 1890 O O . THR A 1 250 ? -30.394 9.725 66.834 1.00 46.82 247 THR B O 1
ATOM 1894 N N . THR A 1 251 ? -31.238 8.270 68.321 1.00 41.94 248 THR B N 1
ATOM 1895 C CA . THR A 1 251 ? -31.976 9.293 69.055 1.00 32.80 248 THR B CA 1
ATOM 1896 C C . THR A 1 251 ? -31.338 9.610 70.397 1.00 33.49 248 THR B C 1
ATOM 1897 O O . THR A 1 251 ? -30.598 8.800 70.946 1.00 39.19 248 THR B O 1
ATOM 1901 N N . ARG A 1 252 ? -31.624 10.799 70.917 1.00 42.29 249 ARG B N 1
ATOM 1902 C CA . ARG A 1 252 ? -31.147 11.188 72.239 1.00 45.25 249 ARG B CA 1
ATOM 1903 C C . ARG A 1 252 ? -31.783 10.291 73.293 1.00 44.46 249 ARG B C 1
ATOM 1904 O O . ARG A 1 252 ? -31.141 9.890 74.263 1.00 38.74 249 ARG B O 1
ATOM 1912 N N . GLU A 1 253 ? -33.054 9.975 73.077 1.00 44.00 250 GLU B N 1
ATOM 1913 C CA . GLU A 1 253 ? -33.793 9.053 73.926 1.00 39.23 250 GLU B CA 1
ATOM 1914 C C . GLU A 1 253 ? -33.043 7.737 74.138 1.00 42.61 250 GLU B C 1
ATOM 1915 O O . GLU A 1 253 ? -32.758 7.353 75.272 1.00 39.26 250 GLU B O 1
ATOM 1921 N N . GLY A 1 254 ? -32.727 7.045 73.048 1.00 42.19 251 GLY B N 1
ATOM 1922 C CA . GLY A 1 254 ? -32.015 5.781 73.140 1.00 44.12 251 GLY B CA 1
ATOM 1923 C C . GLY A 1 254 ? -30.611 5.942 73.701 1.00 42.81 251 GLY B C 1
ATOM 1924 O O . GLY A 1 254 ? -30.108 5.093 74.438 1.00 39.34 251 GLY B O 1
ATOM 1925 N N . ARG A 1 255 ? -29.974 7.050 73.350 1.00 43.62 252 ARG B N 1
ATOM 1926 C CA . ARG A 1 255 ? -28.599 7.303 73.748 1.00 43.25 252 ARG B CA 1
ATOM 1927 C C . ARG A 1 255 ? -28.466 7.517 75.259 1.00 40.22 252 ARG B C 1
ATOM 1928 O O . ARG A 1 255 ? -27.458 7.151 75.855 1.00 36.96 252 ARG B O 1
ATOM 1936 N N . LYS A 1 256 ? -29.479 8.120 75.874 1.00 42.18 253 LYS B N 1
ATOM 1937 C CA . LYS A 1 256 ? -29.480 8.311 77.321 1.00 49.25 253 LYS B CA 1
ATOM 1938 C C . LYS A 1 256 ? -29.535 6.961 78.028 1.00 41.28 253 LYS B C 1
ATOM 1939 O O . LYS A 1 256 ? -28.898 6.758 79.061 1.00 43.47 253 LYS B O 1
ATOM 1945 N N . ILE A 1 257 ? -30.307 6.042 77.463 1.00 36.71 254 ILE B N 1
ATOM 1946 C CA . ILE A 1 257 ? -30.445 4.707 78.027 1.00 40.89 254 ILE B CA 1
ATOM 1947 C C . ILE A 1 257 ? -29.100 4.000 78.146 1.00 41.23 254 ILE B C 1
ATOM 1948 O O . ILE A 1 257 ? -28.838 3.317 79.134 1.00 47.95 254 ILE B O 1
ATOM 1953 N N . ILE A 1 258 ? -28.246 4.177 77.145 1.00 38.00 255 ILE B N 1
ATOM 1954 C CA . ILE A 1 258 ? -26.947 3.517 77.135 1.00 34.85 255 ILE B CA 1
ATOM 1955 C C . ILE A 1 258 ? -25.888 4.292 77.920 1.00 39.67 255 ILE B C 1
ATOM 1956 O O . ILE A 1 258 ? -25.000 3.693 78.524 1.00 53.19 255 ILE B O 1
ATOM 1961 N N . LEU A 1 259 ? -25.985 5.617 77.922 1.00 38.45 256 LEU B N 1
ATOM 1962 C CA . LEU A 1 259 ? -24.954 6.447 78.547 1.00 44.24 256 LEU B CA 1
ATOM 1963 C C . LEU A 1 259 ? -25.221 6.736 80.023 1.00 46.60 256 LEU B C 1
ATOM 1964 O O . LEU A 1 259 ? -24.296 6.727 80.831 1.00 47.40 256 LEU B O 1
ATOM 1969 N N . ASN A 1 260 ? -26.481 6.988 80.368 1.00 47.23 257 ASN B N 1
ATOM 1970 C CA . ASN A 1 260 ? -26.845 7.322 81.742 1.00 50.03 257 ASN B CA 1
ATOM 1971 C C . ASN A 1 260 ? -27.009 6.090 82.619 1.00 50.36 257 ASN B C 1
ATOM 1972 O O . ASN A 1 260 ? -27.809 5.204 82.317 1.00 55.52 257 ASN B O 1
ATOM 1977 N N . ASP A 1 261 ? -26.255 6.047 83.714 1.00 47.98 258 ASP B N 1
ATOM 1978 C CA . ASP A 1 261 ? -26.301 4.920 84.636 1.00 54.68 258 ASP B CA 1
ATOM 1979 C C . ASP A 1 261 ? -27.662 4.782 85.305 1.00 49.11 258 ASP B C 1
ATOM 1980 O O . ASP A 1 261 ? -27.985 3.734 85.862 1.00 49.78 258 ASP B O 1
ATOM 1985 N N . GLU A 1 262 ? -28.458 5.844 85.256 1.00 51.76 259 GLU B N 1
ATOM 1986 C CA . GLU A 1 262 ? -29.786 5.811 85.857 1.00 56.14 259 GLU B CA 1
ATOM 1987 C C . GLU A 1 262 ? -30.699 4.821 85.135 1.00 51.27 259 GLU B C 1
ATOM 1988 O O . GLU A 1 262 ? -31.642 4.297 85.722 1.00 53.54 259 GLU B O 1
ATOM 1994 N N . TYR A 1 263 ? -30.405 4.553 83.866 1.00 48.03 260 TYR B N 1
ATOM 1995 C CA . TYR A 1 263 ? -31.226 3.649 83.067 1.00 44.18 260 TYR B CA 1
ATOM 1996 C C . TYR A 1 263 ? -30.495 2.344 82.761 1.00 44.95 260 TYR B C 1
ATOM 1997 O O . TYR A 1 263 ? -30.876 1.599 81.853 1.00 33.51 260 TYR B O 1
ATOM 2006 N N . ARG A 1 264 ? -29.462 2.064 83.550 1.00 50.92 261 ARG B N 1
ATOM 2007 C CA . ARG A 1 264 ? -28.604 0.900 83.341 1.00 48.72 261 ARG B CA 1
ATOM 2008 C C . ARG A 1 264 ? -29.382 -0.398 83.139 1.00 41.21 261 ARG B C 1
ATOM 2009 O O . ARG A 1 264 ? -29.082 -1.171 82.231 1.00 45.27 261 ARG B O 1
ATOM 2017 N N . ASP A 1 265 ? -30.378 -0.635 83.986 1.00 37.97 262 ASP B N 1
ATOM 2018 C CA . ASP A 1 265 ? -31.132 -1.885 83.936 1.00 42.73 262 ASP B CA 1
ATOM 2019 C C . ASP A 1 265 ? -32.016 -1.988 82.699 1.00 39.97 262 ASP B C 1
ATOM 2020 O O . ASP A 1 265 ? -32.201 -3.072 82.152 1.00 47.34 262 ASP B O 1
ATOM 2025 N N . LEU A 1 266 ? -32.567 -0.863 82.262 1.00 37.92 263 LEU B N 1
ATOM 2026 C CA . LEU A 1 266 ? -33.318 -0.834 81.018 1.00 42.41 263 LEU B CA 1
ATOM 2027 C C . LEU A 1 266 ? -32.406 -1.279 79.886 1.00 42.99 263 LEU B C 1
ATOM 2028 O O . LEU A 1 266 ? -32.773 -2.120 79.075 1.00 37.10 263 LEU B O 1
ATOM 2041 N N . GLU A 1 268 ? -29.753 -3.074 79.996 1.00 50.57 265 GLU B N 1
ATOM 2042 C CA . GLU A 1 268 ? -29.368 -4.469 80.143 1.00 52.07 265 GLU B CA 1
ATOM 2043 C C . GLU A 1 268 ? -30.450 -5.390 79.590 1.00 52.78 265 GLU B C 1
ATOM 2044 O O . GLU A 1 268 ? -30.154 -6.414 78.966 1.00 58.82 265 GLU B O 1
ATOM 2050 N N . LYS A 1 269 ? -31.705 -5.020 79.824 1.00 50.57 266 LYS B N 1
ATOM 2051 C CA . LYS A 1 269 ? -32.829 -5.789 79.315 1.00 45.70 266 LYS B CA 1
ATOM 2052 C C . LYS A 1 269 ? -32.956 -5.623 77.806 1.00 45.19 266 LYS B C 1
ATOM 2053 O O . LYS A 1 269 ? -33.380 -6.542 77.107 1.00 43.04 266 LYS B O 1
ATOM 2059 N N . ILE A 1 270 ? -32.594 -4.444 77.309 1.00 41.02 267 ILE B N 1
ATOM 2060 C CA . ILE A 1 270 ? -32.685 -4.170 75.883 1.00 45.76 267 ILE B CA 1
ATOM 2061 C C . ILE A 1 270 ? -31.884 -5.206 75.095 1.00 50.92 267 ILE B C 1
ATOM 2062 O O . ILE A 1 270 ? -32.322 -5.680 74.046 1.00 43.08 267 ILE B O 1
ATOM 2067 N N . ILE A 1 271 ? -30.725 -5.580 75.627 1.00 56.15 268 ILE B N 1
ATOM 2068 C CA . ILE A 1 271 ? -29.827 -6.503 74.936 1.00 56.91 268 ILE B CA 1
ATOM 2069 C C . ILE A 1 271 ? -30.017 -7.975 75.320 1.00 59.06 268 ILE B C 1
ATOM 2070 O O . ILE A 1 271 ? -29.741 -8.867 74.517 1.00 62.20 268 ILE B O 1
ATOM 2075 N N . SER A 1 272 ? -30.480 -8.227 76.541 1.00 62.48 269 SER B N 1
ATOM 2076 C CA . SER A 1 272 ? -30.609 -9.597 77.041 1.00 71.68 269 SER B CA 1
ATOM 2077 C C . SER A 1 272 ? -31.193 -10.553 75.999 1.00 86.79 269 SER B C 1
ATOM 2078 O O . SER A 1 272 ? -32.391 -10.533 75.713 1.00 94.95 269 SER B O 1
ATOM 2089 N N . THR B 1 5 ? -21.396 -6.431 55.823 1.00 83.41 2 THR A N 1
ATOM 2090 C CA . THR B 1 5 ? -20.598 -5.900 56.922 1.00 78.02 2 THR A CA 1
ATOM 2091 C C . THR B 1 5 ? -19.127 -6.254 56.742 1.00 75.09 2 THR A C 1
ATOM 2092 O O . THR B 1 5 ? -18.797 -7.304 56.193 1.00 82.69 2 THR A O 1
ATOM 2096 N N . GLU B 1 6 ? -18.247 -5.371 57.203 1.00 66.90 3 GLU A N 1
ATOM 2097 C CA . GLU B 1 6 ? -16.810 -5.612 57.130 1.00 57.53 3 GLU A CA 1
ATOM 2098 C C . GLU B 1 6 ? -16.358 -6.529 58.254 1.00 55.92 3 GLU A C 1
ATOM 2099 O O . GLU B 1 6 ? -16.871 -6.454 59.369 1.00 54.96 3 GLU A O 1
ATOM 2105 N N . LEU B 1 7 ? -15.395 -7.396 57.955 1.00 56.67 4 LEU A N 1
ATOM 2106 C CA . LEU B 1 7 ? -14.879 -8.327 58.950 1.00 50.95 4 LEU A CA 1
ATOM 2107 C C . LEU B 1 7 ? -13.758 -7.692 59.755 1.00 45.55 4 LEU A C 1
ATOM 2108 O O . LEU B 1 7 ? -12.818 -7.138 59.192 1.00 47.62 4 LEU A O 1
ATOM 2113 N N . THR B 1 8 ? -13.875 -7.772 61.076 1.00 42.45 5 THR A N 1
ATOM 2114 C CA . THR B 1 8 ? -12.859 -7.252 61.982 1.00 36.38 5 THR A CA 1
ATOM 2115 C C . THR B 1 8 ? -12.307 -8.368 62.861 1.00 37.89 5 THR A C 1
ATOM 2116 O O . THR B 1 8 ? -13.014 -9.328 63.184 1.00 36.58 5 THR A O 1
ATOM 2120 N N . TYR B 1 9 ? -11.048 -8.237 63.258 1.00 31.02 6 TYR A N 1
ATOM 2121 C CA . TYR B 1 9 ? -10.441 -9.226 64.128 1.00 32.37 6 TYR A CA 1
ATOM 2122 C C . TYR B 1 9 ? -9.287 -8.640 64.922 1.00 41.70 6 TYR A C 1
ATOM 2123 O O . TYR B 1 9 ? -8.779 -7.563 64.613 1.00 44.64 6 TYR A O 1
ATOM 2132 N N . THR B 1 10 ? -8.875 -9.366 65.950 1.00 47.38 7 THR A N 1
ATOM 2133 C CA . THR B 1 10 ? -7.733 -8.969 66.747 1.00 46.22 7 THR A CA 1
ATOM 2134 C C . THR B 1 10 ? -6.774 -10.149 66.859 1.00 47.77 7 THR A C 1
ATOM 2135 O O . THR B 1 10 ? -7.182 -11.309 66.749 1.00 38.27 7 THR A O 1
ATOM 2139 N N . GLU B 1 11 ? -5.497 -9.847 67.050 1.00 51.88 8 GLU A N 1
ATOM 2140 C CA . GLU B 1 11 ? -4.477 -10.880 67.134 1.00 48.39 8 GLU A CA 1
ATOM 2141 C C . GLU B 1 11 ? -4.217 -11.208 68.596 1.00 53.86 8 GLU A C 1
ATOM 2142 O O . GLU B 1 11 ? -3.931 -10.315 69.393 1.00 68.33 8 GLU A O 1
ATOM 2148 N N . GLU B 1 12 ? -4.335 -12.482 68.956 1.00 52.71 9 GLU A N 1
ATOM 2149 C CA . GLU B 1 12 ? -4.081 -12.892 70.332 1.00 55.05 9 GLU A CA 1
ATOM 2150 C C . GLU B 1 12 ? -3.539 -14.311 70.445 1.00 59.80 9 GLU A C 1
ATOM 2151 O O . GLU B 1 12 ? -3.664 -15.116 69.522 1.00 62.67 9 GLU A O 1
ATOM 2157 N N . VAL B 1 13 ? -2.925 -14.598 71.587 1.00 47.31 10 VAL A N 1
ATOM 2158 C CA . VAL B 1 13 ? -2.401 -15.923 71.870 1.00 41.13 10 VAL A CA 1
ATOM 2159 C C . VAL B 1 13 ? -3.234 -16.575 72.958 1.00 48.21 10 VAL A C 1
ATOM 2160 O O . VAL B 1 13 ? -3.577 -15.943 73.957 1.00 49.83 10 VAL A O 1
ATOM 2164 N N . VAL B 1 14 ? -3.559 -17.845 72.757 1.00 50.19 11 VAL A N 1
ATOM 2165 C CA . VAL B 1 14 ? -4.413 -18.565 73.685 1.00 45.67 11 VAL A CA 1
ATOM 2166 C C . VAL B 1 14 ? -3.876 -19.967 73.918 1.00 50.16 11 VAL A C 1
ATOM 2167 O O . VAL B 1 14 ? -3.076 -20.469 73.127 1.00 45.21 11 VAL A O 1
ATOM 2171 N N . SER B 1 15 ? -4.314 -20.592 75.010 1.00 53.55 12 SER A N 1
ATOM 2172 C CA . SER B 1 15 ? -3.955 -21.977 75.283 1.00 58.32 12 SER A CA 1
ATOM 2173 C C . SER B 1 15 ? -4.452 -22.838 74.132 1.00 56.61 12 SER A C 1
ATOM 2174 O O . SER B 1 15 ? -5.549 -22.623 73.614 1.00 54.53 12 SER A O 1
ATOM 2177 N N . ILE B 1 16 ? -3.637 -23.805 73.728 1.00 55.00 13 ILE A N 1
ATOM 2178 C CA . ILE B 1 16 ? -3.935 -24.601 72.545 1.00 52.09 13 ILE A CA 1
ATOM 2179 C C . ILE B 1 16 ? -5.264 -25.348 72.674 1.00 50.29 13 ILE A C 1
ATOM 2180 O O . ILE B 1 16 ? -5.914 -25.655 71.675 1.00 52.20 13 ILE A O 1
ATOM 2185 N N . GLU B 1 17 ? -5.674 -25.612 73.909 1.00 49.55 14 GLU A N 1
ATOM 2186 C CA . GLU B 1 17 ? -6.893 -26.368 74.161 1.00 55.35 14 GLU A CA 1
ATOM 2187 C C . GLU B 1 17 ? -8.120 -25.466 74.276 1.00 57.15 14 GLU A C 1
ATOM 2188 O O . GLU B 1 17 ? -9.248 -25.946 74.425 1.00 52.34 14 GLU A O 1
ATOM 2194 N N . LYS B 1 18 ? -7.902 -24.158 74.203 1.00 55.90 15 LYS A N 1
ATOM 2195 C CA . LYS B 1 18 ? -9.003 -23.209 74.306 1.00 53.96 15 LYS A CA 1
ATOM 2196 C C . LYS B 1 18 ? -9.835 -23.183 73.020 1.00 52.90 15 LYS A C 1
ATOM 2197 O O . LYS B 1 18 ? -10.995 -22.769 73.028 1.00 57.39 15 LYS A O 1
ATOM 2203 N N . LEU B 1 19 ? -9.240 -23.642 71.922 1.00 49.51 16 LEU A N 1
ATOM 2204 C CA . LEU B 1 19 ? -9.909 -23.645 70.618 1.00 46.26 16 LEU A CA 1
ATOM 2205 C C . LEU B 1 19 ? -10.939 -24.764 70.477 1.00 46.59 16 LEU A C 1
ATOM 2206 O O . LEU B 1 19 ? -10.623 -25.942 70.653 1.00 42.87 16 LEU A O 1
ATOM 2211 N N . LYS B 1 20 ? -12.172 -24.383 70.154 1.00 46.44 17 LYS A N 1
ATOM 2212 C CA . LYS B 1 20 ? -13.256 -25.339 69.976 1.00 39.56 17 LYS A CA 1
ATOM 2213 C C . LYS B 1 20 ? -13.453 -25.620 68.496 1.00 42.70 17 LYS A C 1
ATOM 2214 O O . LYS B 1 20 ? -13.401 -24.710 67.673 1.00 45.78 17 LYS A O 1
ATOM 2220 N N . GLU B 1 21 ? -13.671 -26.885 68.153 1.00 44.69 18 GLU A N 1
ATOM 2221 C CA . GLU B 1 21 ? -13.783 -27.260 66.752 1.00 45.30 18 GLU A CA 1
ATOM 2222 C C . GLU B 1 21 ? -15.230 -27.429 66.306 1.00 45.41 18 GLU A C 1
ATOM 2223 O O . GLU B 1 21 ? -16.085 -27.862 67.075 1.00 46.30 18 GLU A O 1
ATOM 2229 N N . ASP B 1 22 ? -15.489 -27.059 65.056 1.00 38.56 19 ASP A N 1
ATOM 2230 C CA . ASP B 1 22 ? -16.804 -27.192 64.454 1.00 35.00 19 ASP A CA 1
ATOM 2231 C C . ASP B 1 22 ? -16.690 -28.251 63.372 1.00 43.29 19 ASP A C 1
ATOM 2232 O O . ASP B 1 22 ? -15.931 -28.092 62.414 1.00 43.52 19 ASP A O 1
ATOM 2237 N N . ASP B 1 23 ? -17.434 -29.338 63.523 1.00 47.10 20 ASP A N 1
ATOM 2238 C CA . ASP B 1 23 ? -17.239 -30.491 62.653 1.00 48.12 20 ASP A CA 1
ATOM 2239 C C . ASP B 1 23 ? -17.497 -30.181 61.182 1.00 46.26 20 ASP A C 1
ATOM 2240 O O . ASP B 1 23 ? -16.946 -30.837 60.299 1.00 45.13 20 ASP A O 1
ATOM 2245 N N . GLU B 1 24 ? -18.320 -29.172 60.917 1.00 44.59 21 GLU A N 1
ATOM 2246 C CA . GLU B 1 24 ? -18.576 -28.775 59.542 1.00 44.20 21 GLU A CA 1
ATOM 2247 C C . GLU B 1 24 ? -17.357 -28.074 58.962 1.00 45.95 21 GLU A C 1
ATOM 2248 O O . GLU B 1 24 ? -16.907 -28.405 57.868 1.00 52.19 21 GLU A O 1
ATOM 2254 N N . PHE B 1 25 ? -16.830 -27.098 59.693 1.00 40.42 22 PHE A N 1
ATOM 2255 C CA . PHE B 1 25 ? -15.652 -26.372 59.236 1.00 37.70 22 PHE A CA 1
ATOM 2256 C C . PHE B 1 25 ? -14.478 -27.326 59.141 1.00 39.21 22 PHE A C 1
ATOM 2257 O O . PHE B 1 25 ? -13.607 -27.180 58.282 1.00 42.97 22 PHE A O 1
ATOM 2265 N N . LYS B 1 26 ? -14.474 -28.313 60.028 1.00 40.05 23 LYS A N 1
ATOM 2266 C CA . LYS B 1 26 ? -13.404 -29.300 60.089 1.00 43.91 23 LYS A CA 1
ATOM 2267 C C . LYS B 1 26 ? -13.306 -30.105 58.801 1.00 40.41 23 LYS A C 1
ATOM 2268 O O . LYS B 1 26 ? -12.233 -30.587 58.445 1.00 34.88 23 LYS A O 1
ATOM 2274 N N . THR B 1 27 ? -14.425 -30.236 58.097 1.00 34.73 24 THR A N 1
ATOM 2275 C CA . THR B 1 27 ? -14.469 -31.062 56.900 1.00 32.35 24 THR A CA 1
ATOM 2276 C C . THR B 1 27 ? -14.773 -30.273 55.634 1.00 32.36 24 THR A C 1
ATOM 2277 O O . THR B 1 27 ? -14.984 -30.861 54.578 1.00 41.94 24 THR A O 1
ATOM 2289 N N . VAL B 1 29 ? -12.752 -28.256 53.793 1.00 43.88 26 VAL A N 1
ATOM 2290 C CA . VAL B 1 29 ? -11.700 -28.380 52.795 1.00 46.74 26 VAL A CA 1
ATOM 2291 C C . VAL B 1 29 ? -11.413 -29.837 52.472 1.00 49.15 26 VAL A C 1
ATOM 2292 O O . VAL B 1 29 ? -11.172 -30.642 53.375 1.00 42.53 26 VAL A O 1
ATOM 2296 N N . PRO B 1 30 ? -11.457 -30.181 51.174 1.00 56.40 27 PRO A N 1
ATOM 2297 C CA . PRO B 1 30 ? -11.183 -31.546 50.715 1.00 54.03 27 PRO A CA 1
ATOM 2298 C C . PRO B 1 30 ? -9.796 -32.001 51.157 1.00 55.31 27 PRO A C 1
ATOM 2299 O O . PRO B 1 30 ? -8.849 -31.211 51.121 1.00 45.27 27 PRO A O 1
ATOM 2303 N N . SER B 1 31 ? -9.685 -33.257 51.577 1.00 64.43 28 SER A N 1
ATOM 2304 C CA . SER B 1 31 ? -8.411 -33.808 52.019 1.00 64.74 28 SER A CA 1
ATOM 2305 C C . SER B 1 31 ? -7.366 -33.705 50.915 1.00 60.40 28 SER A C 1
ATOM 2306 O O . SER B 1 31 ? -7.660 -33.937 49.745 1.00 54.48 28 SER A O 1
ATOM 2309 N N . ASN B 1 32 ? -6.146 -33.349 51.298 1.00 59.63 29 ASN A N 1
ATOM 2310 C CA . ASN B 1 32 ? -5.067 -33.169 50.340 1.00 54.46 29 ASN A CA 1
ATOM 2311 C C . ASN B 1 32 ? -3.735 -33.673 50.887 1.00 51.77 29 ASN A C 1
ATOM 2312 O O . ASN B 1 32 ? -3.695 -34.333 51.928 1.00 53.71 29 ASN A O 1
ATOM 2317 N N . ASN B 1 33 ? -2.650 -33.365 50.182 1.00 52.64 30 ASN A N 1
ATOM 2318 C CA . ASN B 1 33 ? -1.330 -33.876 50.552 1.00 59.15 30 ASN A CA 1
ATOM 2319 C C . ASN B 1 33 ? -0.425 -32.814 51.164 1.00 53.43 30 ASN A C 1
ATOM 2320 O O . ASN B 1 33 ? 0.798 -32.897 51.061 1.00 54.75 30 ASN A O 1
ATOM 2325 N N . SER B 1 34 ? -1.026 -31.821 51.809 1.00 49.98 31 SER A N 1
ATOM 2326 C CA . SER B 1 34 ? -0.265 -30.679 52.301 1.00 52.59 31 SER A CA 1
ATOM 2327 C C . SER B 1 34 ? 0.146 -30.817 53.763 1.00 52.07 31 SER A C 1
ATOM 2328 O O . SER B 1 34 ? 0.788 -29.920 54.312 1.00 49.38 31 SER A O 1
ATOM 2331 N N . ARG B 1 35 ? -0.213 -31.936 54.391 1.00 46.60 32 ARG A N 1
ATOM 2332 C CA . ARG B 1 35 ? 0.072 -32.116 55.814 1.00 46.75 32 ARG A CA 1
ATOM 2333 C C . ARG B 1 35 ? 1.561 -32.037 56.142 1.00 51.94 32 ARG A C 1
ATOM 2334 O O . ARG B 1 35 ? 1.969 -31.246 56.990 1.00 59.82 32 ARG A O 1
ATOM 2342 N N . GLU B 1 36 ? 2.370 -32.861 55.486 1.00 47.54 33 GLU A N 1
ATOM 2343 C CA . GLU B 1 36 ? 3.808 -32.853 55.742 1.00 54.45 33 GLU A CA 1
ATOM 2344 C C . GLU B 1 36 ? 4.390 -31.474 55.435 1.00 56.71 33 GLU A C 1
ATOM 2345 O O . GLU B 1 36 ? 5.363 -31.041 56.056 1.00 44.36 33 GLU A O 1
ATOM 2351 N N . ASP B 1 37 ? 3.773 -30.780 54.484 1.00 63.07 34 ASP A N 1
ATOM 2352 C CA . ASP B 1 37 ? 4.192 -29.432 54.129 1.00 71.11 34 ASP A CA 1
ATOM 2353 C C . ASP B 1 37 ? 4.135 -28.493 55.336 1.00 67.73 34 ASP A C 1
ATOM 2354 O O . ASP B 1 37 ? 5.171 -28.005 55.794 1.00 65.68 34 ASP A O 1
ATOM 2359 N N . LEU B 1 38 ? 2.937 -28.243 55.859 1.00 64.46 35 LEU A N 1
ATOM 2360 C CA . LEU B 1 38 ? 2.816 -27.374 57.030 1.00 70.48 35 LEU A CA 1
ATOM 2361 C C . LEU B 1 38 ? 3.104 -28.119 58.332 1.00 72.24 35 LEU A C 1
ATOM 2362 O O . LEU B 1 38 ? 2.751 -27.661 59.419 1.00 75.59 35 LEU A O 1
ATOM 2367 N N . GLU B 1 39 ? 3.759 -29.268 58.207 1.00 71.07 36 GLU A N 1
ATOM 2368 C CA . GLU B 1 39 ? 4.191 -30.042 59.361 1.00 67.36 36 GLU A CA 1
ATOM 2369 C C . GLU B 1 39 ? 5.628 -29.666 59.706 1.00 61.24 36 GLU A C 1
ATOM 2370 O O . GLU B 1 39 ? 5.996 -29.583 60.877 1.00 61.43 36 GLU A O 1
ATOM 2376 N N . LYS B 1 40 ? 6.435 -29.431 58.675 1.00 56.26 37 LYS A N 1
ATOM 2377 C CA . LYS B 1 40 ? 7.819 -29.020 58.875 1.00 66.25 37 LYS A CA 1
ATOM 2378 C C . LYS B 1 40 ? 7.893 -27.521 59.119 1.00 71.13 37 LYS A C 1
ATOM 2379 O O . LYS B 1 40 ? 8.758 -27.048 59.853 1.00 74.03 37 LYS A O 1
ATOM 2385 N N . SER B 1 41 ? 6.984 -26.779 58.491 1.00 71.26 38 SER A N 1
ATOM 2386 C CA . SER B 1 41 ? 6.878 -25.342 58.709 1.00 69.81 38 SER A CA 1
ATOM 2387 C C . SER B 1 41 ? 6.762 -25.069 60.200 1.00 63.02 38 SER A C 1
ATOM 2388 O O . SER B 1 41 ? 7.503 -24.257 60.753 1.00 65.22 38 SER A O 1
ATOM 2391 N N . LEU B 1 42 ? 5.831 -25.764 60.847 1.00 60.79 39 LEU A N 1
ATOM 2392 C CA . LEU B 1 42 ? 5.613 -25.618 62.281 1.00 66.55 39 LEU A CA 1
ATOM 2393 C C . LEU B 1 42 ? 6.744 -26.253 63.086 1.00 76.63 39 LEU A C 1
ATOM 2394 O O . LEU B 1 42 ? 7.022 -25.845 64.214 1.00 83.45 39 LEU A O 1
ATOM 2399 N N . ARG B 1 43 ? 7.392 -27.252 62.498 1.00 79.72 40 ARG A N 1
ATOM 2400 C CA . ARG B 1 43 ? 8.496 -27.948 63.148 1.00 85.47 40 ARG A CA 1
ATOM 2401 C C . ARG B 1 43 ? 9.704 -27.025 63.289 1.00 90.51 40 ARG A C 1
ATOM 2402 O O . ARG B 1 43 ? 10.211 -26.804 64.390 1.00 87.54 40 ARG A O 1
ATOM 2410 N N . GLU B 1 44 ? 10.151 -26.486 62.159 1.00 93.78 41 GLU A N 1
ATOM 2411 C CA . GLU B 1 44 ? 11.335 -25.638 62.108 1.00 92.14 41 GLU A CA 1
ATOM 2412 C C . GLU B 1 44 ? 11.120 -24.270 62.745 1.00 91.21 41 GLU A C 1
ATOM 2413 O O . GLU B 1 44 ? 11.748 -23.934 63.750 1.00 89.41 41 GLU A O 1
ATOM 2419 N N . LYS B 1 45 ? 10.235 -23.481 62.145 1.00 91.55 42 LYS A N 1
ATOM 2420 C CA . LYS B 1 45 ? 10.077 -22.080 62.519 1.00 88.89 42 LYS A CA 1
ATOM 2421 C C . LYS B 1 45 ? 8.788 -21.795 63.278 1.00 87.34 42 LYS A C 1
ATOM 2422 O O . LYS B 1 45 ? 8.347 -20.647 63.354 1.00 87.48 42 LYS A O 1
ATOM 2428 N N . SER B 1 46 ? 8.195 -22.839 63.846 1.00 83.58 43 SER A N 1
ATOM 2429 C CA . SER B 1 46 ? 6.967 -22.687 64.615 1.00 75.51 43 SER A CA 1
ATOM 2430 C C . SER B 1 46 ? 5.865 -22.059 63.769 1.00 69.29 43 SER A C 1
ATOM 2431 O O . SER B 1 46 ? 5.836 -22.215 62.544 1.00 65.27 43 SER A O 1
ATOM 2434 N N . GLN B 1 47 ? 4.967 -21.342 64.435 1.00 65.18 44 GLN A N 1
ATOM 2435 C CA . GLN B 1 47 ? 3.820 -20.732 63.775 1.00 61.82 44 GLN A CA 1
ATOM 2436 C C . GLN B 1 47 ? 4.186 -19.467 63.014 1.00 64.70 44 GLN A C 1
ATOM 2437 O O . GLN B 1 47 ? 4.415 -18.420 63.615 1.00 66.57 44 GLN A O 1
ATOM 2443 N N . ILE B 1 48 ? 4.230 -19.569 61.690 1.00 68.05 45 ILE A N 1
ATOM 2444 C CA . ILE B 1 48 ? 4.453 -18.405 60.842 1.00 73.75 45 ILE A CA 1
ATOM 2445 C C . ILE B 1 48 ? 3.152 -17.617 60.708 1.00 73.13 45 ILE A C 1
ATOM 2446 O O . ILE B 1 48 ? 3.137 -16.392 60.835 1.00 75.06 45 ILE A O 1
ATOM 2451 N N . PHE B 1 49 ? 2.061 -18.336 60.462 1.00 66.89 46 PHE A N 1
ATOM 2452 C CA . PHE B 1 49 ? 0.744 -17.734 60.307 1.00 63.02 46 PHE A CA 1
ATOM 2453 C C . PHE B 1 49 ? -0.193 -18.162 61.431 1.00 56.14 46 PHE A C 1
ATOM 2454 O O . PHE B 1 49 ? -0.162 -19.313 61.865 1.00 58.99 46 PHE A O 1
ATOM 2462 N N . PRO B 1 50 ? -1.032 -17.231 61.909 1.00 55.59 47 PRO A N 1
ATOM 2463 C CA . PRO B 1 50 ? -1.994 -17.554 62.966 1.00 48.97 47 PRO A CA 1
ATOM 2464 C C . PRO B 1 50 ? -3.202 -18.285 62.402 1.00 45.32 47 PRO A C 1
ATOM 2465 O O . PRO B 1 50 ? -3.463 -18.215 61.199 1.00 45.40 47 PRO A O 1
ATOM 2469 N N . LEU B 1 51 ? -3.925 -18.985 63.268 1.00 36.90 48 LEU A N 1
ATOM 2470 C CA . LEU B 1 51 ? -5.132 -19.683 62.863 1.00 38.85 48 LEU A CA 1
ATOM 2471 C C . LEU B 1 51 ? -6.325 -18.734 62.917 1.00 41.21 48 LEU A C 1
ATOM 2472 O O . LEU B 1 51 ? -6.230 -17.630 63.459 1.00 38.80 48 LEU A O 1
ATOM 2477 N N . ILE B 1 52 ? -7.446 -19.167 62.352 1.00 39.48 49 ILE A N 1
ATOM 2478 C CA . ILE B 1 52 ? -8.620 -18.314 62.231 1.00 37.04 49 ILE A CA 1
ATOM 2479 C C . ILE B 1 52 ? -9.747 -18.798 63.134 1.00 38.52 49 ILE A C 1
ATOM 2480 O O . ILE B 1 52 ? -10.258 -19.904 62.969 1.00 38.99 49 ILE A O 1
ATOM 2485 N N . ALA B 1 53 ? -10.141 -17.962 64.085 1.00 36.29 50 ALA A N 1
ATOM 2486 C CA . ALA B 1 53 ? -11.195 -18.331 65.019 1.00 37.78 50 ALA A CA 1
ATOM 2487 C C . ALA B 1 53 ? -12.215 -17.212 65.151 1.00 40.26 50 ALA A C 1
ATOM 2488 O O . ALA B 1 53 ? -11.929 -16.054 64.836 1.00 35.89 50 ALA A O 1
ATOM 2490 N N . ASP B 1 54 ? -13.409 -17.560 65.616 1.00 37.11 51 ASP A N 1
ATOM 2491 C CA . ASP B 1 54 ? -14.430 -16.549 65.833 1.00 34.92 51 ASP A CA 1
ATOM 2492 C C . ASP B 1 54 ? -14.380 -16.012 67.263 1.00 38.39 51 ASP A C 1
ATOM 2493 O O . ASP B 1 54 ? -13.448 -16.292 68.021 1.00 38.73 51 ASP A O 1
ATOM 2498 N N . ARG B 1 55 ? -15.399 -15.240 67.614 1.00 36.50 52 ARG A N 1
ATOM 2499 C CA . ARG B 1 55 ? -15.490 -14.590 68.911 1.00 41.56 52 ARG A CA 1
ATOM 2500 C C . ARG B 1 55 ? -15.405 -15.578 70.073 1.00 40.93 52 ARG A C 1
ATOM 2501 O O . ARG B 1 55 ? -14.743 -15.314 71.072 1.00 45.54 52 ARG A O 1
ATOM 2509 N N . ASN B 1 56 ? -16.078 -16.714 69.939 1.00 41.81 53 ASN A N 1
ATOM 2510 C CA . ASN B 1 56 ? -16.108 -17.711 71.004 1.00 45.17 53 ASN A CA 1
ATOM 2511 C C . ASN B 1 56 ? -15.040 -18.783 70.827 1.00 35.58 53 ASN A C 1
ATOM 2512 O O . ASN B 1 56 ? -15.127 -19.862 71.413 1.00 42.52 53 ASN A O 1
ATOM 2517 N N . TYR B 1 57 ? -14.035 -18.479 70.015 1.00 36.57 54 TYR A N 1
ATOM 2518 C CA . TYR B 1 57 ? -12.878 -19.355 69.870 1.00 36.00 54 TYR A CA 1
ATOM 2519 C C . TYR B 1 57 ? -13.238 -20.663 69.177 1.00 38.97 54 TYR A C 1
ATOM 2520 O O . TYR B 1 57 ? -12.615 -21.699 69.406 1.00 37.18 54 TYR A O 1
ATOM 2529 N N . VAL B 1 58 ? -14.258 -20.601 68.329 1.00 38.85 55 VAL A N 1
ATOM 2530 C CA . VAL B 1 58 ? -14.569 -21.694 67.426 1.00 36.26 55 VAL A CA 1
ATOM 2531 C C . VAL B 1 58 ? -13.614 -21.612 66.240 1.00 40.52 55 VAL A C 1
ATOM 2532 O O . VAL B 1 58 ? -13.555 -20.594 65.545 1.00 43.32 55 VAL A O 1
ATOM 2536 N N . LEU B 1 59 ? -12.856 -22.683 66.030 1.00 40.56 56 LEU A N 1
ATOM 2537 C CA . LEU B 1 59 ? -11.899 -22.759 64.937 1.00 37.25 56 LEU A CA 1
ATOM 2538 C C . LEU B 1 59 ? -12.631 -22.696 63.599 1.00 36.29 56 LEU A C 1
ATOM 2539 O O . LEU B 1 59 ? -13.564 -23.461 63.348 1.00 29.38 56 LEU A O 1
ATOM 2544 N N . ILE B 1 60 ? -12.207 -21.781 62.738 1.00 31.02 57 ILE A N 1
ATOM 2545 C CA . ILE B 1 60 ? -12.826 -21.640 61.429 1.00 35.91 57 ILE A CA 1
ATOM 2546 C C . ILE B 1 60 ? -11.925 -22.248 60.374 1.00 31.88 57 ILE A C 1
ATOM 2547 O O . ILE B 1 60 ? -12.362 -23.044 59.544 1.00 34.56 57 ILE A O 1
ATOM 2552 N N . ASP B 1 61 ? -10.657 -21.865 60.430 1.00 28.90 58 ASP A N 1
ATOM 2553 C CA . ASP B 1 61 ? -9.657 -22.344 59.494 1.00 39.18 58 ASP A CA 1
ATOM 2554 C C . ASP B 1 61 ? -8.371 -22.728 60.221 1.00 41.12 58 ASP A C 1
ATOM 2555 O O . ASP B 1 61 ? -7.860 -21.963 61.038 1.00 37.14 58 ASP A O 1
ATOM 2560 N N . GLY B 1 62 ? -7.851 -23.913 59.920 1.00 45.17 59 GLY A N 1
ATOM 2561 C CA . GLY B 1 62 ? -6.565 -24.328 60.450 1.00 50.74 59 GLY A CA 1
ATOM 2562 C C . GLY B 1 62 ? -6.623 -25.619 61.238 1.00 49.73 59 GLY A C 1
ATOM 2563 O O . GLY B 1 62 ? -5.884 -25.793 62.206 1.00 52.91 59 GLY A O 1
ATOM 2564 N N . TYR B 1 63 ? -7.490 -26.533 60.817 1.00 37.20 60 TYR A N 1
ATOM 2565 C CA . TYR B 1 63 ? -7.712 -27.766 61.566 1.00 34.80 60 TYR A CA 1
ATOM 2566 C C . TYR B 1 63 ? -6.532 -28.732 61.518 1.00 36.93 60 TYR A C 1
ATOM 2567 O O . TYR B 1 63 ? -6.172 -29.335 62.525 1.00 38.64 60 TYR A O 1
ATOM 2576 N N . THR B 1 64 ? -5.927 -28.880 60.351 1.00 37.65 61 THR A N 1
ATOM 2577 C CA . THR B 1 64 ? -4.745 -29.719 60.250 1.00 43.87 61 THR A CA 1
ATOM 2578 C C . THR B 1 64 ? -3.608 -29.110 61.074 1.00 43.30 61 THR A C 1
ATOM 2579 O O . THR B 1 64 ? -3.037 -29.774 61.940 1.00 51.19 61 THR A O 1
ATOM 2583 N N . ARG B 1 65 ? -3.304 -27.841 60.817 1.00 36.93 62 ARG A N 1
ATOM 2584 C CA . ARG B 1 65 ? -2.278 -27.124 61.566 1.00 32.92 62 ARG A CA 1
ATOM 2585 C C . ARG B 1 65 ? -2.444 -27.264 63.078 1.00 35.77 62 ARG A C 1
ATOM 2586 O O . ARG B 1 65 ? -1.475 -27.511 63.792 1.00 39.93 62 ARG A O 1
ATOM 2594 N N . LEU B 1 66 ? -3.666 -27.100 63.570 1.00 40.12 63 LEU A N 1
ATOM 2595 C CA . LEU B 1 66 ? -3.916 -27.247 64.999 1.00 41.35 63 LEU A CA 1
ATOM 2596 C C . LEU B 1 66 ? -3.602 -28.667 65.459 1.00 51.69 63 LEU A C 1
ATOM 2597 O O . LEU B 1 66 ? -3.016 -28.870 66.525 1.00 51.50 63 LEU A O 1
ATOM 2602 N N . ASP B 1 67 ? -4.001 -29.647 64.653 1.00 45.79 64 ASP A N 1
ATOM 2603 C CA . ASP B 1 67 ? -3.779 -31.047 64.992 1.00 42.36 64 ASP A CA 1
ATOM 2604 C C . ASP B 1 67 ? -2.286 -31.368 65.083 1.00 40.45 64 ASP A C 1
ATOM 2605 O O . ASP B 1 67 ? -1.835 -32.052 66.005 1.00 34.86 64 ASP A O 1
ATOM 2610 N N . ILE B 1 68 ? -1.526 -30.865 64.118 1.00 40.35 65 ILE A N 1
ATOM 2611 C CA . ILE B 1 68 ? -0.081 -31.033 64.112 1.00 41.68 65 ILE A CA 1
ATOM 2612 C C . ILE B 1 68 ? 0.550 -30.421 65.365 1.00 42.04 65 ILE A C 1
ATOM 2613 O O . ILE B 1 68 ? 1.357 -31.059 66.039 1.00 48.41 65 ILE A O 1
ATOM 2626 N N . LYS B 1 70 ? -0.795 -29.751 68.193 1.00 51.54 67 LYS A N 1
ATOM 2627 C CA . LYS B 1 70 ? -1.223 -30.500 69.360 1.00 51.23 67 LYS A CA 1
ATOM 2628 C C . LYS B 1 70 ? -0.273 -31.681 69.569 1.00 52.18 67 LYS A C 1
ATOM 2629 O O . LYS B 1 70 ? 0.142 -31.968 70.693 1.00 53.79 67 LYS A O 1
ATOM 2635 N N . LYS B 1 71 ? 0.076 -32.352 68.473 1.00 40.25 68 LYS A N 1
ATOM 2636 C CA . LYS B 1 71 ? 0.966 -33.510 68.521 1.00 46.23 68 LYS A CA 1
ATOM 2637 C C . LYS B 1 71 ? 2.438 -33.126 68.697 1.00 48.33 68 LYS A C 1
ATOM 2638 O O . LYS B 1 71 ? 3.236 -33.923 69.184 1.00 47.56 68 LYS A O 1
ATOM 2644 N N . LEU B 1 72 ? 2.790 -31.905 68.310 1.00 44.54 69 LEU A N 1
ATOM 2645 C CA . LEU B 1 72 ? 4.164 -31.439 68.437 1.00 40.69 69 LEU A CA 1
ATOM 2646 C C . LEU B 1 72 ? 4.432 -30.784 69.790 1.00 51.23 69 LEU A C 1
ATOM 2647 O O . LEU B 1 72 ? 5.472 -30.155 69.989 1.00 62.61 69 LEU A O 1
ATOM 2652 N N . GLY B 1 73 ? 3.490 -30.930 70.716 1.00 51.32 70 GLY A N 1
ATOM 2653 C CA . GLY B 1 73 ? 3.673 -30.438 72.069 1.00 52.77 70 GLY A CA 1
ATOM 2654 C C . GLY B 1 73 ? 3.262 -28.994 72.305 1.00 60.25 70 GLY A C 1
ATOM 2655 O O . GLY B 1 73 ? 3.177 -28.552 73.454 1.00 60.89 70 GLY A O 1
ATOM 2656 N N . PHE B 1 74 ? 3.008 -28.254 71.228 1.00 58.52 71 PHE A N 1
ATOM 2657 C CA . PHE B 1 74 ? 2.606 -26.857 71.353 1.00 58.21 71 PHE A CA 1
ATOM 2658 C C . PHE B 1 74 ? 1.590 -26.675 72.477 1.00 52.96 71 PHE A C 1
ATOM 2659 O O . PHE B 1 74 ? 0.665 -27.472 72.625 1.00 49.90 71 PHE A O 1
ATOM 2667 N N . LYS B 1 75 ? 1.776 -25.630 73.277 1.00 53.68 72 LYS A N 1
ATOM 2668 C CA . LYS B 1 75 ? 0.905 -25.384 74.422 1.00 58.60 72 LYS A CA 1
ATOM 2669 C C . LYS B 1 75 ? -0.016 -24.191 74.192 1.00 53.02 72 LYS A C 1
ATOM 2670 O O . LYS B 1 75 ? -1.027 -24.033 74.875 1.00 50.66 72 LYS A O 1
ATOM 2676 N N . GLU B 1 76 ? 0.340 -23.349 73.230 1.00 54.81 73 GLU A N 1
ATOM 2677 C CA . GLU B 1 76 ? -0.471 -22.179 72.922 1.00 54.12 73 GLU A CA 1
ATOM 2678 C C . GLU B 1 76 ? -0.311 -21.767 71.467 1.00 45.96 73 GLU A C 1
ATOM 2679 O O . GLU B 1 76 ? 0.754 -21.931 70.871 1.00 44.17 73 GLU A O 1
ATOM 2685 N N . VAL B 1 77 ? -1.381 -21.235 70.896 1.00 41.87 74 VAL A N 1
ATOM 2686 C CA . VAL B 1 77 ? -1.393 -20.936 69.474 1.00 46.79 74 VAL A CA 1
ATOM 2687 C C . VAL B 1 77 ? -1.858 -19.511 69.185 1.00 45.58 74 VAL A C 1
ATOM 2688 O O . VAL B 1 77 ? -2.828 -19.025 69.769 1.00 51.22 74 VAL A O 1
ATOM 2692 N N . LYS B 1 78 ? -1.135 -18.845 68.292 1.00 42.98 75 LYS A N 1
ATOM 2693 C CA . LYS B 1 78 ? -1.496 -17.514 67.833 1.00 40.23 75 LYS A CA 1
ATOM 2694 C C . LYS B 1 78 ? -2.721 -17.625 66.935 1.00 39.98 75 LYS A C 1
ATOM 2695 O O . LYS B 1 78 ? -2.773 -18.480 66.052 1.00 37.30 75 LYS A O 1
ATOM 2701 N N . ILE B 1 79 ? -3.712 -16.770 67.165 1.00 39.37 76 ILE A N 1
ATOM 2702 C CA . ILE B 1 79 ? -4.918 -16.787 66.349 1.00 34.96 76 ILE A CA 1
ATOM 2703 C C . ILE B 1 79 ? -5.375 -15.392 65.924 1.00 41.95 76 ILE A C 1
ATOM 2704 O O . ILE B 1 79 ? -4.922 -14.373 66.457 1.00 31.15 76 ILE A O 1
ATOM 2709 N N . LEU B 1 80 ? -6.266 -15.363 64.940 1.00 44.95 77 LEU A N 1
ATOM 2710 C CA . LEU B 1 80 ? -7.003 -14.156 64.614 1.00 47.13 77 LEU A CA 1
ATOM 2711 C C . LEU B 1 80 ? -8.445 -14.358 65.070 1.00 50.89 77 LEU A C 1
ATOM 2712 O O . LEU B 1 80 ? -9.210 -15.092 64.437 1.00 51.63 77 LEU A O 1
ATOM 2717 N N . LYS B 1 81 ? -8.800 -13.729 66.187 1.00 45.43 78 LYS A N 1
ATOM 2718 C CA . LYS B 1 81 ? -10.161 -13.795 66.697 1.00 42.71 78 LYS A CA 1
ATOM 2719 C C . LYS B 1 81 ? -11.017 -12.726 66.029 1.00 45.63 78 LYS A C 1
ATOM 2720 O O . LYS B 1 81 ? -10.840 -11.528 66.265 1.00 47.47 78 LYS A O 1
ATOM 2726 N N . TYR B 1 82 ? -11.936 -13.173 65.183 1.00 39.22 79 TYR A N 1
ATOM 2727 C CA . TYR B 1 82 ? -12.847 -12.280 64.491 1.00 39.13 79 TYR A CA 1
ATOM 2728 C C . TYR B 1 82 ? -14.050 -11.975 65.367 1.00 43.12 79 TYR A C 1
ATOM 2729 O O . TYR B 1 82 ? -14.472 -12.807 66.170 1.00 46.18 79 TYR A O 1
ATOM 2738 N N . ASP B 1 83 ? -14.604 -10.779 65.201 1.00 36.42 80 ASP A N 1
ATOM 2739 C CA . ASP B 1 83 ? -15.676 -10.319 66.065 1.00 38.54 80 ASP A CA 1
ATOM 2740 C C . ASP B 1 83 ? -17.054 -10.692 65.535 1.00 40.63 80 ASP A C 1
ATOM 2741 O O . ASP B 1 83 ? -17.886 -9.831 65.271 1.00 49.79 80 ASP A O 1
ATOM 2746 N N . PHE B 1 84 ? -17.290 -11.984 65.381 1.00 45.97 81 PHE A N 1
ATOM 2747 C CA . PHE B 1 84 ? -18.602 -12.456 64.971 1.00 48.30 81 PHE A CA 1
ATOM 2748 C C . PHE B 1 84 ? -18.819 -13.872 65.477 1.00 40.11 81 PHE A C 1
ATOM 2749 O O . PHE B 1 84 ? -17.863 -14.595 65.751 1.00 30.54 81 PHE A O 1
ATOM 2757 N N . ASP B 1 85 ? -20.082 -14.250 65.620 1.00 40.87 82 ASP A N 1
ATOM 2758 C CA . ASP B 1 85 ? -20.440 -15.576 66.091 1.00 48.10 82 ASP A CA 1
ATOM 2759 C C . ASP B 1 85 ? -20.693 -16.466 64.883 1.00 51.06 82 ASP A C 1
ATOM 2760 O O . ASP B 1 85 ? -21.682 -16.293 64.172 1.00 49.92 82 ASP A O 1
ATOM 2765 N N . SER B 1 86 ? -19.785 -17.409 64.649 1.00 49.34 83 SER A N 1
ATOM 2766 C CA . SER B 1 86 ? -19.872 -18.290 63.489 1.00 47.93 83 SER A CA 1
ATOM 2767 C C . SER B 1 86 ? -21.132 -19.144 63.523 1.00 48.20 83 SER A C 1
ATOM 2768 O O . SER B 1 86 ? -21.594 -19.618 62.486 1.00 45.40 83 SER A O 1
ATOM 2771 N N . GLN B 1 87 ? -21.681 -19.342 64.719 1.00 44.70 84 GLN A N 1
ATOM 2772 C CA . GLN B 1 87 ? -22.885 -20.155 64.878 1.00 57.75 84 GLN A CA 1
ATOM 2773 C C . GLN B 1 87 ? -24.141 -19.384 64.492 1.00 57.15 84 GLN A C 1
ATOM 2774 O O . GLN B 1 87 ? -25.215 -19.965 64.353 1.00 56.49 84 GLN A O 1
ATOM 2780 N N . GLN B 1 88 ? -23.999 -18.074 64.318 1.00 55.20 85 GLN A N 1
ATOM 2781 C CA . GLN B 1 88 ? -25.115 -17.237 63.900 1.00 57.22 85 GLN A CA 1
ATOM 2782 C C . GLN B 1 88 ? -24.859 -16.611 62.534 1.00 59.01 85 GLN A C 1
ATOM 2783 O O . GLN B 1 88 ? -25.759 -16.541 61.697 1.00 63.00 85 GLN A O 1
ATOM 2789 N N . GLU B 1 89 ? -23.629 -16.161 62.311 1.00 56.32 86 GLU A N 1
ATOM 2790 C CA . GLU B 1 89 ? -23.241 -15.605 61.019 1.00 56.98 86 GLU A CA 1
ATOM 2791 C C . GLU B 1 89 ? -22.344 -16.572 60.238 1.00 51.33 86 GLU A C 1
ATOM 2792 O O . GLU B 1 89 ? -21.248 -16.207 59.815 1.00 52.61 86 GLU A O 1
ATOM 2798 N N . ARG B 1 90 ? -22.816 -17.801 60.051 1.00 40.28 87 ARG A N 1
ATOM 2799 C CA . ARG B 1 90 ? -22.073 -18.799 59.289 1.00 37.50 87 ARG A CA 1
ATOM 2800 C C . ARG B 1 90 ? -21.479 -18.226 58.008 1.00 43.70 87 ARG A C 1
ATOM 2801 O O . ARG B 1 90 ? -20.328 -18.502 57.671 1.00 45.39 87 ARG A O 1
ATOM 2809 N N . ASP B 1 91 ? -22.276 -17.442 57.291 1.00 43.49 88 ASP A N 1
ATOM 2810 C CA . ASP B 1 91 ? -21.846 -16.894 56.011 1.00 46.71 88 ASP A CA 1
ATOM 2811 C C . ASP B 1 91 ? -20.459 -16.273 56.111 1.00 41.81 88 ASP A C 1
ATOM 2812 O O . ASP B 1 91 ? -19.664 -16.362 55.172 1.00 43.75 88 ASP A O 1
ATOM 2817 N N . LYS B 1 92 ? -20.166 -15.660 57.254 1.00 28.50 89 LYS A N 1
ATOM 2818 C CA . LYS B 1 92 ? -18.861 -15.048 57.472 1.00 33.62 89 LYS A CA 1
ATOM 2819 C C . LYS B 1 92 ? -17.755 -16.092 57.626 1.00 32.25 89 LYS A C 1
ATOM 2820 O O . LYS B 1 92 ? -16.651 -15.915 57.111 1.00 33.17 89 LYS A O 1
ATOM 2826 N N . ALA B 1 93 ? -18.053 -17.182 58.328 1.00 34.77 90 ALA A N 1
ATOM 2827 C CA . ALA B 1 93 ? -17.087 -18.268 58.479 1.00 35.20 90 ALA A CA 1
ATOM 2828 C C . ALA B 1 93 ? -16.819 -18.900 57.119 1.00 27.17 90 ALA A C 1
ATOM 2829 O O . ALA B 1 93 ? -15.676 -19.186 56.766 1.00 23.18 90 ALA A O 1
ATOM 2831 N N . TYR B 1 94 ? -17.891 -19.106 56.363 1.00 26.57 91 TYR A N 1
ATOM 2832 C CA . TYR B 1 94 ? -17.802 -19.616 55.003 1.00 26.25 91 TYR A CA 1
ATOM 2833 C C . TYR B 1 94 ? -16.871 -18.779 54.132 1.00 29.64 91 TYR A C 1
ATOM 2834 O O . TYR B 1 94 ? -16.086 -19.318 53.353 1.00 33.92 91 TYR A O 1
ATOM 2843 N N . GLU B 1 95 ? -16.954 -17.459 54.269 1.00 38.80 92 GLU A N 1
ATOM 2844 C CA . GLU B 1 95 ? -16.153 -16.569 53.435 1.00 38.75 92 GLU A CA 1
ATOM 2845 C C . GLU B 1 95 ? -14.680 -16.648 53.796 1.00 37.21 92 GLU A C 1
ATOM 2846 O O . GLU B 1 95 ? -13.818 -16.671 52.917 1.00 38.35 92 GLU A O 1
ATOM 2852 N N . LEU B 1 96 ? -14.400 -16.706 55.094 1.00 40.13 93 LEU A N 1
ATOM 2853 C CA . LEU B 1 96 ? -13.032 -16.848 55.574 1.00 34.12 93 LEU A CA 1
ATOM 2854 C C . LEU B 1 96 ? -12.393 -18.136 55.072 1.00 32.92 93 LEU A C 1
ATOM 2855 O O . LEU B 1 96 ? -11.265 -18.124 54.591 1.00 37.72 93 LEU A O 1
ATOM 2860 N N . ILE B 1 97 ? -13.118 -19.245 55.175 1.00 32.52 94 ILE A N 1
ATOM 2861 C CA . ILE B 1 97 ? -12.593 -20.531 54.740 1.00 34.07 94 ILE A CA 1
ATOM 2862 C C . ILE B 1 97 ? -12.248 -20.507 53.257 1.00 41.85 94 ILE A C 1
ATOM 2863 O O . ILE B 1 97 ? -11.278 -21.132 52.828 1.00 43.34 94 ILE A O 1
ATOM 2868 N N . TRP B 1 98 ? -13.043 -19.785 52.474 1.00 37.78 95 TRP A N 1
ATOM 2869 C CA . TRP B 1 98 ? -12.780 -19.683 51.044 1.00 37.47 95 TRP A CA 1
ATOM 2870 C C . TRP B 1 98 ? -11.603 -18.763 50.773 1.00 37.77 95 TRP A C 1
ATOM 2871 O O . TRP B 1 98 ? -10.768 -19.033 49.908 1.00 35.01 95 TRP A O 1
ATOM 2882 N N . THR B 1 99 ? -11.547 -17.664 51.513 1.00 36.36 96 THR A N 1
ATOM 2883 C CA . THR B 1 99 ? -10.474 -16.702 51.346 1.00 30.95 96 THR A CA 1
ATOM 2884 C C . THR B 1 99 ? -9.126 -17.341 51.613 1.00 30.47 96 THR A C 1
ATOM 2885 O O . THR B 1 99 ? -8.169 -17.097 50.885 1.00 34.82 96 THR A O 1
ATOM 2889 N N . PHE B 1 100 ? -9.056 -18.172 52.647 1.00 33.19 97 PHE A N 1
ATOM 2890 C CA . PHE B 1 100 ? -7.785 -18.757 53.051 1.00 37.38 97 PHE A CA 1
ATOM 2891 C C . PHE B 1 100 ? -7.490 -20.108 52.416 1.00 36.62 97 PHE A C 1
ATOM 2892 O O . PHE B 1 100 ? -6.495 -20.747 52.758 1.00 42.94 97 PHE A O 1
ATOM 2900 N N . ASN B 1 101 ? -8.338 -20.544 51.491 1.00 36.24 98 ASN A N 1
ATOM 2901 C CA . ASN B 1 101 ? -8.129 -21.844 50.861 1.00 37.33 98 ASN A CA 1
ATOM 2902 C C . ASN B 1 101 ? -8.258 -21.875 49.334 1.00 34.81 98 ASN A C 1
ATOM 2903 O O . ASN B 1 101 ? -7.557 -22.635 48.669 1.00 34.83 98 ASN A O 1
ATOM 2908 N N . GLY B 1 102 ? -9.146 -21.051 48.787 1.00 29.91 99 GLY A N 1
ATOM 2909 C CA . GLY B 1 102 ? -9.382 -21.027 47.352 1.00 40.14 99 GLY A CA 1
ATOM 2910 C C . GLY B 1 102 ? -8.158 -20.730 46.501 1.00 48.05 99 GLY A C 1
ATOM 2911 O O . GLY B 1 102 ? -8.023 -21.259 45.399 1.00 45.92 99 GLY A O 1
ATOM 2912 N N . VAL B 1 103 ? -7.269 -19.878 47.006 1.00 53.47 100 VAL A N 1
ATOM 2913 C CA . VAL B 1 103 ? -6.053 -19.506 46.283 1.00 55.12 100 VAL A CA 1
ATOM 2914 C C . VAL B 1 103 ? -4.898 -20.469 46.574 1.00 52.22 100 VAL A C 1
ATOM 2915 O O . VAL B 1 103 ? -3.892 -20.482 45.866 1.00 53.92 100 VAL A O 1
ATOM 2919 N N . ARG B 1 104 ? -5.058 -21.282 47.614 1.00 53.93 101 ARG A N 1
ATOM 2920 C CA . ARG B 1 104 ? -3.996 -22.170 48.085 1.00 53.30 101 ARG A CA 1
ATOM 2921 C C . ARG B 1 104 ? -3.448 -23.095 46.991 1.00 53.85 101 ARG A C 1
ATOM 2922 O O . ARG B 1 104 ? -4.205 -23.697 46.232 1.00 48.38 101 ARG A O 1
ATOM 2930 N N . ARG B 1 105 ? -2.125 -23.204 46.925 1.00 59.02 102 ARG A N 1
ATOM 2931 C CA . ARG B 1 105 ? -1.470 -23.981 45.879 1.00 65.10 102 ARG A CA 1
ATOM 2932 C C . ARG B 1 105 ? -1.419 -25.471 46.202 1.00 62.77 102 ARG A C 1
ATOM 2933 O O . ARG B 1 105 ? -1.388 -26.306 45.298 1.00 62.81 102 ARG A O 1
ATOM 2941 N N . GLN B 1 106 ? -1.413 -25.807 47.487 1.00 59.68 103 GLN A N 1
ATOM 2942 C CA . GLN B 1 106 ? -1.408 -27.208 47.890 1.00 58.00 103 GLN A CA 1
ATOM 2943 C C . GLN B 1 106 ? -2.660 -27.932 47.392 1.00 66.30 103 GLN A C 1
ATOM 2944 O O . GLN B 1 106 ? -2.734 -29.161 47.440 1.00 75.36 103 GLN A O 1
ATOM 2950 N N . LEU B 1 107 ? -3.640 -27.168 46.915 1.00 58.18 104 LEU A N 1
ATOM 2951 C CA . LEU B 1 107 ? -4.887 -27.745 46.417 1.00 55.52 104 LEU A CA 1
ATOM 2952 C C . LEU B 1 107 ? -4.955 -27.730 44.888 1.00 51.77 104 LEU A C 1
ATOM 2953 O O . LEU B 1 107 ? -4.825 -26.675 44.265 1.00 50.99 104 LEU A O 1
ATOM 2958 N N . ASP B 1 108 ? -5.161 -28.899 44.286 1.00 48.48 105 ASP A N 1
ATOM 2959 C CA . ASP B 1 108 ? -5.304 -28.974 42.834 1.00 50.48 105 ASP A CA 1
ATOM 2960 C C . ASP B 1 108 ? -6.591 -28.289 42.372 1.00 48.83 105 ASP A C 1
ATOM 2961 O O . ASP B 1 108 ? -7.410 -27.879 43.194 1.00 51.40 105 ASP A O 1
ATOM 2966 N N . LYS B 1 109 ? -6.760 -28.153 41.061 1.00 47.34 106 LYS A N 1
ATOM 2967 C CA . LYS B 1 109 ? -7.889 -27.406 40.511 1.00 56.63 106 LYS A CA 1
ATOM 2968 C C . LYS B 1 109 ? -9.234 -28.030 40.896 1.00 56.23 106 LYS A C 1
ATOM 2969 O O . LYS B 1 109 ? -10.223 -27.322 41.086 1.00 53.24 106 LYS A O 1
ATOM 2975 N N . ASN B 1 110 ? -9.256 -29.354 41.022 1.00 51.27 107 ASN A N 1
ATOM 2976 C CA . ASN B 1 110 ? -10.485 -30.089 41.314 1.00 43.70 107 ASN A CA 1
ATOM 2977 C C . ASN B 1 110 ? -10.886 -30.057 42.785 1.00 45.79 107 ASN A C 1
ATOM 2978 O O . ASN B 1 110 ? -12.062 -30.186 43.123 1.00 43.22 107 ASN A O 1
ATOM 2983 N N . GLU B 1 111 ? -9.901 -29.894 43.657 1.00 42.99 108 GLU A N 1
ATOM 2984 C CA . GLU B 1 111 ? -10.156 -29.855 45.086 1.00 42.06 108 GLU A CA 1
ATOM 2985 C C . GLU B 1 111 ? -10.673 -28.481 45.491 1.00 48.10 108 GLU A C 1
ATOM 2986 O O . GLU B 1 111 ? -11.487 -28.361 46.407 1.00 56.11 108 GLU A O 1
ATOM 2992 N N . ARG B 1 112 ? -10.201 -27.444 44.807 1.00 44.37 109 ARG A N 1
ATOM 2993 C CA . ARG B 1 112 ? -10.658 -26.089 45.097 1.00 52.72 109 ARG A CA 1
ATOM 2994 C C . ARG B 1 112 ? -12.051 -25.850 44.519 1.00 50.60 109 ARG A C 1
ATOM 2995 O O . ARG B 1 112 ? -12.854 -25.120 45.097 1.00 48.82 109 ARG A O 1
ATOM 3003 N N . LEU B 1 113 ? -12.327 -26.469 43.376 1.00 46.70 110 LEU A N 1
ATOM 3004 C CA . LEU B 1 113 ? -13.649 -26.408 42.770 1.00 40.27 110 LEU A CA 1
ATOM 3005 C C . LEU B 1 113 ? -14.679 -27.056 43.690 1.00 34.64 110 LEU A C 1
ATOM 3006 O O . LEU B 1 113 ? -15.786 -26.550 43.855 1.00 37.16 110 LEU A O 1
ATOM 3011 N N . ALA B 1 114 ? -14.306 -28.181 44.286 1.00 34.32 111 ALA A N 1
ATOM 3012 C CA . ALA B 1 114 ? -15.181 -28.877 45.216 1.00 39.50 111 ALA A CA 1
ATOM 3013 C C . ALA B 1 114 ? -15.433 -28.020 46.449 1.00 37.05 111 ALA A C 1
ATOM 3014 O O . ALA B 1 114 ? -16.541 -28.003 46.983 1.00 37.99 111 ALA A O 1
ATOM 3016 N N . LEU B 1 115 ? -14.404 -27.308 46.894 1.00 33.32 112 LEU A N 1
ATOM 3017 C CA . LEU B 1 115 ? -14.556 -26.380 48.007 1.00 35.61 112 LEU A CA 1
ATOM 3018 C C . LEU B 1 115 ? -15.431 -25.208 47.580 1.00 35.95 112 LEU A C 1
ATOM 3019 O O . LEU B 1 115 ? -16.320 -24.779 48.314 1.00 35.76 112 LEU A O 1
ATOM 3024 N N . PHE B 1 116 ? -15.172 -24.705 46.379 1.00 39.95 113 PHE A N 1
ATOM 3025 C CA . PHE B 1 116 ? -15.905 -23.569 45.847 1.00 34.13 113 PHE A CA 1
ATOM 3026 C C . PHE B 1 116 ? -17.403 -23.847 45.843 1.00 37.23 113 PHE A C 1
ATOM 3027 O O . PHE B 1 116 ? -18.195 -23.030 46.314 1.00 30.91 113 PHE A O 1
ATOM 3035 N N . GLN B 1 117 ? -17.785 -25.003 45.309 1.00 36.10 114 GLN A N 1
ATOM 3036 C CA . GLN B 1 117 ? -19.186 -25.401 45.305 1.00 40.65 114 GLN A CA 1
ATOM 3037 C C . GLN B 1 117 ? -19.744 -25.538 46.720 1.00 39.22 114 GLN A C 1
ATOM 3038 O O . GLN B 1 117 ? -20.849 -25.075 46.999 1.00 33.11 114 GLN A O 1
ATOM 3044 N N . LYS B 1 118 ? -18.984 -26.178 47.607 1.00 44.19 115 LYS A N 1
ATOM 3045 C CA . LYS B 1 118 ? -19.430 -26.369 48.985 1.00 45.17 115 LYS A CA 1
ATOM 3046 C C . LYS B 1 118 ? -19.730 -25.024 49.614 1.00 42.76 115 LYS A C 1
ATOM 3047 O O . LYS B 1 118 ? -20.707 -24.867 50.342 1.00 43.04 115 LYS A O 1
ATOM 3053 N N . ILE B 1 119 ? -18.878 -24.052 49.317 1.00 34.50 116 ILE A N 1
ATOM 3054 C CA . ILE B 1 119 ? -19.060 -22.700 49.820 1.00 38.02 116 ILE A CA 1
ATOM 3055 C C . ILE B 1 119 ? -20.278 -22.030 49.180 1.00 32.40 116 ILE A C 1
ATOM 3056 O O . ILE B 1 119 ? -21.178 -21.578 49.884 1.00 33.73 116 ILE A O 1
ATOM 3061 N N . ALA B 1 120 ? -20.317 -21.987 47.851 1.00 28.67 117 ALA A N 1
ATOM 3062 C CA . ALA B 1 120 ? -21.389 -21.284 47.144 1.00 36.56 117 ALA A CA 1
ATOM 3063 C C . ALA B 1 120 ? -22.779 -21.822 47.498 1.00 33.45 117 ALA A C 1
ATOM 3064 O O . ALA B 1 120 ? -23.738 -21.059 47.613 1.00 32.44 117 ALA A O 1
ATOM 3066 N N . ASP B 1 121 ? -22.870 -23.138 47.666 1.00 32.85 118 ASP A N 1
ATOM 3067 C CA . ASP B 1 121 ? -24.095 -23.797 48.108 1.00 33.59 118 ASP A CA 1
ATOM 3068 C C . ASP B 1 121 ? -24.533 -23.317 49.488 1.00 41.85 118 ASP A C 1
ATOM 3069 O O . ASP B 1 121 ? -25.727 -23.153 49.737 1.00 50.24 118 ASP A O 1
ATOM 3074 N N . ARG B 1 122 ? -23.571 -23.110 50.387 1.00 48.13 119 ARG A N 1
ATOM 3075 C CA . ARG B 1 122 ? -23.878 -22.634 51.735 1.00 47.93 119 ARG A CA 1
ATOM 3076 C C . ARG B 1 122 ? -24.406 -21.211 51.670 1.00 45.54 119 ARG A C 1
ATOM 3077 O O . ARG B 1 122 ? -25.429 -20.885 52.276 1.00 46.30 119 ARG A O 1
ATOM 3085 N N . ILE B 1 123 ? -23.693 -20.367 50.931 1.00 35.41 120 ILE A N 1
ATOM 3086 C CA . ILE B 1 123 ? -24.064 -18.965 50.800 1.00 45.48 120 ILE A CA 1
ATOM 3087 C C . ILE B 1 123 ? -25.450 -18.818 50.175 1.00 54.25 120 ILE A C 1
ATOM 3088 O O . ILE B 1 123 ? -26.191 -17.886 50.491 1.00 55.91 120 ILE A O 1
ATOM 3093 N N . ALA B 1 124 ? -25.800 -19.746 49.291 1.00 57.50 121 ALA A N 1
ATOM 3094 C CA . ALA B 1 124 ? -27.096 -19.709 48.624 1.00 58.57 121 ALA A CA 1
ATOM 3095 C C . ALA B 1 124 ? -28.226 -19.912 49.625 1.00 61.13 121 ALA A C 1
ATOM 3096 O O . ALA B 1 124 ? -29.224 -19.195 49.597 1.00 66.70 121 ALA A O 1
ATOM 3098 N N . LYS B 1 125 ? -28.060 -20.891 50.511 1.00 56.77 122 LYS A N 1
ATOM 3099 C CA . LYS B 1 125 ? -29.047 -21.171 51.545 1.00 57.32 122 LYS A CA 1
ATOM 3100 C C . LYS B 1 125 ? -29.130 -20.021 52.545 1.00 68.56 122 LYS A C 1
ATOM 3101 O O . LYS B 1 125 ? -30.197 -19.731 53.085 1.00 75.31 122 LYS A O 1
ATOM 3115 N N . GLN B 1 127 ? -28.946 -17.025 51.833 1.00 73.75 124 GLN A N 1
ATOM 3116 C CA . GLN B 1 127 ? -29.645 -15.918 51.194 1.00 79.28 124 GLN A CA 1
ATOM 3117 C C . GLN B 1 127 ? -31.115 -16.249 50.948 1.00 83.93 124 GLN A C 1
ATOM 3118 O O . GLN B 1 127 ? -31.947 -15.353 50.801 1.00 88.64 124 GLN A O 1
ATOM 3124 N N . ALA B 1 128 ? -31.429 -17.539 50.897 1.00 80.67 125 ALA A N 1
ATOM 3125 C CA . ALA B 1 128 ? -32.812 -17.980 50.770 1.00 84.77 125 ALA A CA 1
ATOM 3126 C C . ALA B 1 128 ? -33.498 -17.976 52.135 1.00 92.23 125 ALA A C 1
ATOM 3127 O O . ALA B 1 128 ? -34.723 -18.069 52.228 1.00 90.85 125 ALA A O 1
ATOM 3129 N N . SER B 1 129 ? -32.697 -17.868 53.192 1.00 97.03 126 SER A N 1
ATOM 3130 C CA . SER B 1 129 ? -33.220 -17.829 54.553 1.00 97.13 126 SER A CA 1
ATOM 3131 C C . SER B 1 129 ? -33.336 -16.395 55.061 1.00 98.58 126 SER A C 1
ATOM 3132 O O . SER B 1 129 ? -33.851 -16.154 56.152 1.00 95.21 126 SER A O 1
ATOM 3135 N N . LYS B 1 130 ? -32.846 -15.447 54.267 1.00 103.25 127 LYS A N 1
ATOM 3136 C CA . LYS B 1 130 ? -32.957 -14.030 54.601 1.00 104.68 127 LYS A CA 1
ATOM 3137 C C . LYS B 1 130 ? -33.993 -13.341 53.720 1.00 105.65 127 LYS A C 1
ATOM 3138 O O . LYS B 1 130 ? -34.820 -12.569 54.206 1.00 105.83 127 LYS A O 1
ATOM 3144 N N . ASN B 1 131 ? -33.943 -13.624 52.422 1.00 106.16 128 ASN A N 1
ATOM 3145 C CA . ASN B 1 131 ? -34.899 -13.055 51.479 1.00 105.89 128 ASN A CA 1
ATOM 3146 C C . ASN B 1 131 ? -36.314 -13.573 51.709 1.00 103.49 128 ASN A C 1
ATOM 3147 O O . ASN B 1 131 ? -37.291 -12.871 51.447 1.00 100.51 128 ASN A O 1
ATOM 3152 N N . LYS B 1 132 ? -36.420 -14.803 52.200 1.00 102.87 129 LYS A N 1
ATOM 3153 C CA . LYS B 1 132 ? -37.721 -15.391 52.489 1.00 105.02 129 LYS A CA 1
ATOM 3154 C C . LYS B 1 132 ? -37.949 -15.475 53.994 1.00 111.54 129 LYS A C 1
ATOM 3155 O O . LYS B 1 132 ? -38.432 -16.485 54.507 1.00 113.54 129 LYS A O 1
ATOM 3161 N N . THR B 1 133 ? -37.594 -14.405 54.697 1.00 115.90 130 THR A N 1
ATOM 3162 C CA . THR B 1 133 ? -37.793 -14.329 56.140 1.00 120.48 130 THR A CA 1
ATOM 3163 C C . THR B 1 133 ? -37.873 -12.874 56.584 1.00 121.94 130 THR A C 1
ATOM 3164 O O . THR B 1 133 ? -38.819 -12.468 57.259 1.00 120.77 130 THR A O 1
ATOM 3168 N N . GLU B 1 134 ? -36.871 -12.094 56.193 1.00 123.60 131 GLU A N 1
ATOM 3169 C CA . GLU B 1 134 ? -36.811 -10.682 56.544 1.00 125.36 131 GLU A CA 1
ATOM 3170 C C . GLU B 1 134 ? -37.549 -9.829 55.518 1.00 127.47 131 GLU A C 1
ATOM 3171 O O . GLU B 1 134 ? -38.586 -9.237 55.820 1.00 128.56 131 GLU A O 1
ATOM 3177 N N . GLN B 1 152 ? -28.960 -14.731 28.934 1.00 97.14 149 GLN A N 1
ATOM 3178 C CA . GLN B 1 152 ? -28.941 -14.563 30.383 1.00 98.71 149 GLN A CA 1
ATOM 3179 C C . GLN B 1 152 ? -30.298 -14.893 30.990 1.00 96.44 149 GLN A C 1
ATOM 3180 O O . GLN B 1 152 ? -30.374 -15.462 32.077 1.00 95.35 149 GLN A O 1
ATOM 3186 N N . ILE B 1 153 ? -31.367 -14.519 30.293 1.00 97.78 150 ILE A N 1
ATOM 3187 C CA . ILE B 1 153 ? -32.715 -14.880 30.720 1.00 95.14 150 ILE A CA 1
ATOM 3188 C C . ILE B 1 153 ? -32.846 -16.399 30.746 1.00 90.51 150 ILE A C 1
ATOM 3189 O O . ILE B 1 153 ? -33.407 -16.967 31.683 1.00 85.56 150 ILE A O 1
ATOM 3194 N N . GLU B 1 154 ? -32.316 -17.046 29.711 1.00 88.89 151 GLU A N 1
ATOM 3195 C CA . GLU B 1 154 ? -32.295 -18.502 29.631 1.00 87.11 151 GLU A CA 1
ATOM 3196 C C . GLU B 1 154 ? -31.575 -19.085 30.842 1.00 84.86 151 GLU A C 1
ATOM 3197 O O . GLU B 1 154 ? -32.017 -20.071 31.432 1.00 84.07 151 GLU A O 1
ATOM 3203 N N . GLU B 1 155 ? -30.461 -18.460 31.205 1.00 83.17 152 GLU A N 1
ATOM 3204 C CA . GLU B 1 155 ? -29.653 -18.906 32.331 1.00 78.29 152 GLU A CA 1
ATOM 3205 C C . GLU B 1 155 ? -30.386 -18.691 33.656 1.00 77.22 152 GLU A C 1
ATOM 3206 O O . GLU B 1 155 ? -30.054 -19.304 34.671 1.00 76.17 152 GLU A O 1
ATOM 3212 N N . ASN B 1 156 ? -31.388 -17.818 33.636 1.00 73.78 153 ASN A N 1
ATOM 3213 C CA . ASN B 1 156 ? -32.219 -17.574 34.808 1.00 67.92 153 ASN A CA 1
ATOM 3214 C C . ASN B 1 156 ? -33.491 -18.417 34.761 1.00 65.05 153 ASN A C 1
ATOM 3215 O O . ASN B 1 156 ? -34.371 -18.278 35.611 1.00 55.20 153 ASN A O 1
ATOM 3220 N N . GLU B 1 157 ? -33.577 -19.288 33.756 1.00 69.94 154 GLU A N 1
ATOM 3221 C CA . GLU B 1 157 ? -34.727 -20.173 33.584 1.00 67.99 154 GLU A CA 1
ATOM 3222 C C . GLU B 1 157 ? -34.509 -21.501 34.298 1.00 63.26 154 GLU A C 1
ATOM 3223 O O . GLU B 1 157 ? -35.444 -22.084 34.845 1.00 55.80 154 GLU A O 1
ATOM 3229 N N . GLU B 1 158 ? -33.272 -21.987 34.269 1.00 63.99 155 GLU A N 1
ATOM 3230 C CA . GLU B 1 158 ? -32.949 -23.268 34.883 1.00 63.66 155 GLU A CA 1
ATOM 3231 C C . GLU B 1 158 ? -32.666 -23.101 36.368 1.00 61.09 155 GLU A C 1
ATOM 3232 O O . GLU B 1 158 ? -32.073 -22.112 36.791 1.00 64.01 155 GLU A O 1
ATOM 3238 N N . PHE B 1 159 ? -33.095 -24.082 37.152 1.00 52.90 156 PHE A N 1
ATOM 3239 C CA . PHE B 1 159 ? -32.966 -24.015 38.597 1.00 44.57 156 PHE A CA 1
ATOM 3240 C C . PHE B 1 159 ? -32.538 -25.361 39.161 1.00 38.41 156 PHE A C 1
ATOM 3241 O O . PHE B 1 159 ? -32.714 -26.397 38.526 1.00 38.40 156 PHE A O 1
ATOM 3249 N N . VAL B 1 160 ? -31.969 -25.336 40.358 1.00 37.52 157 VAL A N 1
ATOM 3250 C CA . VAL B 1 160 ? -31.653 -26.559 41.078 1.00 37.33 157 VAL A CA 1
ATOM 3251 C C . VAL B 1 160 ? -32.180 -26.439 42.503 1.00 37.83 157 VAL A C 1
ATOM 3252 O O . VAL B 1 160 ? -32.331 -25.333 43.030 1.00 34.32 157 VAL A O 1
ATOM 3256 N N . THR B 1 161 ? -32.483 -27.577 43.113 1.00 44.74 158 THR A N 1
ATOM 3257 C CA . THR B 1 161 ? -33.036 -27.592 44.461 1.00 47.01 158 THR A CA 1
ATOM 3258 C C . THR B 1 161 ? -32.110 -28.315 45.424 1.00 48.56 158 THR A C 1
ATOM 3259 O O . THR B 1 161 ? -31.944 -29.531 45.349 1.00 50.53 158 THR A O 1
ATOM 3263 N N . LEU B 1 162 ? -31.510 -27.556 46.333 1.00 53.95 159 LEU A N 1
ATOM 3264 C CA . LEU B 1 162 ? -30.569 -28.116 47.294 1.00 51.66 159 LEU A CA 1
ATOM 3265 C C . LEU B 1 162 ? -31.305 -28.956 48.330 1.00 48.22 159 LEU A C 1
ATOM 3266 O O . LEU B 1 162 ? -32.534 -28.998 48.348 1.00 46.68 159 LEU A O 1
ATOM 3271 N N . ASP B 1 163 ? -30.546 -29.616 49.195 1.00 52.89 160 ASP A N 1
ATOM 3272 C CA . ASP B 1 163 ? -31.119 -30.538 50.168 1.00 59.74 160 ASP A CA 1
ATOM 3273 C C . ASP B 1 163 ? -31.733 -29.815 51.366 1.00 61.72 160 ASP A C 1
ATOM 3274 O O . ASP B 1 163 ? -31.655 -30.296 52.496 1.00 70.74 160 ASP A O 1
ATOM 3279 N N . ASP B 1 164 ? -32.343 -28.662 51.120 1.00 57.53 161 ASP A N 1
ATOM 3280 C CA . ASP B 1 164 ? -32.956 -27.884 52.190 1.00 59.09 161 ASP A CA 1
ATOM 3281 C C . ASP B 1 164 ? -34.162 -27.121 51.663 1.00 66.16 161 ASP A C 1
ATOM 3282 O O . ASP B 1 164 ? -34.839 -26.418 52.414 1.00 68.73 161 ASP A O 1
ATOM 3287 N N . GLY B 1 165 ? -34.417 -27.250 50.365 1.00 66.97 162 GLY A N 1
ATOM 3288 C CA . GLY B 1 165 ? -35.533 -26.568 49.737 1.00 65.42 162 GLY A CA 1
ATOM 3289 C C . GLY B 1 165 ? -35.123 -25.282 49.047 1.00 65.19 162 GLY A C 1
ATOM 3290 O O . GLY B 1 165 ? -35.890 -24.710 48.270 1.00 67.65 162 GLY A O 1
ATOM 3291 N N . THR B 1 166 ? -33.912 -24.817 49.333 1.00 58.82 163 THR A N 1
ATOM 3292 C CA . THR B 1 166 ? -33.390 -23.627 48.675 1.00 54.71 163 THR A CA 1
ATOM 3293 C C . THR B 1 166 ? -33.261 -23.887 47.183 1.00 54.10 163 THR A C 1
ATOM 3294 O O . THR B 1 166 ? -32.525 -24.783 46.766 1.00 59.33 163 THR A O 1
ATOM 3298 N N . THR B 1 167 ? -33.990 -23.120 46.380 1.00 50.37 164 THR A N 1
ATOM 3299 C CA . THR B 1 167 ? -33.874 -23.227 44.929 1.00 52.05 164 THR A CA 1
ATOM 3300 C C . THR B 1 167 ? -33.149 -22.010 44.382 1.00 53.76 164 THR A C 1
ATOM 3301 O O . THR B 1 167 ? -33.186 -20.937 44.982 1.00 59.21 164 THR A O 1
ATOM 3305 N N . ILE B 1 168 ? -32.493 -22.178 43.240 1.00 45.99 165 ILE A N 1
ATOM 3306 C CA . ILE B 1 168 ? -31.714 -21.096 42.661 1.00 38.18 165 ILE A CA 1
ATOM 3307 C C . ILE B 1 168 ? -31.438 -21.341 41.182 1.00 38.64 165 ILE A C 1
ATOM 3308 O O . ILE B 1 168 ? -31.406 -22.481 40.730 1.00 45.00 165 ILE A O 1
ATOM 3313 N N . SER B 1 169 ? -31.249 -20.265 40.429 1.00 44.01 166 SER A N 1
ATOM 3314 C CA . SER B 1 169 ? -30.989 -20.371 39.001 1.00 44.58 166 SER A CA 1
ATOM 3315 C C . SER B 1 169 ? -29.491 -20.353 38.724 1.00 45.30 166 SER A C 1
ATOM 3316 O O . SER B 1 169 ? -28.696 -19.965 39.581 1.00 43.26 166 SER A O 1
ATOM 3319 N N . ALA B 1 170 ? -29.113 -20.778 37.524 1.00 43.69 167 ALA A N 1
ATOM 3320 C CA . ALA B 1 170 ? -27.713 -20.779 37.119 1.00 41.22 167 ALA A CA 1
ATOM 3321 C C . ALA B 1 170 ? -27.143 -19.374 37.194 1.00 50.28 167 ALA A C 1
ATOM 3322 O O . ALA B 1 170 ? -25.946 -19.188 37.421 1.00 51.87 167 ALA A O 1
ATOM 3324 N N . LEU B 1 171 ? -28.005 -18.384 36.999 1.00 48.52 168 LEU A N 1
ATOM 3325 C CA . LEU B 1 171 ? -27.560 -16.999 36.989 1.00 50.93 168 LEU A CA 1
ATOM 3326 C C . LEU B 1 171 ? -27.211 -16.531 38.394 1.00 41.28 168 LEU A C 1
ATOM 3327 O O . LEU B 1 171 ? -26.122 -16.015 38.632 1.00 45.74 168 LEU A O 1
ATOM 3332 N N . GLU B 1 172 ? -28.142 -16.718 39.322 1.00 41.11 169 GLU A N 1
ATOM 3333 C CA . GLU B 1 172 ? -27.931 -16.312 40.704 1.00 42.34 169 GLU A CA 1
ATOM 3334 C C . GLU B 1 172 ? -26.702 -17.013 41.264 1.00 44.18 169 GLU A C 1
ATOM 3335 O O . GLU B 1 172 ? -25.848 -16.379 41.886 1.00 49.72 169 GLU A O 1
ATOM 3341 N N . TYR B 1 173 ? -26.611 -18.321 41.030 1.00 42.81 170 TYR A N 1
ATOM 3342 C CA . TYR B 1 173 ? -25.468 -19.110 41.484 1.00 41.80 170 TYR A CA 1
ATOM 3343 C C . TYR B 1 173 ? -24.157 -18.568 40.916 1.00 46.28 170 TYR A C 1
ATOM 3344 O O . TYR B 1 173 ? -23.156 -18.473 41.624 1.00 49.34 170 TYR A O 1
ATOM 3353 N N . GLU B 1 174 ? -24.167 -18.218 39.635 1.00 41.56 171 GLU A N 1
ATOM 3354 C CA . GLU B 1 174 ? -22.979 -17.676 38.991 1.00 50.06 171 GLU A CA 1
ATOM 3355 C C . GLU B 1 174 ? -22.578 -16.330 39.587 1.00 51.29 171 GLU A C 1
ATOM 3356 O O . GLU B 1 174 ? -21.392 -16.049 39.760 1.00 55.74 171 GLU A O 1
ATOM 3362 N N . ARG B 1 175 ? -23.566 -15.496 39.892 1.00 47.88 172 ARG A N 1
ATOM 3363 C CA . ARG B 1 175 ? -23.289 -14.184 40.460 1.00 52.81 172 ARG A CA 1
ATOM 3364 C C . ARG B 1 175 ? -22.671 -14.359 41.837 1.00 50.47 172 ARG A C 1
ATOM 3365 O O . ARG B 1 175 ? -21.797 -13.593 42.245 1.00 41.36 172 ARG A O 1
ATOM 3373 N N . ILE B 1 176 ? -23.132 -15.383 42.548 1.00 50.40 173 ILE A N 1
ATOM 3374 C CA . ILE B 1 176 ? -22.591 -15.708 43.858 1.00 49.16 173 ILE A CA 1
ATOM 3375 C C . ILE B 1 176 ? -21.115 -16.080 43.753 1.00 50.78 173 ILE A C 1
ATOM 3376 O O . ILE B 1 176 ? -20.301 -15.655 44.570 1.00 47.71 173 ILE A O 1
ATOM 3381 N N . LEU B 1 177 ? -20.778 -16.866 42.734 1.00 50.31 174 LEU A N 1
ATOM 3382 C CA . LEU B 1 177 ? -19.394 -17.233 42.472 1.00 46.53 174 LEU A CA 1
ATOM 3383 C C . LEU B 1 177 ? -18.537 -15.995 42.275 1.00 54.40 174 LEU A C 1
ATOM 3384 O O . LEU B 1 177 ? -17.473 -15.862 42.884 1.00 55.76 174 LEU A O 1
ATOM 3389 N N . LYS B 1 178 ? -19.000 -15.093 41.413 1.00 52.18 175 LYS A N 1
ATOM 3390 C CA . LYS B 1 178 ? -18.252 -13.877 41.121 1.00 48.59 175 LYS A CA 1
ATOM 3391 C C . LYS B 1 178 ? -17.970 -13.092 42.396 1.00 47.85 175 LYS A C 1
ATOM 3392 O O . LYS B 1 178 ? -16.849 -12.638 42.617 1.00 52.88 175 LYS A O 1
ATOM 3398 N N . GLU B 1 179 ? -18.984 -12.953 43.243 1.00 47.58 176 GLU A N 1
ATOM 3399 C CA . GLU B 1 179 ? -18.827 -12.248 44.512 1.00 53.36 176 GLU A CA 1
ATOM 3400 C C . GLU B 1 179 ? -17.691 -12.828 45.349 1.00 54.29 176 GLU A C 1
ATOM 3401 O O . GLU B 1 179 ? -16.963 -12.093 46.015 1.00 52.91 176 GLU A O 1
ATOM 3407 N N . LEU B 1 180 ? -17.549 -14.151 45.307 1.00 54.23 177 LEU A N 1
ATOM 3408 C CA . LEU B 1 180 ? -16.551 -14.860 46.102 1.00 46.42 177 LEU A CA 1
ATOM 3409 C C . LEU B 1 180 ? -15.161 -14.833 45.476 1.00 47.64 177 LEU A C 1
ATOM 3410 O O . LEU B 1 180 ? -14.174 -15.190 46.123 1.00 46.95 177 LEU A O 1
ATOM 3415 N N . ASP B 1 181 ? -15.088 -14.418 44.217 1.00 49.04 178 ASP A N 1
ATOM 3416 C CA . ASP B 1 181 ? -13.836 -14.436 43.474 1.00 49.82 178 ASP A CA 1
ATOM 3417 C C . ASP B 1 181 ? -13.879 -13.399 42.357 1.00 54.87 178 ASP A C 1
ATOM 3418 O O . ASP B 1 181 ? -13.823 -13.741 41.177 1.00 59.68 178 ASP A O 1
ATOM 3423 N N . LYS B 1 182 ? -13.980 -12.130 42.734 1.00 55.12 179 LYS A N 1
ATOM 3424 C CA . LYS B 1 182 ? -14.129 -11.057 41.757 1.00 60.16 179 LYS A CA 1
ATOM 3425 C C . LYS B 1 182 ? -12.875 -10.865 40.908 1.00 67.25 179 LYS A C 1
ATOM 3426 O O . LYS B 1 182 ? -12.958 -10.676 39.695 1.00 64.89 179 LYS A O 1
ATOM 3432 N N . GLU B 1 183 ? -11.714 -10.921 41.552 1.00 74.37 180 GLU A N 1
ATOM 3433 C CA . GLU B 1 183 ? -10.444 -10.703 40.867 1.00 75.98 180 GLU A CA 1
ATOM 3434 C C . GLU B 1 183 ? -9.975 -11.949 40.119 1.00 70.27 180 GLU A C 1
ATOM 3435 O O . GLU B 1 183 ? -8.834 -12.019 39.662 1.00 68.46 180 GLU A O 1
ATOM 3441 N N . ASN B 1 184 ? -10.866 -12.928 39.995 1.00 65.41 181 ASN A N 1
ATOM 3442 C CA . ASN B 1 184 ? -10.573 -14.148 39.250 1.00 61.76 181 ASN A CA 1
ATOM 3443 C C . ASN B 1 184 ? -9.271 -14.833 39.662 1.00 58.89 181 ASN A C 1
ATOM 3444 O O . ASN B 1 184 ? -8.613 -15.473 38.843 1.00 58.17 181 ASN A O 1
ATOM 3449 N N . LYS B 1 185 ? -8.901 -14.706 40.931 1.00 55.85 182 LYS A N 1
ATOM 3450 C CA . LYS B 1 185 ? -7.665 -15.312 41.410 1.00 57.60 182 LYS A CA 1
ATOM 3451 C C . LYS B 1 185 ? -7.820 -16.812 41.673 1.00 61.64 182 LYS A C 1
ATOM 3452 O O . LYS B 1 185 ? -6.831 -17.540 41.759 1.00 65.83 182 LYS A O 1
ATOM 3458 N N . ALA B 1 186 ? -9.063 -17.269 41.794 1.00 56.81 183 ALA A N 1
ATOM 3459 C CA . ALA B 1 186 ? -9.342 -18.676 42.055 1.00 53.53 183 ALA A CA 1
ATOM 3460 C C . ALA B 1 186 ? -9.738 -19.412 40.777 1.00 57.88 183 ALA A C 1
ATOM 3461 O O . ALA B 1 186 ? -9.311 -20.542 40.536 1.00 54.89 183 ALA A O 1
ATOM 3463 N N . LEU B 1 187 ? -10.565 -18.761 39.966 1.00 62.02 184 LEU A N 1
ATOM 3464 C CA . LEU B 1 187 ? -11.005 -19.321 38.697 1.00 63.37 184 LEU A CA 1
ATOM 3465 C C . LEU B 1 187 ? -11.153 -18.224 37.659 1.00 63.43 184 LEU A C 1
ATOM 3466 O O . LEU B 1 187 ? -10.959 -17.047 37.956 1.00 67.61 184 LEU A O 1
ATOM 3471 N N . SER B 1 188 ? -11.505 -18.616 36.441 1.00 61.45 185 SER A N 1
ATOM 3472 C CA . SER B 1 188 ? -11.673 -17.663 35.357 1.00 61.67 185 SER A CA 1
ATOM 3473 C C . SER B 1 188 ? -13.145 -17.345 35.159 1.00 65.81 185 SER A C 1
ATOM 3474 O O . SER B 1 188 ? -14.013 -17.986 35.749 1.00 65.17 185 SER A O 1
ATOM 3477 N N . GLU B 1 189 ? -13.418 -16.350 34.324 1.00 74.13 186 GLU A N 1
ATOM 3478 C CA . GLU B 1 189 ? -14.786 -15.951 34.039 1.00 79.53 186 GLU A CA 1
ATOM 3479 C C . GLU B 1 189 ? -15.571 -17.137 33.480 1.00 80.12 186 GLU A C 1
ATOM 3480 O O . GLU B 1 189 ? -16.643 -17.473 33.983 1.00 83.58 186 GLU A O 1
ATOM 3486 N N . SER B 1 190 ? -15.022 -17.776 32.450 1.00 75.60 187 SER A N 1
ATOM 3487 C CA . SER B 1 190 ? -15.697 -18.878 31.762 1.00 70.06 187 SER A CA 1
ATOM 3488 C C . SER B 1 190 ? -15.795 -20.130 32.629 1.00 60.85 187 SER A C 1
ATOM 3489 O O . SER B 1 190 ? -16.767 -20.880 32.542 1.00 57.38 187 SER A O 1
ATOM 3492 N N . ASP B 1 191 ? -14.779 -20.354 33.457 1.00 54.22 188 ASP A N 1
ATOM 3493 C CA . ASP B 1 191 ? -14.797 -21.454 34.414 1.00 54.36 188 ASP A CA 1
ATOM 3494 C C . ASP B 1 191 ? -15.935 -21.312 35.430 1.00 50.03 188 ASP A C 1
ATOM 3495 O O . ASP B 1 191 ? -16.558 -22.300 35.808 1.00 47.74 188 ASP A O 1
ATOM 3500 N N . LYS B 1 192 ? -16.201 -20.087 35.873 1.00 44.43 189 LYS A N 1
ATOM 3501 C CA . LYS B 1 192 ? -17.292 -19.851 36.814 1.00 48.28 189 LYS A CA 1
ATOM 3502 C C . LYS B 1 192 ? -18.636 -20.054 36.134 1.00 48.69 189 LYS A C 1
ATOM 3503 O O . LYS B 1 192 ? -19.609 -20.467 36.765 1.00 48.59 189 LYS A O 1
ATOM 3509 N N . ARG B 1 193 ? -18.688 -19.758 34.842 1.00 46.75 190 ARG A N 1
ATOM 3510 C CA . ARG B 1 193 ? -19.935 -19.856 34.104 1.00 55.45 190 ARG A CA 1
ATOM 3511 C C . ARG B 1 193 ? -20.195 -21.305 33.724 1.00 56.65 190 ARG A C 1
ATOM 3512 O O . ARG B 1 193 ? -21.327 -21.784 33.802 1.00 57.23 190 ARG A O 1
ATOM 3520 N N . LYS B 1 194 ? -19.132 -21.995 33.316 1.00 51.89 191 LYS A N 1
ATOM 3521 C CA . LYS B 1 194 ? -19.200 -23.419 33.019 1.00 47.65 191 LYS A CA 1
ATOM 3522 C C . LYS B 1 194 ? -19.639 -24.183 34.254 1.00 41.51 191 LYS A C 1
ATOM 3523 O O . LYS B 1 194 ? -20.521 -25.037 34.187 1.00 38.39 191 LYS A O 1
ATOM 3537 N N . ALA B 1 196 ? -21.178 -23.041 36.912 1.00 30.02 193 ALA A N 1
ATOM 3538 C CA . ALA B 1 196 ? -22.522 -22.640 37.312 1.00 31.49 193 ALA A CA 1
ATOM 3539 C C . ALA B 1 196 ? -23.591 -23.359 36.495 1.00 40.29 193 ALA A C 1
ATOM 3540 O O . ALA B 1 196 ? -24.581 -23.848 37.045 1.00 44.00 193 ALA A O 1
ATOM 3542 N N . ILE B 1 197 ? -23.385 -23.427 35.182 1.00 41.47 194 ILE A N 1
ATOM 3543 C CA . ILE B 1 197 ? -24.320 -24.118 34.298 1.00 38.96 194 ILE A CA 1
ATOM 3544 C C . ILE B 1 197 ? -24.393 -25.611 34.609 1.00 37.00 194 ILE A C 1
ATOM 3545 O O . ILE B 1 197 ? -25.473 -26.198 34.636 1.00 41.59 194 ILE A O 1
ATOM 3550 N N . LEU B 1 198 ? -23.241 -26.228 34.845 1.00 32.12 195 LEU A N 1
ATOM 3551 C CA . LEU B 1 198 ? -23.214 -27.640 35.181 1.00 33.48 195 LEU A CA 1
ATOM 3552 C C . LEU B 1 198 ? -23.858 -27.866 36.542 1.00 33.73 195 LEU A C 1
ATOM 3553 O O . LEU B 1 198 ? -24.609 -28.818 36.730 1.00 32.80 195 LEU A O 1
ATOM 3558 N N . ARG B 1 199 ? -23.566 -26.981 37.487 1.00 36.03 196 ARG A N 1
ATOM 3559 C CA . ARG B 1 199 ? -24.042 -27.153 38.852 1.00 39.01 196 ARG A CA 1
ATOM 3560 C C . ARG B 1 199 ? -25.564 -27.164 38.912 1.00 40.56 196 ARG A C 1
ATOM 3561 O O . ARG B 1 199 ? -26.158 -27.889 39.715 1.00 40.99 196 ARG A O 1
ATOM 3569 N N . ILE B 1 200 ? -26.187 -26.368 38.049 1.00 34.83 197 ILE A N 1
ATOM 3570 C CA . ILE B 1 200 ? -27.639 -26.215 38.053 1.00 36.25 197 ILE A CA 1
ATOM 3571 C C . ILE B 1 200 ? -28.340 -27.168 37.087 1.00 38.39 197 ILE A C 1
ATOM 3572 O O . ILE B 1 200 ? -29.351 -27.786 37.432 1.00 33.01 197 ILE A O 1
ATOM 3577 N N . ASN B 1 201 ? -27.796 -27.293 35.882 1.00 36.95 198 ASN A N 1
ATOM 3578 C CA . ASN B 1 201 ? -28.421 -28.127 34.863 1.00 47.01 198 ASN A CA 1
ATOM 3579 C C . ASN B 1 201 ? -28.090 -29.608 35.009 1.00 47.83 198 ASN A C 1
ATOM 3580 O O . ASN B 1 201 ? -28.941 -30.467 34.773 1.00 48.54 198 ASN A O 1
ATOM 3585 N N . THR B 1 202 ? -26.862 -29.903 35.423 1.00 47.12 199 THR A N 1
ATOM 3586 C CA . THR B 1 202 ? -26.380 -31.280 35.434 1.00 47.01 199 THR A CA 1
ATOM 3587 C C . THR B 1 202 ? -25.477 -31.594 36.638 1.00 43.24 199 THR A C 1
ATOM 3588 O O . THR B 1 202 ? -24.281 -31.843 36.485 1.00 37.90 199 THR A O 1
ATOM 3592 N N . PRO B 1 203 ? -26.061 -31.593 37.846 1.00 42.02 200 PRO A N 1
ATOM 3593 C CA . PRO B 1 203 ? -25.345 -31.840 39.105 1.00 42.48 200 PRO A CA 1
ATOM 3594 C C . PRO B 1 203 ? -24.587 -33.169 39.105 1.00 46.65 200 PRO A C 1
ATOM 3595 O O . PRO B 1 203 ? -23.452 -33.234 39.585 1.00 46.14 200 PRO A O 1
ATOM 3599 N N . TRP B 1 204 ? -25.223 -34.214 38.581 1.00 38.98 201 TRP A N 1
ATOM 3600 C CA . TRP B 1 204 ? -24.629 -35.543 38.509 1.00 38.43 201 TRP A CA 1
ATOM 3601 C C . TRP B 1 204 ? -23.352 -35.523 37.684 1.00 39.55 201 TRP A C 1
ATOM 3602 O O . TRP B 1 204 ? -22.467 -36.363 37.864 1.00 41.51 201 TRP A O 1
ATOM 3613 N N . LEU B 1 205 ? -23.272 -34.569 36.763 1.00 33.10 202 LEU A N 1
ATOM 3614 C CA . LEU B 1 205 ? -22.109 -34.442 35.895 1.00 41.99 202 LEU A CA 1
ATOM 3615 C C . LEU B 1 205 ? -20.995 -33.669 36.597 1.00 41.95 202 LEU A C 1
ATOM 3616 O O . LEU B 1 205 ? -19.814 -33.987 36.448 1.00 37.40 202 LEU A O 1
ATOM 3621 N N . LEU B 1 206 ? -21.375 -32.657 37.371 1.00 41.66 203 LEU A N 1
ATOM 3622 C CA . LEU B 1 206 ? -20.397 -31.867 38.113 1.00 42.16 203 LEU A CA 1
ATOM 3623 C C . LEU B 1 206 ? -19.682 -32.736 39.144 1.00 37.52 203 LEU A C 1
ATOM 3624 O O . LEU B 1 206 ? -18.482 -32.584 39.369 1.00 34.01 203 LEU A O 1
ATOM 3629 N N . LYS B 1 207 ? -20.428 -33.653 39.756 1.00 36.25 204 LYS A N 1
ATOM 3630 C CA . LYS B 1 207 ? -19.883 -34.542 40.782 1.00 44.51 204 LYS A CA 1
ATOM 3631 C C . LYS B 1 207 ? -18.633 -35.286 40.313 1.00 48.45 204 LYS A C 1
ATOM 3632 O O . LYS B 1 207 ? -17.792 -35.657 41.129 1.00 49.52 204 LYS A O 1
ATOM 3638 N N . TYR B 1 208 ? -18.522 -35.515 39.006 1.00 42.89 205 TYR A N 1
ATOM 3639 C CA . TYR B 1 208 ? -17.356 -36.194 38.445 1.00 42.21 205 TYR A CA 1
ATOM 3640 C C . TYR B 1 208 ? -16.115 -35.316 38.552 1.00 39.22 205 TYR A C 1
ATOM 3641 O O . TYR B 1 208 ? -15.007 -35.809 38.765 1.00 43.33 205 TYR A O 1
ATOM 3650 N N . VAL B 1 209 ? -16.312 -34.011 38.399 1.00 36.63 206 VAL A N 1
ATOM 3651 C CA . VAL B 1 209 ? -15.234 -33.040 38.552 1.00 39.59 206 VAL A CA 1
ATOM 3652 C C . VAL B 1 209 ? -14.890 -32.847 40.023 1.00 37.56 206 VAL A C 1
ATOM 3653 O O . VAL B 1 209 ? -13.756 -32.528 40.379 1.00 30.59 206 VAL A O 1
ATOM 3657 N N . THR B 1 210 ? -15.892 -33.038 40.872 1.00 37.23 207 THR A N 1
ATOM 3658 C CA . THR B 1 210 ? -15.765 -32.790 42.300 1.00 41.86 207 THR A CA 1
ATOM 3659 C C . THR B 1 210 ? -15.249 -34.020 43.032 1.00 45.18 207 THR A C 1
ATOM 3660 O O . THR B 1 210 ? -14.498 -33.909 43.999 1.00 49.91 207 THR A O 1
ATOM 3664 N N . ASP B 1 211 ? -15.651 -35.192 42.556 1.00 41.12 208 ASP A N 1
ATOM 3665 C CA . ASP B 1 211 ? -15.283 -36.445 43.192 1.00 49.85 208 ASP A CA 1
ATOM 3666 C C . ASP B 1 211 ? -13.772 -36.630 43.226 1.00 46.63 208 ASP A C 1
ATOM 3667 O O . ASP B 1 211 ? -13.102 -36.602 42.193 1.00 39.13 208 ASP A O 1
ATOM 3672 N N . GLN B 1 212 ? -13.245 -36.814 44.430 1.00 50.19 209 GLN A N 1
ATOM 3673 C CA . GLN B 1 212 ? -11.818 -37.033 44.628 1.00 64.24 209 GLN A CA 1
ATOM 3674 C C . GLN B 1 212 ? -11.328 -38.250 43.850 1.00 60.43 209 GLN A C 1
ATOM 3675 O O . GLN B 1 212 ? -10.166 -38.320 43.453 1.00 56.80 209 GLN A O 1
ATOM 3681 N N . LYS B 1 213 ? -12.228 -39.204 43.637 1.00 56.68 210 LYS A N 1
ATOM 3682 C CA . LYS B 1 213 ? -11.892 -40.446 42.953 1.00 49.14 210 LYS A CA 1
ATOM 3683 C C . LYS B 1 213 ? -11.567 -40.221 41.483 1.00 50.84 210 LYS A C 1
ATOM 3684 O O . LYS B 1 213 ? -10.756 -40.944 40.905 1.00 54.61 210 LYS A O 1
ATOM 3690 N N . TYR B 1 214 ? -12.191 -39.214 40.880 1.00 46.05 211 TYR A N 1
ATOM 3691 C CA . TYR B 1 214 ? -12.081 -39.027 39.438 1.00 44.68 211 TYR A CA 1
ATOM 3692 C C . TYR B 1 214 ? -11.349 -37.749 39.045 1.00 45.73 211 TYR A C 1
ATOM 3693 O O . TYR B 1 214 ? -10.485 -37.769 38.171 1.00 45.23 211 TYR A O 1
ATOM 3702 N N . LYS B 1 215 ? -11.703 -36.639 39.680 1.00 49.50 212 LYS A N 1
ATOM 3703 C CA . LYS B 1 215 ? -11.084 -35.355 39.371 1.00 50.99 212 LYS A CA 1
ATOM 3704 C C . LYS B 1 215 ? -11.166 -35.032 37.880 1.00 52.35 212 LYS A C 1
ATOM 3705 O O . LYS B 1 215 ? -10.304 -34.339 37.340 1.00 56.44 212 LYS A O 1
ATOM 3711 N N . VAL B 1 216 ? -12.194 -35.549 37.216 1.00 46.90 213 VAL A N 1
ATOM 3712 C CA . VAL B 1 216 ? -12.452 -35.197 35.823 1.00 46.62 213 VAL A CA 1
ATOM 3713 C C . VAL B 1 216 ? -12.364 -33.684 35.640 1.00 44.83 213 VAL A C 1
ATOM 3714 O O . VAL B 1 216 ? -13.017 -32.932 36.363 1.00 46.26 213 VAL A O 1
ATOM 3718 N N . PRO B 1 217 ? -11.548 -33.232 34.675 1.00 42.82 214 PRO A N 1
ATOM 3719 C CA . PRO B 1 217 ? -11.372 -31.793 34.450 1.00 40.41 214 PRO A CA 1
ATOM 3720 C C . PRO B 1 217 ? -12.696 -31.114 34.114 1.00 44.27 214 PRO A C 1
ATOM 3721 O O . PRO B 1 217 ? -13.514 -31.681 33.384 1.00 44.13 214 PRO A O 1
ATOM 3725 N N . LEU B 1 218 ? -12.899 -29.916 34.653 1.00 40.21 215 LEU A N 1
ATOM 3726 C CA . LEU B 1 218 ? -14.106 -29.143 34.397 1.00 41.52 215 LEU A CA 1
ATOM 3727 C C . LEU B 1 218 ? -14.334 -28.931 32.906 1.00 42.51 215 LEU A C 1
ATOM 3728 O O . LEU B 1 218 ? -15.368 -29.320 32.354 1.00 40.28 215 LEU A O 1
ATOM 3733 N N . ASP B 1 219 ? -13.360 -28.304 32.260 1.00 44.41 216 ASP A N 1
ATOM 3734 C CA . ASP B 1 219 ? -13.494 -27.917 30.864 1.00 51.66 216 ASP A CA 1
ATOM 3735 C C . ASP B 1 219 ? -13.814 -29.131 30.004 1.00 48.65 216 ASP A C 1
ATOM 3736 O O . ASP B 1 219 ? -14.498 -29.028 28.984 1.00 48.66 216 ASP A O 1
ATOM 3741 N N . GLN B 1 220 ? -13.334 -30.286 30.446 1.00 47.80 217 GLN A N 1
ATOM 3742 C CA . GLN B 1 220 ? -13.614 -31.549 29.782 1.00 52.65 217 GLN A CA 1
ATOM 3743 C C . GLN B 1 220 ? -15.046 -31.995 30.059 1.00 57.40 217 GLN A C 1
ATOM 3744 O O . GLN B 1 220 ? -15.726 -32.513 29.176 1.00 63.65 217 GLN A O 1
ATOM 3750 N N . ALA B 1 221 ? -15.498 -31.792 31.294 1.00 53.04 218 ALA A N 1
ATOM 3751 C CA . ALA B 1 221 ? -16.860 -32.148 31.677 1.00 47.11 218 ALA A CA 1
ATOM 3752 C C . ALA B 1 221 ? -17.865 -31.284 30.932 1.00 45.73 218 ALA A C 1
ATOM 3753 O O . ALA B 1 221 ? -18.936 -31.751 30.546 1.00 47.33 218 ALA A O 1
ATOM 3755 N N . PHE B 1 222 ? -17.511 -30.019 30.734 1.00 40.94 219 PHE A N 1
ATOM 3756 C CA . PHE B 1 222 ? -18.398 -29.074 30.073 1.00 44.17 219 PHE A CA 1
ATOM 3757 C C . PHE B 1 222 ? -18.511 -29.354 28.572 1.00 41.49 219 PHE A C 1
ATOM 3758 O O . PHE B 1 222 ? -19.561 -29.135 27.965 1.00 34.01 219 PHE A O 1
ATOM 3766 N N . ARG B 1 223 ? -17.424 -29.833 27.976 1.00 42.34 220 ARG A N 1
ATOM 3767 C CA . ARG B 1 223 ? -17.456 -30.247 26.578 1.00 48.61 220 ARG A CA 1
ATOM 3768 C C . ARG B 1 223 ? -18.451 -31.386 26.411 1.00 47.45 220 ARG A C 1
ATOM 3769 O O . ARG B 1 223 ? -19.212 -31.425 25.442 1.00 42.81 220 ARG A O 1
ATOM 3777 N N . ILE B 1 224 ? -18.438 -32.310 27.368 1.00 45.65 221 ILE A N 1
ATOM 3778 C CA . ILE B 1 224 ? -19.375 -33.427 27.375 1.00 41.96 221 ILE A CA 1
ATOM 3779 C C . ILE B 1 224 ? -20.810 -32.926 27.464 1.00 47.21 221 ILE A C 1
ATOM 3780 O O . ILE B 1 224 ? -21.697 -33.433 26.773 1.00 42.76 221 ILE A O 1
ATOM 3785 N N . TYR B 1 225 ? -21.029 -31.927 28.317 1.00 46.38 222 TYR A N 1
ATOM 3786 C CA . TYR B 1 225 ? -22.355 -31.343 28.496 1.00 44.44 222 TYR A CA 1
ATOM 3787 C C . TYR B 1 225 ? -22.914 -30.808 27.182 1.00 48.97 222 TYR A C 1
ATOM 3788 O O . TYR B 1 225 ? -23.934 -31.289 26.685 1.00 51.03 222 TYR A O 1
ATOM 3797 N N . THR B 1 226 ? -22.244 -29.802 26.630 1.00 49.04 223 THR A N 1
ATOM 3798 C CA . THR B 1 226 ? -22.693 -29.164 25.401 1.00 54.57 223 THR A CA 1
ATOM 3799 C C . THR B 1 226 ? -22.833 -30.178 24.266 1.00 56.96 223 THR A C 1
ATOM 3800 O O . THR B 1 226 ? -23.746 -30.087 23.445 1.00 58.62 223 THR A O 1
ATOM 3804 N N . ARG B 1 227 ? -21.928 -31.149 24.235 1.00 54.56 224 ARG A N 1
ATOM 3805 C CA . ARG B 1 227 ? -21.972 -32.211 23.238 1.00 51.60 224 ARG A CA 1
ATOM 3806 C C . ARG B 1 227 ? -23.254 -33.031 23.361 1.00 55.44 224 ARG A C 1
ATOM 3807 O O . ARG B 1 227 ? -24.082 -33.051 22.451 1.00 54.36 224 ARG A O 1
ATOM 3815 N N . VAL B 1 228 ? -23.416 -33.692 24.501 1.00 58.98 225 VAL A N 1
ATOM 3816 C CA . VAL B 1 228 ? -24.549 -34.582 24.729 1.00 52.96 225 VAL A CA 1
ATOM 3817 C C . VAL B 1 228 ? -25.902 -33.869 24.665 1.00 54.53 225 VAL A C 1
ATOM 3818 O O . VAL B 1 228 ? -26.932 -34.505 24.438 1.00 58.77 225 VAL A O 1
ATOM 3822 N N . LYS B 1 229 ? -25.903 -32.552 24.846 1.00 53.38 226 LYS A N 1
ATOM 3823 C CA . LYS B 1 229 ? -27.153 -31.795 24.804 1.00 60.19 226 LYS A CA 1
ATOM 3824 C C . LYS B 1 229 ? -27.498 -31.364 23.383 1.00 61.96 226 LYS A C 1
ATOM 3825 O O . LYS B 1 229 ? -28.634 -30.988 23.098 1.00 60.62 226 LYS A O 1
ATOM 3831 N N . ASP B 1 230 ? -26.512 -31.413 22.494 1.00 65.07 227 ASP A N 1
ATOM 3832 C CA . ASP B 1 230 ? -26.759 -31.150 21.083 1.00 67.82 227 ASP A CA 1
ATOM 3833 C C . ASP B 1 230 ? -27.311 -32.406 20.421 1.00 68.27 227 ASP A C 1
ATOM 3834 O O . ASP B 1 230 ? -28.178 -32.335 19.554 1.00 71.90 227 ASP A O 1
ATOM 3847 N N . GLY B 1 232 ? -29.173 -34.313 21.751 1.00 60.01 229 GLY A N 1
ATOM 3848 C CA . GLY B 1 232 ? -30.463 -34.534 22.379 1.00 50.19 229 GLY A CA 1
ATOM 3849 C C . GLY B 1 232 ? -30.490 -35.766 23.262 1.00 48.37 229 GLY A C 1
ATOM 3850 O O . GLY B 1 232 ? -31.515 -36.437 23.366 1.00 53.59 229 GLY A O 1
ATOM 3851 N N . ILE B 1 233 ? -29.365 -36.062 23.905 1.00 50.71 230 ILE A N 1
ATOM 3852 C CA . ILE B 1 233 ? -29.249 -37.266 24.723 1.00 52.90 230 ILE A CA 1
ATOM 3853 C C . ILE B 1 233 ? -28.692 -36.981 26.114 1.00 48.99 230 ILE A C 1
ATOM 3854 O O . ILE B 1 233 ? -28.019 -37.824 26.708 1.00 49.91 230 ILE A O 1
ATOM 3859 N N . LEU B 1 234 ? -28.973 -35.790 26.627 1.00 49.48 231 LEU A N 1
ATOM 3860 C CA . LEU B 1 234 ? -28.546 -35.421 27.969 1.00 47.51 231 LEU A CA 1
ATOM 3861 C C . LEU B 1 234 ? -29.082 -36.424 28.995 1.00 44.07 231 LEU A C 1
ATOM 3862 O O . LEU B 1 234 ? -28.338 -36.911 29.844 1.00 44.93 231 LEU A O 1
ATOM 3867 N N . ASP B 1 235 ? -30.371 -36.742 28.895 1.00 38.97 232 ASP A N 1
ATOM 3868 C CA . ASP B 1 235 ? -31.043 -37.604 29.867 1.00 40.20 232 ASP A CA 1
ATOM 3869 C C . ASP B 1 235 ? -30.688 -39.076 29.727 1.00 48.42 232 ASP A C 1
ATOM 3870 O O . ASP B 1 235 ? -30.678 -39.816 30.714 1.00 46.36 232 ASP A O 1
ATOM 3875 N N . LYS B 1 236 ? -30.423 -39.509 28.499 1.00 53.95 233 LYS A N 1
ATOM 3876 C CA . LYS B 1 236 ? -30.019 -40.890 28.276 1.00 52.63 233 LYS A CA 1
ATOM 3877 C C . LYS B 1 236 ? -28.677 -41.133 28.955 1.00 45.27 233 LYS A C 1
ATOM 3878 O O . LYS B 1 236 ? -28.477 -42.158 29.606 1.00 44.82 233 LYS A O 1
ATOM 3884 N N . LEU B 1 237 ? -27.770 -40.171 28.817 1.00 42.79 234 LEU A N 1
ATOM 3885 C CA . LEU B 1 237 ? -26.464 -40.248 29.465 1.00 42.37 234 LEU A CA 1
ATOM 3886 C C . LEU B 1 237 ? -26.606 -40.219 30.979 1.00 42.86 234 LEU A C 1
ATOM 3887 O O . LEU B 1 237 ? -25.999 -41.021 31.684 1.00 39.04 234 LEU A O 1
ATOM 3892 N N . LYS B 1 238 ? -27.410 -39.283 31.474 1.00 47.62 235 LYS A N 1
ATOM 3893 C CA . LYS B 1 238 ? -27.625 -39.132 32.909 1.00 45.22 235 LYS A CA 1
ATOM 3894 C C . LYS B 1 238 ? -28.262 -40.380 33.511 1.00 46.57 235 LYS A C 1
ATOM 3895 O O . LYS B 1 238 ? -27.926 -40.781 34.625 1.00 43.37 235 LYS A O 1
ATOM 3901 N N . ASP B 1 239 ? -29.184 -40.988 32.770 1.00 44.60 236 ASP A N 1
ATOM 3902 C CA . ASP B 1 239 ? -29.929 -42.140 33.267 1.00 41.11 236 ASP A CA 1
ATOM 3903 C C . ASP B 1 239 ? -29.193 -43.447 33.006 1.00 43.55 236 ASP A C 1
ATOM 3904 O O . ASP B 1 239 ? -29.660 -44.521 33.381 1.00 41.20 236 ASP A O 1
ATOM 3909 N N . LEU B 1 240 ? -28.040 -43.347 32.356 1.00 47.97 237 LEU A N 1
ATOM 3910 C CA . LEU B 1 240 ? -27.211 -44.512 32.098 1.00 53.81 237 LEU A CA 1
ATOM 3911 C C . LEU B 1 240 ? -26.850 -45.170 33.421 1.00 53.77 237 LEU A C 1
ATOM 3912 O O . LEU B 1 240 ? -26.762 -44.498 34.445 1.00 56.08 237 LEU A O 1
ATOM 3917 N N . ALA B 1 241 ? -26.644 -46.483 33.401 1.00 52.29 238 ALA A N 1
ATOM 3918 C CA . ALA B 1 241 ? -26.212 -47.198 34.593 1.00 51.55 238 ALA A CA 1
ATOM 3919 C C . ALA B 1 241 ? -24.762 -46.847 34.905 1.00 47.52 238 ALA A C 1
ATOM 3920 O O . ALA B 1 241 ? -23.942 -46.728 33.998 1.00 49.90 238 ALA A O 1
ATOM 3922 N N . PRO B 1 242 ? -24.444 -46.677 36.194 1.00 47.93 239 PRO A N 1
ATOM 3923 C CA . PRO B 1 242 ? -23.090 -46.303 36.612 1.00 44.62 239 PRO A CA 1
ATOM 3924 C C . PRO B 1 242 ? -22.018 -47.168 35.956 1.00 41.22 239 PRO A C 1
ATOM 3925 O O . PRO B 1 242 ? -20.959 -46.657 35.586 1.00 45.45 239 PRO A O 1
ATOM 3929 N N . ALA B 1 243 ? -22.300 -48.459 35.808 1.00 37.92 240 ALA A N 1
ATOM 3930 C CA . ALA B 1 243 ? -21.368 -49.396 35.186 1.00 30.75 240 ALA A CA 1
ATOM 3931 C C . ALA B 1 243 ? -20.940 -48.928 33.800 1.00 38.24 240 ALA A C 1
ATOM 3932 O O . ALA B 1 243 ? -19.830 -49.212 33.350 1.00 27.97 240 ALA A O 1
ATOM 3934 N N . LEU B 1 244 ? -21.838 -48.214 33.127 1.00 45.90 241 LEU A N 1
ATOM 3935 C CA . LEU B 1 244 ? -21.575 -47.719 31.786 1.00 50.22 241 LEU A CA 1
ATOM 3936 C C . LEU B 1 244 ? -21.204 -46.240 31.792 1.00 48.49 241 LEU A C 1
ATOM 3937 O O . LEU B 1 244 ? -20.320 -45.816 31.050 1.00 56.68 241 LEU A O 1
ATOM 3942 N N . ARG B 1 245 ? -21.874 -45.461 32.636 1.00 40.65 242 ARG A N 1
ATOM 3943 C CA . ARG B 1 245 ? -21.666 -44.012 32.675 1.00 42.52 242 ARG A CA 1
ATOM 3944 C C . ARG B 1 245 ? -20.306 -43.620 33.250 1.00 42.15 242 ARG A C 1
ATOM 3945 O O . ARG B 1 245 ? -19.661 -42.694 32.762 1.00 40.69 242 ARG A O 1
ATOM 3953 N N . ASP B 1 246 ? -19.872 -44.326 34.287 1.00 46.47 243 ASP A N 1
ATOM 3954 C CA . ASP B 1 246 ? -18.597 -44.016 34.921 1.00 45.46 243 ASP A CA 1
ATOM 3955 C C . ASP B 1 246 ? -17.423 -44.117 33.942 1.00 49.93 243 ASP A C 1
ATOM 3956 O O . ASP B 1 246 ? -16.674 -43.153 33.776 1.00 44.04 243 ASP A O 1
ATOM 3961 N N . PRO B 1 247 ? -17.266 -45.277 33.277 1.00 50.68 244 PRO A N 1
ATOM 3962 C CA . PRO B 1 247 ? -16.124 -45.449 32.370 1.00 52.23 244 PRO A CA 1
ATOM 3963 C C . PRO B 1 247 ? -16.201 -44.517 31.165 1.00 51.66 244 PRO A C 1
ATOM 3964 O O . PRO B 1 247 ? -15.173 -44.047 30.667 1.00 51.09 244 PRO A O 1
ATOM 3968 N N . LEU B 1 248 ? -17.418 -44.249 30.710 1.00 50.41 245 LEU A N 1
ATOM 3969 C CA . LEU B 1 248 ? -17.637 -43.384 29.557 1.00 52.53 245 LEU A CA 1
ATOM 3970 C C . LEU B 1 248 ? -17.209 -41.945 29.833 1.00 50.34 245 LEU A C 1
ATOM 3971 O O . LEU B 1 248 ? -16.916 -41.191 28.910 1.00 50.05 245 LEU A O 1
ATOM 3976 N N . ILE B 1 249 ? -17.176 -41.565 31.107 1.00 50.34 246 ILE A N 1
ATOM 3977 C CA . ILE B 1 249 ? -16.929 -40.174 31.478 1.00 43.11 246 ILE A CA 1
ATOM 3978 C C . ILE B 1 249 ? -15.591 -39.952 32.174 1.00 46.39 246 ILE A C 1
ATOM 3979 O O . ILE B 1 249 ? -14.884 -38.984 31.886 1.00 49.11 246 ILE A O 1
ATOM 3984 N N . THR B 1 250 ? -15.249 -40.847 33.094 1.00 47.17 247 THR A N 1
ATOM 3985 C CA . THR B 1 250 ? -14.069 -40.666 33.926 1.00 42.78 247 THR A CA 1
ATOM 3986 C C . THR B 1 250 ? -12.806 -41.085 33.204 1.00 49.83 247 THR A C 1
ATOM 3987 O O . THR B 1 250 ? -11.698 -40.922 33.717 1.00 52.21 247 THR A O 1
ATOM 3991 N N . THR B 1 251 ? -12.975 -41.630 32.008 1.00 52.67 248 THR A N 1
ATOM 3992 C CA . THR B 1 251 ? -11.837 -42.076 31.225 1.00 58.89 248 THR A CA 1
ATOM 3993 C C . THR B 1 251 ? -11.731 -41.291 29.925 1.00 54.47 248 THR A C 1
ATOM 3994 O O . THR B 1 251 ? -12.743 -40.880 29.346 1.00 47.08 248 THR A O 1
ATOM 3998 N N . ARG B 1 252 ? -10.498 -41.072 29.479 1.00 50.52 249 ARG A N 1
ATOM 3999 C CA . ARG B 1 252 ? -10.259 -40.446 28.186 1.00 54.92 249 ARG A CA 1
ATOM 4000 C C . ARG B 1 252 ? -10.795 -41.333 27.063 1.00 55.98 249 ARG A C 1
ATOM 4001 O O . ARG B 1 252 ? -11.344 -40.841 26.077 1.00 51.60 249 ARG A O 1
ATOM 4009 N N . GLU B 1 253 ? -10.630 -42.644 27.224 1.00 53.46 250 GLU A N 1
ATOM 4010 C CA . GLU B 1 253 ? -11.149 -43.613 26.267 1.00 50.46 250 GLU A CA 1
ATOM 4011 C C . GLU B 1 253 ? -12.653 -43.448 26.100 1.00 45.45 250 GLU A C 1
ATOM 4012 O O . GLU B 1 253 ? -13.175 -43.548 24.992 1.00 46.89 250 GLU A O 1
ATOM 4018 N N . GLY B 1 254 ? -13.343 -43.195 27.208 1.00 44.93 251 GLY A N 1
ATOM 4019 C CA . GLY B 1 254 ? -14.786 -43.046 27.193 1.00 42.37 251 GLY A CA 1
ATOM 4020 C C . GLY B 1 254 ? -15.232 -41.736 26.575 1.00 47.78 251 GLY A C 1
ATOM 4021 O O . GLY B 1 254 ? -16.247 -41.681 25.877 1.00 53.86 251 GLY A O 1
ATOM 4022 N N . ARG B 1 255 ? -14.473 -40.676 26.832 1.00 40.79 252 ARG A N 1
ATOM 4023 C CA . ARG B 1 255 ? -14.828 -39.356 26.326 1.00 43.22 252 ARG A CA 1
ATOM 4024 C C . ARG B 1 255 ? -14.801 -39.315 24.803 1.00 45.13 252 ARG A C 1
ATOM 4025 O O . ARG B 1 255 ? -15.706 -38.764 24.182 1.00 50.46 252 ARG A O 1
ATOM 4033 N N . LYS B 1 256 ? -13.768 -39.900 24.205 1.00 44.04 253 LYS A N 1
ATOM 4034 C CA . LYS B 1 256 ? -13.703 -40.026 22.753 1.00 40.69 253 LYS A CA 1
ATOM 4035 C C . LYS B 1 256 ? -15.028 -40.543 22.197 1.00 40.14 253 LYS A C 1
ATOM 4036 O O . LYS B 1 256 ? -15.581 -39.980 21.252 1.00 35.18 253 LYS A O 1
ATOM 4042 N N . ILE B 1 257 ? -15.545 -41.611 22.796 1.00 37.27 254 ILE A N 1
ATOM 4043 C CA . ILE B 1 257 ? -16.815 -42.180 22.354 1.00 42.56 254 ILE A CA 1
ATOM 4044 C C . ILE B 1 257 ? -17.943 -41.149 22.402 1.00 46.51 254 ILE A C 1
ATOM 4045 O O . ILE B 1 257 ? -18.809 -41.127 21.527 1.00 46.84 254 ILE A O 1
ATOM 4050 N N . ILE B 1 258 ? -17.914 -40.287 23.415 1.00 47.45 255 ILE A N 1
ATOM 4051 C CA . ILE B 1 258 ? -18.914 -39.233 23.565 1.00 50.14 255 ILE A CA 1
ATOM 4052 C C . ILE B 1 258 ? -18.639 -38.035 22.658 1.00 47.81 255 ILE A C 1
ATOM 4053 O O . ILE B 1 258 ? -19.570 -37.400 22.163 1.00 47.83 255 ILE A O 1
ATOM 4058 N N . LEU B 1 259 ? -17.362 -37.728 22.451 1.00 48.19 256 LEU A N 1
ATOM 4059 C CA . LEU B 1 259 ? -16.968 -36.480 21.795 1.00 50.81 256 LEU A CA 1
ATOM 4060 C C . LEU B 1 259 ? -16.627 -36.632 20.313 1.00 54.05 256 LEU A C 1
ATOM 4061 O O . LEU B 1 259 ? -17.191 -35.934 19.473 1.00 55.31 256 LEU A O 1
ATOM 4066 N N . ASN B 1 260 ? -15.702 -37.534 19.997 1.00 60.03 257 ASN A N 1
ATOM 4067 C CA . ASN B 1 260 ? -15.326 -37.781 18.608 1.00 57.63 257 ASN A CA 1
ATOM 4068 C C . ASN B 1 260 ? -16.484 -38.370 17.807 1.00 57.60 257 ASN A C 1
ATOM 4069 O O . ASN B 1 260 ? -17.019 -39.422 18.149 1.00 62.58 257 ASN A O 1
ATOM 4074 N N . ASP B 1 261 ? -16.855 -37.681 16.735 1.00 61.50 258 ASP A N 1
ATOM 4075 C CA . ASP B 1 261 ? -18.002 -38.062 15.920 1.00 65.46 258 ASP A CA 1
ATOM 4076 C C . ASP B 1 261 ? -17.863 -39.399 15.205 1.00 56.88 258 ASP A C 1
ATOM 4077 O O . ASP B 1 261 ? -18.862 -40.006 14.830 1.00 56.48 258 ASP A O 1
ATOM 4082 N N . GLU B 1 262 ? -16.635 -39.857 14.997 1.00 54.19 259 GLU A N 1
ATOM 4083 C CA . GLU B 1 262 ? -16.449 -41.120 14.295 1.00 58.21 259 GLU A CA 1
ATOM 4084 C C . GLU B 1 262 ? -16.817 -42.306 15.181 1.00 58.01 259 GLU A C 1
ATOM 4085 O O . GLU B 1 262 ? -16.592 -43.458 14.815 1.00 63.89 259 GLU A O 1
ATOM 4091 N N . TYR B 1 263 ? -17.389 -42.023 16.347 1.00 55.24 260 TYR A N 1
ATOM 4092 C CA . TYR B 1 263 ? -17.832 -43.085 17.243 1.00 51.53 260 TYR A CA 1
ATOM 4093 C C . TYR B 1 263 ? -19.310 -42.959 17.595 1.00 60.17 260 TYR A C 1
ATOM 4094 O O . TYR B 1 263 ? -19.758 -43.480 18.613 1.00 67.20 260 TYR A O 1
ATOM 4103 N N . ARG B 1 264 ? -20.065 -42.275 16.740 1.00 63.19 261 ARG A N 1
ATOM 4104 C CA . ARG B 1 264 ? -21.497 -42.093 16.953 1.00 65.56 261 ARG A CA 1
ATOM 4105 C C . ARG B 1 264 ? -22.237 -43.413 17.146 1.00 63.27 261 ARG A C 1
ATOM 4106 O O . ARG B 1 264 ? -23.032 -43.555 18.073 1.00 59.60 261 ARG A O 1
ATOM 4114 N N . ASP B 1 265 ? -21.983 -44.373 16.262 1.00 67.81 262 ASP A N 1
ATOM 4115 C CA . ASP B 1 265 ? -22.684 -45.653 16.301 1.00 63.73 262 ASP A CA 1
ATOM 4116 C C . ASP B 1 265 ? -22.517 -46.337 17.653 1.00 53.70 262 ASP A C 1
ATOM 4117 O O . ASP B 1 265 ? -23.480 -46.840 18.228 1.00 51.10 262 ASP A O 1
ATOM 4122 N N . LEU B 1 266 ? -21.287 -46.348 18.153 1.00 50.90 263 LEU A N 1
ATOM 4123 C CA . LEU B 1 266 ? -20.988 -46.938 19.452 1.00 52.31 263 LEU A CA 1
ATOM 4124 C C . LEU B 1 266 ? -21.753 -46.233 20.567 1.00 50.96 263 LEU A C 1
ATOM 4125 O O . LEU B 1 266 ? -22.373 -46.879 21.410 1.00 47.18 263 LEU A O 1
ATOM 4138 N N . GLU B 1 268 ? -24.565 -44.315 20.425 1.00 52.65 265 GLU A N 1
ATOM 4139 C CA . GLU B 1 268 ? -25.989 -44.617 20.330 1.00 58.00 265 GLU A CA 1
ATOM 4140 C C . GLU B 1 268 ? -26.289 -45.995 20.898 1.00 51.02 265 GLU A C 1
ATOM 4141 O O . GLU B 1 268 ? -27.355 -46.222 21.467 1.00 53.57 265 GLU A O 1
ATOM 4147 N N . LYS B 1 269 ? -25.341 -46.911 20.737 1.00 45.47 266 LYS A N 1
ATOM 4148 C CA . LYS B 1 269 ? -25.492 -48.263 21.247 1.00 44.07 266 LYS A CA 1
ATOM 4149 C C . LYS B 1 269 ? -25.383 -48.266 22.769 1.00 47.40 266 LYS A C 1
ATOM 4150 O O . LYS B 1 269 ? -26.235 -48.832 23.457 1.00 40.52 266 LYS A O 1
ATOM 4156 N N . ILE B 1 270 ? -24.326 -47.636 23.281 1.00 47.65 267 ILE A N 1
ATOM 4157 C CA . ILE B 1 270 ? -24.112 -47.515 24.719 1.00 54.82 267 ILE A CA 1
ATOM 4158 C C . ILE B 1 270 ? -25.355 -46.951 25.406 1.00 58.37 267 ILE A C 1
ATOM 4159 O O . ILE B 1 270 ? -25.830 -47.501 26.400 1.00 54.59 267 ILE A O 1
ATOM 4164 N N . ILE B 1 271 ? -25.867 -45.848 24.863 1.00 62.11 268 ILE A N 1
ATOM 4165 C CA . ILE B 1 271 ? -27.067 -45.188 25.375 1.00 64.19 268 ILE A CA 1
ATOM 4166 C C . ILE B 1 271 ? -28.231 -46.165 25.528 1.00 73.63 268 ILE A C 1
ATOM 4167 O O . ILE B 1 271 ? -28.987 -46.101 26.500 1.00 78.00 268 ILE A O 1
ATOM 4172 N N . SER B 1 272 ? -28.370 -47.060 24.555 1.00 73.23 269 SER A N 1
ATOM 4173 C CA . SER B 1 272 ? -29.338 -48.145 24.630 1.00 81.05 269 SER A CA 1
ATOM 4174 C C . SER B 1 272 ? -29.275 -48.975 23.356 1.00 89.13 269 SER A C 1
ATOM 4175 O O . SER B 1 272 ? -29.015 -50.177 23.401 1.00 94.20 269 SER A O 1
ATOM 4186 N N . THR C 1 5 ? -20.269 -30.869 -2.915 1.00 123.13 2 THR C N 1
ATOM 4187 C CA . THR C 1 5 ? -20.070 -29.766 -1.972 1.00 112.50 2 THR C CA 1
ATOM 4188 C C . THR C 1 5 ? -18.958 -28.826 -2.431 1.00 99.78 2 THR C C 1
ATOM 4189 O O . THR C 1 5 ? -18.808 -27.721 -1.909 1.00 95.95 2 THR C O 1
ATOM 4193 N N . GLU C 1 6 ? -18.182 -29.272 -3.413 1.00 93.96 3 GLU C N 1
ATOM 4194 C CA . GLU C 1 6 ? -17.084 -28.478 -3.947 1.00 87.59 3 GLU C CA 1
ATOM 4195 C C . GLU C 1 6 ? -17.462 -27.931 -5.321 1.00 86.34 3 GLU C C 1
ATOM 4196 O O . GLU C 1 6 ? -17.493 -28.669 -6.306 1.00 90.25 3 GLU C O 1
ATOM 4202 N N . LEU C 1 7 ? -17.755 -26.635 -5.378 1.00 80.13 4 LEU C N 1
ATOM 4203 C CA . LEU C 1 7 ? -18.206 -26.000 -6.612 1.00 73.73 4 LEU C CA 1
ATOM 4204 C C . LEU C 1 7 ? -17.049 -25.601 -7.521 1.00 70.21 4 LEU C C 1
ATOM 4205 O O . LEU C 1 7 ? -16.014 -25.119 -7.057 1.00 69.08 4 LEU C O 1
ATOM 4210 N N . THR C 1 8 ? -17.238 -25.799 -8.822 1.00 68.04 5 THR C N 1
ATOM 4211 C CA . THR C 1 8 ? -16.257 -25.382 -9.816 1.00 65.38 5 THR C CA 1
ATOM 4212 C C . THR C 1 8 ? -16.900 -24.460 -10.850 1.00 56.04 5 THR C C 1
ATOM 4213 O O . THR C 1 8 ? -18.041 -24.672 -11.259 1.00 53.83 5 THR C O 1
ATOM 4217 N N . TYR C 1 9 ? -16.175 -23.424 -11.255 1.00 52.64 6 TYR C N 1
ATOM 4218 C CA . TYR C 1 9 ? -16.680 -22.506 -12.269 1.00 55.13 6 TYR C CA 1
ATOM 4219 C C . TYR C 1 9 ? -15.554 -21.914 -13.102 1.00 53.60 6 TYR C C 1
ATOM 4220 O O . TYR C 1 9 ? -14.396 -21.896 -12.683 1.00 54.99 6 TYR C O 1
ATOM 4229 N N . THR C 1 10 ? -15.905 -21.429 -14.288 1.00 57.08 7 THR C N 1
ATOM 4230 C CA . THR C 1 10 ? -14.942 -20.767 -15.154 1.00 64.52 7 THR C CA 1
ATOM 4231 C C . THR C 1 10 ? -15.477 -19.412 -15.601 1.00 66.12 7 THR C C 1
ATOM 4232 O O . THR C 1 10 ? -16.579 -19.314 -16.139 1.00 68.79 7 THR C O 1
ATOM 4236 N N . GLU C 1 11 ? -14.693 -18.367 -15.365 1.00 61.66 8 GLU C N 1
ATOM 4237 C CA . GLU C 1 11 ? -15.062 -17.027 -15.801 1.00 64.08 8 GLU C CA 1
ATOM 4238 C C . GLU C 1 11 ? -14.709 -16.850 -17.273 1.00 65.52 8 GLU C C 1
ATOM 4239 O O . GLU C 1 11 ? -13.576 -17.109 -17.684 1.00 66.91 8 GLU C O 1
ATOM 4245 N N . GLU C 1 12 ? -15.683 -16.422 -18.069 1.00 66.60 9 GLU C N 1
ATOM 4246 C CA . GLU C 1 12 ? -15.465 -16.246 -19.499 1.00 65.67 9 GLU C CA 1
ATOM 4247 C C . GLU C 1 12 ? -16.329 -15.128 -20.076 1.00 65.24 9 GLU C C 1
ATOM 4248 O O . GLU C 1 12 ? -17.214 -14.601 -19.400 1.00 66.05 9 GLU C O 1
ATOM 4254 N N . VAL C 1 13 ? -16.055 -14.766 -21.326 1.00 63.91 10 VAL C N 1
ATOM 4255 C CA . VAL C 1 13 ? -16.837 -13.756 -22.027 1.00 63.85 10 VAL C CA 1
ATOM 4256 C C . VAL C 1 13 ? -17.564 -14.385 -23.205 1.00 62.83 10 VAL C C 1
ATOM 4257 O O . VAL C 1 13 ? -16.939 -14.903 -24.128 1.00 67.85 10 VAL C O 1
ATOM 4261 N N . VAL C 1 14 ? -18.890 -14.326 -23.168 1.00 56.89 11 VAL C N 1
ATOM 4262 C CA . VAL C 1 14 ? -19.714 -14.964 -24.179 1.00 48.20 11 VAL C CA 1
ATOM 4263 C C . VAL C 1 14 ? -20.628 -13.954 -24.868 1.00 53.66 11 VAL C C 1
ATOM 4264 O O . VAL C 1 14 ? -20.805 -12.837 -24.386 1.00 50.78 11 VAL C O 1
ATOM 4268 N N . SER C 1 15 ? -21.200 -14.353 -26.000 1.00 57.83 12 SER C N 1
ATOM 4269 C CA . SER C 1 15 ? -22.131 -13.502 -26.734 1.00 56.62 12 SER C CA 1
ATOM 4270 C C . SER C 1 15 ? -23.345 -13.173 -25.874 1.00 55.77 12 SER C C 1
ATOM 4271 O O . SER C 1 15 ? -23.855 -14.030 -25.153 1.00 51.88 12 SER C O 1
ATOM 4274 N N . ILE C 1 16 ? -23.809 -11.931 -25.964 1.00 63.54 13 ILE C N 1
ATOM 4275 C CA . ILE C 1 16 ? -24.891 -11.448 -25.113 1.00 67.17 13 ILE C CA 1
ATOM 4276 C C . ILE C 1 16 ? -26.209 -12.171 -25.375 1.00 68.76 13 ILE C C 1
ATOM 4277 O O . ILE C 1 16 ? -27.064 -12.258 -24.494 1.00 70.23 13 ILE C O 1
ATOM 4282 N N . GLU C 1 17 ? -26.360 -12.695 -26.588 1.00 69.81 14 GLU C N 1
ATOM 4283 C CA . GLU C 1 17 ? -27.576 -13.399 -26.981 1.00 70.39 14 GLU C CA 1
ATOM 4284 C C . GLU C 1 17 ? -27.571 -14.852 -26.522 1.00 65.02 14 GLU C C 1
ATOM 4285 O O . GLU C 1 17 ? -28.587 -15.541 -26.612 1.00 65.97 14 GLU C O 1
ATOM 4291 N N . LYS C 1 18 ? -26.427 -15.315 -26.032 1.00 63.33 15 LYS C N 1
ATOM 4292 C CA . LYS C 1 18 ? -26.266 -16.722 -25.680 1.00 61.79 15 LYS C CA 1
ATOM 4293 C C . LYS C 1 18 ? -27.024 -17.104 -24.412 1.00 65.02 15 LYS C C 1
ATOM 4294 O O . LYS C 1 18 ? -27.542 -18.216 -24.301 1.00 70.31 15 LYS C O 1
ATOM 4300 N N . LEU C 1 19 ? -27.091 -16.179 -23.461 1.00 63.73 16 LEU C N 1
ATOM 4301 C CA . LEU C 1 19 ? -27.724 -16.452 -22.172 1.00 62.93 16 LEU C CA 1
ATOM 4302 C C . LEU C 1 19 ? -29.209 -16.782 -22.301 1.00 61.54 16 LEU C C 1
ATOM 4303 O O . LEU C 1 19 ? -29.970 -16.051 -22.936 1.00 64.12 16 LEU C O 1
ATOM 4308 N N . LYS C 1 20 ? -29.607 -17.893 -21.690 1.00 58.96 17 LYS C N 1
ATOM 4309 C CA . LYS C 1 20 ? -30.990 -18.350 -21.719 1.00 64.50 17 LYS C CA 1
ATOM 4310 C C . LYS C 1 20 ? -31.714 -17.935 -20.443 1.00 70.43 17 LYS C C 1
ATOM 4311 O O . LYS C 1 20 ? -31.147 -17.990 -19.350 1.00 70.75 17 LYS C O 1
ATOM 4317 N N . GLU C 1 21 ? -32.970 -17.530 -20.583 1.00 74.38 18 GLU C N 1
ATOM 4318 C CA . GLU C 1 21 ? -33.741 -17.037 -19.448 1.00 79.23 18 GLU C CA 1
ATOM 4319 C C . GLU C 1 21 ? -34.536 -18.142 -18.758 1.00 80.17 18 GLU C C 1
ATOM 4320 O O . GLU C 1 21 ? -35.022 -19.069 -19.406 1.00 82.22 18 GLU C O 1
ATOM 4326 N N . ASP C 1 22 ? -34.660 -18.036 -17.438 1.00 83.94 19 ASP C N 1
ATOM 4327 C CA . ASP C 1 22 ? -35.467 -18.968 -16.651 1.00 86.87 19 ASP C CA 1
ATOM 4328 C C . ASP C 1 22 ? -36.401 -18.202 -15.718 1.00 87.26 19 ASP C C 1
ATOM 4329 O O . ASP C 1 22 ? -35.953 -17.375 -14.922 1.00 89.07 19 ASP C O 1
ATOM 4334 N N . ASP C 1 23 ? -37.697 -18.481 -15.817 1.00 84.49 20 ASP C N 1
ATOM 4335 C CA . ASP C 1 23 ? -38.695 -17.758 -15.033 1.00 85.18 20 ASP C CA 1
ATOM 4336 C C . ASP C 1 23 ? -38.640 -18.062 -13.535 1.00 83.12 20 ASP C C 1
ATOM 4337 O O . ASP C 1 23 ? -39.140 -17.287 -12.722 1.00 80.28 20 ASP C O 1
ATOM 4342 N N . GLU C 1 24 ? -38.029 -19.184 -13.172 1.00 85.76 21 GLU C N 1
ATOM 4343 C CA . GLU C 1 24 ? -37.909 -19.554 -11.765 1.00 89.08 21 GLU C CA 1
ATOM 4344 C C . GLU C 1 24 ? -36.839 -18.728 -11.059 1.00 83.29 21 GLU C C 1
ATOM 4345 O O . GLU C 1 24 ? -36.792 -18.683 -9.830 1.00 81.77 21 GLU C O 1
ATOM 4351 N N . PHE C 1 25 ? -35.983 -18.081 -11.846 1.00 80.40 22 PHE C N 1
ATOM 4352 C CA . PHE C 1 25 ? -34.912 -17.245 -11.310 1.00 76.80 22 PHE C CA 1
ATOM 4353 C C . PHE C 1 25 ? -35.159 -15.783 -11.641 1.00 78.16 22 PHE C C 1
ATOM 4354 O O . PHE C 1 25 ? -34.754 -14.892 -10.895 1.00 78.37 22 PHE C O 1
ATOM 4362 N N . LYS C 1 26 ? -35.804 -15.541 -12.777 1.00 82.13 23 LYS C N 1
ATOM 4363 C CA . LYS C 1 26 ? -36.086 -14.182 -13.211 1.00 86.22 23 LYS C CA 1
ATOM 4364 C C . LYS C 1 26 ? -37.006 -13.493 -12.221 1.00 91.90 23 LYS C C 1
ATOM 4365 O O . LYS C 1 26 ? -36.883 -12.300 -11.961 1.00 95.42 23 LYS C O 1
ATOM 4371 N N . THR C 1 27 ? -37.936 -14.257 -11.666 1.00 93.41 24 THR C N 1
ATOM 4372 C CA . THR C 1 27 ? -38.902 -13.704 -10.721 1.00 93.52 24 THR C CA 1
ATOM 4373 C C . THR C 1 27 ? -38.314 -13.745 -9.310 1.00 101.72 24 THR C C 1
ATOM 4374 O O . THR C 1 27 ? -38.902 -13.220 -8.365 1.00 102.43 24 THR C O 1
ATOM 4386 N N . VAL C 1 29 ? -35.633 -12.476 -7.402 1.00 102.81 26 VAL C N 1
ATOM 4387 C CA . VAL C 1 29 ? -35.438 -11.307 -6.561 1.00 102.57 26 VAL C CA 1
ATOM 4388 C C . VAL C 1 29 ? -36.538 -10.280 -6.796 1.00 101.02 26 VAL C C 1
ATOM 4389 O O . VAL C 1 29 ? -36.702 -9.801 -7.926 1.00 98.23 26 VAL C O 1
ATOM 4393 N N . ASN C 1 32 ? -38.357 -2.875 -8.334 1.00 134.76 29 ASN C N 1
ATOM 4394 C CA . ASN C 1 32 ? -38.474 -1.422 -8.365 1.00 135.42 29 ASN C CA 1
ATOM 4395 C C . ASN C 1 32 ? -37.479 -0.746 -7.429 1.00 135.74 29 ASN C C 1
ATOM 4396 O O . ASN C 1 32 ? -37.836 0.168 -6.684 1.00 135.27 29 ASN C O 1
ATOM 4401 N N . ASN C 1 33 ? -36.228 -1.196 -7.473 1.00 136.44 30 ASN C N 1
ATOM 4402 C CA . ASN C 1 33 ? -35.204 -0.669 -6.576 1.00 134.63 30 ASN C CA 1
ATOM 4403 C C . ASN C 1 33 ? -34.051 0.080 -7.260 1.00 132.01 30 ASN C C 1
ATOM 4404 O O . ASN C 1 33 ? -33.946 1.302 -7.145 1.00 131.40 30 ASN C O 1
ATOM 4409 N N . SER C 1 34 ? -33.198 -0.646 -7.976 1.00 128.62 31 SER C N 1
ATOM 4410 C CA . SER C 1 34 ? -31.983 -0.051 -8.527 1.00 125.19 31 SER C CA 1
ATOM 4411 C C . SER C 1 34 ? -31.912 -0.116 -10.053 1.00 125.05 31 SER C C 1
ATOM 4412 O O . SER C 1 34 ? -30.841 -0.336 -10.619 1.00 126.32 31 SER C O 1
ATOM 4415 N N . ARG C 1 35 ? -33.046 0.087 -10.718 1.00 121.81 32 ARG C N 1
ATOM 4416 C CA . ARG C 1 35 ? -33.094 -0.006 -12.176 1.00 117.37 32 ARG C CA 1
ATOM 4417 C C . ARG C 1 35 ? -32.209 1.036 -12.864 1.00 113.11 32 ARG C C 1
ATOM 4418 O O . ARG C 1 35 ? -31.156 0.704 -13.409 1.00 110.34 32 ARG C O 1
ATOM 4426 N N . GLU C 1 36 ? -32.641 2.293 -12.840 1.00 111.62 33 GLU C N 1
ATOM 4427 C CA . GLU C 1 36 ? -31.918 3.357 -13.530 1.00 107.65 33 GLU C CA 1
ATOM 4428 C C . GLU C 1 36 ? -30.599 3.687 -12.843 1.00 107.01 33 GLU C C 1
ATOM 4429 O O . GLU C 1 36 ? -29.709 4.289 -13.441 1.00 104.51 33 GLU C O 1
ATOM 4435 N N . ASP C 1 37 ? -30.483 3.289 -11.582 1.00 109.15 34 ASP C N 1
ATOM 4436 C CA . ASP C 1 37 ? -29.299 3.592 -10.791 1.00 110.09 34 ASP C CA 1
ATOM 4437 C C . ASP C 1 37 ? -28.122 2.735 -11.235 1.00 109.40 34 ASP C C 1
ATOM 4438 O O . ASP C 1 37 ? -26.964 3.120 -11.080 1.00 107.01 34 ASP C O 1
ATOM 4443 N N . LEU C 1 38 ? -28.426 1.575 -11.803 1.00 110.82 35 LEU C N 1
ATOM 4444 C CA . LEU C 1 38 ? -27.394 0.591 -12.092 1.00 109.64 35 LEU C CA 1
ATOM 4445 C C . LEU C 1 38 ? -26.755 0.781 -13.459 1.00 108.07 35 LEU C C 1
ATOM 4446 O O . LEU C 1 38 ? -25.566 0.522 -13.630 1.00 107.84 35 LEU C O 1
ATOM 4451 N N . GLU C 1 39 ? -27.543 1.226 -14.433 1.00 108.42 36 GLU C N 1
ATOM 4452 C CA . GLU C 1 39 ? -27.006 1.484 -15.764 1.00 110.07 36 GLU C CA 1
ATOM 4453 C C . GLU C 1 39 ? -26.182 2.766 -15.747 1.00 106.70 36 GLU C C 1
ATOM 4454 O O . GLU C 1 39 ? -25.650 3.201 -16.769 1.00 101.92 36 GLU C O 1
ATOM 4460 N N . LYS C 1 40 ? -26.092 3.365 -14.566 1.00 108.80 37 LYS C N 1
ATOM 4461 C CA . LYS C 1 40 ? -25.210 4.495 -14.339 1.00 110.81 37 LYS C CA 1
ATOM 4462 C C . LYS C 1 40 ? -23.771 4.061 -14.599 1.00 105.18 37 LYS C C 1
ATOM 4463 O O . LYS C 1 40 ? -23.152 4.493 -15.570 1.00 106.10 37 LYS C O 1
ATOM 4469 N N . SER C 1 41 ? -23.250 3.196 -13.734 1.00 97.33 38 SER C N 1
ATOM 4470 C CA . SER C 1 41 ? -21.875 2.720 -13.858 1.00 93.06 38 SER C CA 1
ATOM 4471 C C . SER C 1 41 ? -21.696 1.825 -15.078 1.00 91.22 38 SER C C 1
ATOM 4472 O O . SER C 1 41 ? -20.603 1.734 -15.634 1.00 91.46 38 SER C O 1
ATOM 4475 N N . LEU C 1 42 ? -22.771 1.159 -15.488 1.00 89.93 39 LEU C N 1
ATOM 4476 C CA . LEU C 1 42 ? -22.725 0.300 -16.664 1.00 94.45 39 LEU C CA 1
ATOM 4477 C C . LEU C 1 42 ? -22.423 1.124 -17.908 1.00 102.22 39 LEU C C 1
ATOM 4478 O O . LEU C 1 42 ? -21.384 0.946 -18.543 1.00 101.65 39 LEU C O 1
ATOM 4483 N N . ARG C 1 43 ? -23.339 2.025 -18.250 1.00 108.88 40 ARG C N 1
ATOM 4484 C CA . ARG C 1 43 ? -23.149 2.908 -19.392 1.00 111.69 40 ARG C CA 1
ATOM 4485 C C . ARG C 1 43 ? -21.839 3.660 -19.249 1.00 113.97 40 ARG C C 1
ATOM 4486 O O . ARG C 1 43 ? -21.120 3.881 -20.210 1.00 113.23 40 ARG C O 1
ATOM 4494 N N . GLU C 1 44 ? -21.547 4.056 -18.021 1.00 115.31 41 GLU C N 1
ATOM 4495 C CA . GLU C 1 44 ? -20.392 4.894 -17.734 1.00 114.77 41 GLU C CA 1
ATOM 4496 C C . GLU C 1 44 ? -19.087 4.133 -17.944 1.00 114.82 41 GLU C C 1
ATOM 4497 O O . GLU C 1 44 ? -18.280 4.504 -18.803 1.00 116.55 41 GLU C O 1
ATOM 4503 N N . LYS C 1 45 ? -18.901 3.065 -17.167 1.00 110.48 42 LYS C N 1
ATOM 4504 C CA . LYS C 1 45 ? -17.643 2.330 -17.140 1.00 104.24 42 LYS C CA 1
ATOM 4505 C C . LYS C 1 45 ? -17.802 0.827 -17.371 1.00 100.50 42 LYS C C 1
ATOM 4506 O O . LYS C 1 45 ? -17.007 0.027 -16.846 1.00 101.80 42 LYS C O 1
ATOM 4512 N N . SER C 1 46 ? -18.844 0.443 -18.107 1.00 95.86 43 SER C N 1
ATOM 4513 C CA . SER C 1 46 ? -18.970 -0.930 -18.601 1.00 90.98 43 SER C CA 1
ATOM 4514 C C . SER C 1 46 ? -19.370 -1.953 -17.531 1.00 81.77 43 SER C C 1
ATOM 4515 O O . SER C 1 46 ? -19.741 -1.570 -16.425 1.00 75.56 43 SER C O 1
ATOM 4518 N N . GLN C 1 47 ? -19.327 -3.243 -17.883 1.00 78.69 44 GLN C N 1
ATOM 4519 C CA . GLN C 1 47 ? -19.711 -4.323 -16.968 1.00 78.75 44 GLN C CA 1
ATOM 4520 C C . GLN C 1 47 ? -18.646 -4.527 -15.893 1.00 84.04 44 GLN C C 1
ATOM 4521 O O . GLN C 1 47 ? -17.533 -4.972 -16.177 1.00 83.91 44 GLN C O 1
ATOM 4527 N N . ILE C 1 48 ? -18.998 -4.209 -14.652 1.00 87.07 45 ILE C N 1
ATOM 4528 C CA . ILE C 1 48 ? -18.053 -4.283 -13.544 1.00 88.34 45 ILE C CA 1
ATOM 4529 C C . ILE C 1 48 ? -17.997 -5.676 -12.924 1.00 83.96 45 ILE C C 1
ATOM 4530 O O . ILE C 1 48 ? -16.918 -6.192 -12.627 1.00 85.17 45 ILE C O 1
ATOM 4535 N N . PHE C 1 49 ? -19.167 -6.277 -12.731 1.00 82.14 46 PHE C N 1
ATOM 4536 C CA . PHE C 1 49 ? -19.266 -7.596 -12.121 1.00 81.46 46 PHE C CA 1
ATOM 4537 C C . PHE C 1 49 ? -19.889 -8.596 -13.087 1.00 73.48 46 PHE C C 1
ATOM 4538 O O . PHE C 1 49 ? -20.829 -8.263 -13.814 1.00 62.18 46 PHE C O 1
ATOM 4546 N N . PRO C 1 50 ? -19.360 -9.830 -13.095 1.00 73.70 47 PRO C N 1
ATOM 4547 C CA . PRO C 1 50 ? -19.825 -10.903 -13.978 1.00 66.10 47 PRO C CA 1
ATOM 4548 C C . PRO C 1 50 ? -21.179 -11.432 -13.538 1.00 56.27 47 PRO C C 1
ATOM 4549 O O . PRO C 1 50 ? -21.531 -11.303 -12.369 1.00 56.15 47 PRO C O 1
ATOM 4553 N N . LEU C 1 51 ? -21.927 -12.017 -14.467 1.00 56.47 48 LEU C N 1
ATOM 4554 C CA . LEU C 1 51 ? -23.201 -12.640 -14.131 1.00 60.10 48 LEU C CA 1
ATOM 4555 C C . LEU C 1 51 ? -22.961 -14.075 -13.686 1.00 56.32 48 LEU C C 1
ATOM 4556 O O . LEU C 1 51 ? -21.836 -14.569 -13.747 1.00 57.49 48 LEU C O 1
ATOM 4561 N N . ILE C 1 52 ? -24.016 -14.745 -13.239 1.00 52.83 49 ILE C N 1
ATOM 4562 C CA . ILE C 1 52 ? -23.896 -16.139 -12.824 1.00 53.62 49 ILE C CA 1
ATOM 4563 C C . ILE C 1 52 ? -24.724 -17.053 -13.731 1.00 51.07 49 ILE C C 1
ATOM 4564 O O . ILE C 1 52 ? -25.924 -16.835 -13.918 1.00 49.40 49 ILE C O 1
ATOM 4569 N N . ALA C 1 53 ? -24.080 -18.074 -14.294 1.00 49.75 50 ALA C N 1
ATOM 4570 C CA . ALA C 1 53 ? -24.759 -19.016 -15.187 1.00 49.53 50 ALA C CA 1
ATOM 4571 C C . ALA C 1 53 ? -24.307 -20.456 -14.961 1.00 47.48 50 ALA C C 1
ATOM 4572 O O . ALA C 1 53 ? -23.233 -20.701 -14.405 1.00 42.45 50 ALA C O 1
ATOM 4574 N N . ASP C 1 54 ? -25.129 -21.406 -15.401 1.00 49.48 51 ASP C N 1
ATOM 4575 C CA . ASP C 1 54 ? -24.796 -22.822 -15.264 1.00 48.87 51 ASP C CA 1
ATOM 4576 C C . ASP C 1 54 ? -24.080 -23.365 -16.505 1.00 49.24 51 ASP C C 1
ATOM 4577 O O . ASP C 1 54 ? -23.609 -22.600 -17.348 1.00 43.86 51 ASP C O 1
ATOM 4582 N N . ARG C 1 55 ? -24.003 -24.687 -16.604 1.00 54.44 52 ARG C N 1
ATOM 4583 C CA . ARG C 1 55 ? -23.320 -25.356 -17.709 1.00 61.25 52 ARG C CA 1
ATOM 4584 C C . ARG C 1 55 ? -23.906 -24.998 -19.071 1.00 58.86 52 ARG C C 1
ATOM 4585 O O . ARG C 1 55 ? -23.171 -24.728 -20.015 1.00 56.76 52 ARG C O 1
ATOM 4593 N N . ASN C 1 56 ? -25.231 -25.005 -19.168 1.00 59.55 53 ASN C N 1
ATOM 4594 C CA . ASN C 1 56 ? -25.903 -24.706 -20.427 1.00 60.29 53 ASN C CA 1
ATOM 4595 C C . ASN C 1 56 ? -26.202 -23.217 -20.582 1.00 60.07 53 ASN C C 1
ATOM 4596 O O . ASN C 1 56 ? -27.074 -22.822 -21.359 1.00 62.70 53 ASN C O 1
ATOM 4601 N N . TYR C 1 57 ? -25.474 -22.393 -19.839 1.00 52.99 54 TYR C N 1
ATOM 4602 C CA . TYR C 1 57 ? -25.599 -20.952 -19.979 1.00 51.89 54 TYR C CA 1
ATOM 4603 C C 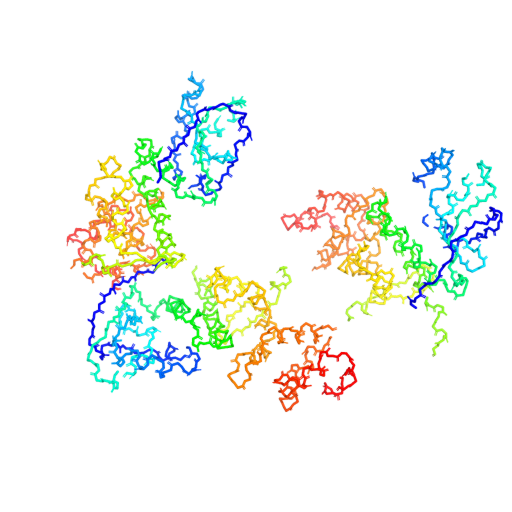. TYR C 1 57 ? -27.003 -20.456 -19.641 1.00 60.95 54 TYR C C 1
ATOM 4604 O O . TYR C 1 57 ? -27.568 -19.623 -20.351 1.00 62.21 54 TYR C O 1
ATOM 4613 N N . VAL C 1 58 ? -27.565 -20.979 -18.555 1.00 60.95 55 VAL C N 1
ATOM 4614 C CA . VAL C 1 58 ? -28.825 -20.466 -18.035 1.00 58.04 55 VAL C CA 1
ATOM 4615 C C . VAL C 1 58 ? -28.524 -19.368 -17.025 1.00 59.72 55 VAL C C 1
ATOM 4616 O O . VAL C 1 58 ? -27.700 -19.550 -16.130 1.00 65.55 55 VAL C O 1
ATOM 4620 N N . LEU C 1 59 ? -29.187 -18.227 -17.173 1.00 56.28 56 LEU C N 1
ATOM 4621 C CA . LEU C 1 59 ? -28.957 -17.107 -16.271 1.00 63.41 56 LEU C CA 1
ATOM 4622 C C . LEU C 1 59 ? -29.461 -17.429 -14.870 1.00 60.37 56 LEU C C 1
ATOM 4623 O O . LEU C 1 59 ? -30.635 -17.743 -14.677 1.00 63.10 56 LEU C O 1
ATOM 4628 N N . ILE C 1 60 ? -28.564 -17.351 -13.895 1.00 56.26 57 ILE C N 1
ATOM 4629 C CA . ILE C 1 60 ? -28.921 -17.594 -12.504 1.00 58.58 57 ILE C CA 1
ATOM 4630 C C . ILE C 1 60 ? -29.061 -16.280 -11.740 1.00 62.29 57 ILE C C 1
ATOM 4631 O O . ILE C 1 60 ? -29.992 -16.105 -10.953 1.00 65.98 57 ILE C O 1
ATOM 4636 N N . ASP C 1 61 ? -28.137 -15.357 -11.989 1.00 59.49 58 ASP C N 1
ATOM 4637 C CA . ASP C 1 61 ? -28.095 -14.091 -11.269 1.00 63.48 58 ASP C CA 1
ATOM 4638 C C . ASP C 1 61 ? -27.572 -12.968 -12.166 1.00 64.76 58 ASP C C 1
ATOM 4639 O O . ASP C 1 61 ? -26.493 -13.082 -12.750 1.00 64.53 58 ASP C O 1
ATOM 4644 N N . GLY C 1 62 ? -28.341 -11.887 -12.273 1.00 63.61 59 GLY C N 1
ATOM 4645 C CA . GLY C 1 62 ? -27.928 -10.726 -13.043 1.00 67.74 59 GLY C CA 1
ATOM 4646 C C . GLY C 1 62 ? -28.885 -10.375 -14.167 1.00 70.52 59 GLY C C 1
ATOM 4647 O O . GLY C 1 62 ? -28.483 -9.790 -15.173 1.00 68.65 59 GLY C O 1
ATOM 4648 N N . TYR C 1 63 ? -30.155 -10.723 -13.991 1.00 70.88 60 TYR C N 1
ATOM 4649 C CA . TYR C 1 63 ? -31.159 -10.539 -15.037 1.00 68.71 60 TYR C CA 1
ATOM 4650 C C . TYR C 1 63 ? -31.343 -9.085 -15.462 1.00 73.35 60 TYR C C 1
ATOM 4651 O O . TYR C 1 63 ? -31.141 -8.741 -16.628 1.00 77.61 60 TYR C O 1
ATOM 4660 N N . THR C 1 64 ? -31.736 -8.233 -14.523 1.00 72.90 61 THR C N 1
ATOM 4661 C CA . THR C 1 64 ? -31.952 -6.826 -14.838 1.00 74.30 61 THR C CA 1
ATOM 4662 C C . THR C 1 64 ? -30.674 -6.192 -15.387 1.00 73.74 61 THR C C 1
ATOM 4663 O O . THR C 1 64 ? -30.728 -5.315 -16.248 1.00 80.93 61 THR C O 1
ATOM 4667 N N . ARG C 1 65 ? -29.525 -6.648 -14.897 1.00 63.98 62 ARG C N 1
ATOM 4668 C CA . ARG C 1 65 ? -28.244 -6.170 -15.406 1.00 66.36 62 ARG C CA 1
ATOM 4669 C C . ARG C 1 65 ? -28.052 -6.588 -16.858 1.00 65.13 62 ARG C C 1
ATOM 4670 O O . ARG C 1 65 ? -27.413 -5.882 -17.638 1.00 64.10 62 ARG C O 1
ATOM 4678 N N . LEU C 1 66 ? -28.601 -7.745 -17.214 1.00 64.89 63 LEU C N 1
ATOM 4679 C CA . LEU C 1 66 ? -28.537 -8.226 -18.587 1.00 64.87 63 LEU C CA 1
ATOM 4680 C C . LEU C 1 66 ? -29.440 -7.397 -19.494 1.00 69.63 63 LEU C C 1
ATOM 4681 O O . LEU C 1 66 ? -29.015 -6.941 -20.556 1.00 64.41 63 LEU C O 1
ATOM 4686 N N . ASP C 1 67 ? -30.686 -7.210 -19.068 1.00 75.17 64 ASP C N 1
ATOM 4687 C CA . ASP C 1 67 ? -31.663 -6.446 -19.839 1.00 76.89 64 ASP C CA 1
ATOM 4688 C C . ASP C 1 67 ? -31.114 -5.074 -20.217 1.00 71.34 64 ASP C C 1
ATOM 4689 O O . ASP C 1 67 ? -31.272 -4.621 -21.352 1.00 68.31 64 ASP C O 1
ATOM 4694 N N . ILE C 1 68 ? -30.465 -4.422 -19.258 1.00 68.83 65 ILE C N 1
ATOM 4695 C CA . ILE C 1 68 ? -29.866 -3.113 -19.489 1.00 67.86 65 ILE C CA 1
ATOM 4696 C C . ILE C 1 68 ? -28.713 -3.172 -20.492 1.00 67.49 65 ILE C C 1
ATOM 4697 O O . ILE C 1 68 ? -28.593 -2.310 -21.361 1.00 69.28 65 ILE C O 1
ATOM 4710 N N . LYS C 1 70 ? -28.197 -5.394 -22.889 1.00 68.23 67 LYS C N 1
ATOM 4711 C CA . LYS C 1 70 ? -28.744 -5.638 -24.220 1.00 76.46 67 LYS C CA 1
ATOM 4712 C C . LYS C 1 70 ? -29.280 -4.348 -24.836 1.00 77.29 67 LYS C C 1
ATOM 4713 O O . LYS C 1 70 ? -29.030 -4.053 -26.007 1.00 73.81 67 LYS C O 1
ATOM 4719 N N . LYS C 1 71 ? -30.017 -3.583 -24.036 1.00 78.37 68 LYS C N 1
ATOM 4720 C CA . LYS C 1 71 ? -30.614 -2.338 -24.504 1.00 76.61 68 LYS C CA 1
ATOM 4721 C C . LYS C 1 71 ? -29.617 -1.187 -24.476 1.00 76.94 68 LYS C C 1
ATOM 4722 O O . LYS C 1 71 ? -29.980 -0.038 -24.712 1.00 86.47 68 LYS C O 1
ATOM 4728 N N . LEU C 1 72 ? -28.359 -1.504 -24.191 1.00 72.61 69 LEU C N 1
ATOM 4729 C CA . LEU C 1 72 ? -27.300 -0.503 -24.190 1.00 69.18 69 LEU C CA 1
ATOM 4730 C C . LEU C 1 72 ? -26.344 -0.733 -25.357 1.00 74.05 69 LEU C C 1
ATOM 4731 O O . LEU C 1 72 ? -25.440 0.068 -25.600 1.00 78.91 69 LEU C O 1
ATOM 4736 N N . GLY C 1 73 ? -26.546 -1.834 -26.074 1.00 73.49 70 GLY C N 1
ATOM 4737 C CA . GLY C 1 73 ? -25.713 -2.162 -27.217 1.00 75.80 70 GLY C CA 1
ATOM 4738 C C . GLY C 1 73 ? -24.427 -2.877 -26.844 1.00 76.31 70 GLY C C 1
ATOM 4739 O O . GLY C 1 73 ? -23.367 -2.600 -27.405 1.00 73.25 70 GLY C O 1
ATOM 4740 N N . PHE C 1 74 ? -24.521 -3.800 -25.893 1.00 79.61 71 PHE C N 1
ATOM 4741 C CA . PHE C 1 74 ? -23.362 -4.573 -25.459 1.00 78.48 71 PHE C CA 1
ATOM 4742 C C . PHE C 1 74 ? -23.154 -5.812 -26.323 1.00 79.12 71 PHE C C 1
ATOM 4743 O O . PHE C 1 74 ? -24.067 -6.618 -26.503 1.00 76.97 71 PHE C O 1
ATOM 4751 N N . LYS C 1 75 ? -21.945 -5.959 -26.853 1.00 81.30 72 LYS C N 1
ATOM 4752 C CA . LYS C 1 75 ? -21.623 -7.084 -27.720 1.00 84.03 72 LYS C CA 1
ATOM 4753 C C . LYS C 1 75 ? -21.554 -8.377 -26.923 1.00 86.73 72 LYS C C 1
ATOM 4754 O O . LYS C 1 75 ? -22.127 -9.391 -27.317 1.00 89.14 72 LYS C O 1
ATOM 4760 N N . GLU C 1 76 ? -20.854 -8.335 -25.795 1.00 87.09 73 GLU C N 1
ATOM 4761 C CA . GLU C 1 76 ? -20.672 -9.523 -24.973 1.00 83.46 73 GLU C CA 1
ATOM 4762 C C . GLU C 1 76 ? -20.595 -9.203 -23.483 1.00 75.57 73 GLU C C 1
ATOM 4763 O O . GLU C 1 76 ? -20.280 -8.078 -23.094 1.00 71.07 73 GLU C O 1
ATOM 4769 N N . VAL C 1 77 ? -20.885 -10.202 -22.655 1.00 72.66 74 VAL C N 1
ATOM 4770 C CA . VAL C 1 77 ? -20.912 -10.018 -21.207 1.00 71.48 74 VAL C CA 1
ATOM 4771 C C . VAL C 1 77 ? -19.993 -10.985 -20.464 1.00 64.84 74 VAL C C 1
ATOM 4772 O O . VAL C 1 77 ? -19.849 -12.147 -20.851 1.00 60.26 74 VAL C O 1
ATOM 4776 N N . LYS C 1 78 ? -19.377 -10.497 -19.393 1.00 62.35 75 LYS C N 1
ATOM 4777 C CA . LYS C 1 78 ? -18.555 -11.341 -18.535 1.00 63.74 75 LYS C CA 1
ATOM 4778 C C . LYS C 1 78 ? -19.444 -12.191 -17.635 1.00 53.43 75 LYS C C 1
ATOM 4779 O O . LYS C 1 78 ? -20.406 -11.690 -17.050 1.00 42.14 75 LYS C O 1
ATOM 4785 N N . ILE C 1 79 ? -19.130 -13.479 -17.530 1.00 50.88 76 ILE C N 1
ATOM 4786 C CA . ILE C 1 79 ? -19.911 -14.371 -16.680 1.00 55.26 76 ILE C CA 1
ATOM 4787 C C . ILE C 1 79 ? -19.041 -15.363 -15.921 1.00 61.31 76 ILE C C 1
ATOM 4788 O O . ILE C 1 79 ? -17.857 -15.531 -16.214 1.00 61.09 76 ILE C O 1
ATOM 4793 N N . LEU C 1 80 ? -19.652 -16.016 -14.938 1.00 61.00 77 LEU C N 1
ATOM 4794 C CA . LEU C 1 80 ? -19.052 -17.160 -14.274 1.00 55.67 77 LEU C CA 1
ATOM 4795 C C . LEU C 1 80 ? -19.890 -18.381 -14.624 1.00 52.20 77 LEU C C 1
ATOM 4796 O O . LEU C 1 80 ? -21.065 -18.458 -14.261 1.00 51.05 77 LEU C O 1
ATOM 4801 N N . LYS C 1 81 ? -19.297 -19.327 -15.344 1.00 53.49 78 LYS C N 1
ATOM 4802 C CA . LYS C 1 81 ? -20.009 -20.549 -15.697 1.00 50.50 78 LYS C CA 1
ATOM 4803 C C . LYS C 1 81 ? -19.721 -21.642 -14.677 1.00 48.85 78 LYS C C 1
ATOM 4804 O O . LYS C 1 81 ? -18.604 -22.151 -14.599 1.00 49.59 78 LYS C O 1
ATOM 4810 N N . TYR C 1 82 ? -20.735 -21.991 -13.892 1.00 52.82 79 TYR C N 1
ATOM 4811 C CA . TYR C 1 82 ? -20.606 -23.048 -12.896 1.00 59.79 79 TYR C CA 1
ATOM 4812 C C . TYR C 1 82 ? -20.851 -24.420 -13.512 1.00 57.31 79 TYR C C 1
ATOM 4813 O O . TYR C 1 82 ? -21.755 -24.589 -14.333 1.00 48.89 79 TYR C O 1
ATOM 4822 N N . ASP C 1 83 ? -20.039 -25.394 -13.111 1.00 56.48 80 ASP C N 1
ATOM 4823 C CA . ASP C 1 83 ? -20.121 -26.736 -13.675 1.00 54.07 80 ASP C CA 1
ATOM 4824 C C . ASP C 1 83 ? -21.264 -27.550 -13.072 1.00 53.09 80 ASP C C 1
ATOM 4825 O O . ASP C 1 83 ? -21.049 -28.445 -12.253 1.00 54.66 80 ASP C O 1
ATOM 4830 N N . PHE C 1 84 ? -22.480 -27.216 -13.486 1.00 45.89 81 PHE C N 1
ATOM 4831 C CA . PHE C 1 84 ? -23.669 -27.999 -13.174 1.00 47.61 81 PHE C CA 1
ATOM 4832 C C . PHE C 1 84 ? -24.826 -27.357 -13.928 1.00 50.32 81 PHE C C 1
ATOM 4833 O O . PHE C 1 84 ? -24.684 -26.249 -14.445 1.00 40.49 81 PHE C O 1
ATOM 4841 N N . ASP C 1 85 ? -25.964 -28.036 -14.013 1.00 56.95 82 ASP C N 1
ATOM 4842 C CA . ASP C 1 85 ? -27.107 -27.424 -14.680 1.00 66.53 82 ASP C CA 1
ATOM 4843 C C . ASP C 1 85 ? -28.282 -27.224 -13.736 1.00 70.92 82 ASP C C 1
ATOM 4844 O O . ASP C 1 85 ? -28.442 -27.951 -12.753 1.00 66.35 82 ASP C O 1
ATOM 4849 N N . SER C 1 86 ? -29.102 -26.230 -14.059 1.00 77.45 83 SER C N 1
ATOM 4850 C CA . SER C 1 86 ? -30.192 -25.797 -13.198 1.00 81.14 83 SER C CA 1
ATOM 4851 C C . SER C 1 86 ? -31.353 -26.780 -13.176 1.00 85.56 83 SER C C 1
ATOM 4852 O O . SER C 1 86 ? -31.743 -27.266 -12.117 1.00 85.43 83 SER C O 1
ATOM 4855 N N . GLN C 1 87 ? -31.907 -27.067 -14.348 1.00 87.01 84 GLN C N 1
ATOM 4856 C CA . GLN C 1 87 ? -33.095 -27.905 -14.436 1.00 87.63 84 GLN C CA 1
ATOM 4857 C C . GLN C 1 87 ? -32.929 -29.253 -13.739 1.00 90.30 84 GLN C C 1
ATOM 4858 O O . GLN C 1 87 ? -33.915 -29.881 -13.356 1.00 94.41 84 GLN C O 1
ATOM 4864 N N . GLN C 1 88 ? -31.686 -29.689 -13.567 1.00 85.26 85 GLN C N 1
ATOM 4865 C CA . GLN C 1 88 ? -31.414 -30.953 -12.889 1.00 82.51 85 GLN C CA 1
ATOM 4866 C C . GLN C 1 88 ? -31.069 -30.748 -11.417 1.00 78.80 85 GLN C C 1
ATOM 4867 O O . GLN C 1 88 ? -31.277 -31.639 -10.592 1.00 71.47 85 GLN C O 1
ATOM 4873 N N . GLU C 1 89 ? -30.541 -29.571 -11.096 1.00 79.35 86 GLU C N 1
ATOM 4874 C CA . GLU C 1 89 ? -30.186 -29.239 -9.722 1.00 75.28 86 GLU C CA 1
ATOM 4875 C C . GLU C 1 89 ? -30.701 -27.863 -9.329 1.00 78.87 86 GLU C C 1
ATOM 4876 O O . GLU C 1 89 ? -29.918 -26.968 -9.008 1.00 76.41 86 GLU C O 1
ATOM 4882 N N . ARG C 1 90 ? -32.021 -27.703 -9.358 1.00 84.68 87 ARG C N 1
ATOM 4883 C CA . ARG C 1 90 ? -32.658 -26.464 -8.929 1.00 87.09 87 ARG C CA 1
ATOM 4884 C C . ARG C 1 90 ? -32.140 -26.050 -7.560 1.00 89.31 87 ARG C C 1
ATOM 4885 O O . ARG C 1 90 ? -32.095 -24.866 -7.234 1.00 87.44 87 ARG C O 1
ATOM 4893 N N . ASP C 1 91 ? -31.747 -27.040 -6.766 1.00 94.02 88 ASP C N 1
ATOM 4894 C CA . ASP C 1 91 ? -31.284 -26.802 -5.408 1.00 95.11 88 ASP C CA 1
ATOM 4895 C C . ASP C 1 91 ? -30.078 -25.872 -5.400 1.00 90.73 88 ASP C C 1
ATOM 4896 O O . ASP C 1 91 ? -30.081 -24.842 -4.727 1.00 90.94 88 ASP C O 1
ATOM 4901 N N . LYS C 1 92 ? -29.049 -26.237 -6.154 1.00 85.95 89 LYS C N 1
ATOM 4902 C CA . LYS C 1 92 ? -27.834 -25.435 -6.212 1.00 79.57 89 LYS C CA 1
ATOM 4903 C C . LYS C 1 92 ? -28.123 -24.031 -6.733 1.00 70.00 89 LYS C C 1
ATOM 4904 O O . LYS C 1 92 ? -27.589 -23.049 -6.220 1.00 69.98 89 LYS C O 1
ATOM 4910 N N . ALA C 1 93 ? -28.976 -23.944 -7.749 1.00 65.82 90 ALA C N 1
ATOM 4911 C CA . ALA C 1 93 ? -29.301 -22.666 -8.377 1.00 66.91 90 ALA C CA 1
ATOM 4912 C C . ALA C 1 93 ? -29.840 -21.656 -7.366 1.00 66.55 90 ALA C C 1
ATOM 4913 O O . ALA C 1 93 ? -29.338 -20.535 -7.264 1.00 72.47 90 ALA C O 1
ATOM 4915 N N . TYR C 1 94 ? -30.865 -22.061 -6.624 1.00 58.42 91 TYR C N 1
ATOM 4916 C CA . TYR C 1 94 ? -31.449 -21.222 -5.584 1.00 62.81 91 TYR C CA 1
ATOM 4917 C C . TYR C 1 94 ? -30.427 -20.858 -4.510 1.00 68.25 91 TYR C C 1
ATOM 4918 O O . TYR C 1 94 ? -30.422 -19.737 -4.001 1.00 68.55 91 TYR C O 1
ATOM 4927 N N . GLU C 1 95 ? -29.557 -21.806 -4.176 1.00 67.15 92 GLU C N 1
ATOM 4928 C CA . GLU C 1 95 ? -28.513 -21.570 -3.185 1.00 69.38 92 GLU C CA 1
ATOM 4929 C C . GLU C 1 95 ? -27.582 -20.447 -3.631 1.00 63.59 92 GLU C C 1
ATOM 4930 O O . GLU C 1 95 ? -27.243 -19.562 -2.846 1.00 60.51 92 GLU C O 1
ATOM 4936 N N . LEU C 1 96 ? -27.173 -20.491 -4.896 1.00 62.61 93 LEU C N 1
ATOM 4937 C CA . LEU C 1 96 ? -26.281 -19.481 -5.452 1.00 63.93 93 LEU C CA 1
ATOM 4938 C C . LEU C 1 96 ? -26.936 -18.105 -5.481 1.00 62.69 93 LEU C C 1
ATOM 4939 O O . LEU C 1 96 ? -26.301 -17.101 -5.160 1.00 62.52 93 LEU C O 1
ATOM 4944 N N . ILE C 1 97 ? -28.203 -18.062 -5.881 1.00 60.01 94 ILE C N 1
ATOM 4945 C CA . ILE C 1 97 ? -28.945 -16.808 -5.895 1.00 59.90 94 ILE C CA 1
ATOM 4946 C C . ILE C 1 97 ? -28.834 -16.132 -4.531 1.00 67.59 94 ILE C C 1
ATOM 4947 O O . ILE C 1 97 ? -28.659 -14.916 -4.438 1.00 71.31 94 ILE C O 1
ATOM 4952 N N . TRP C 1 98 ? -28.912 -16.935 -3.474 1.00 68.45 95 TRP C N 1
ATOM 4953 C CA . TRP C 1 98 ? -28.814 -16.427 -2.110 1.00 68.75 95 TRP C CA 1
ATOM 4954 C C . TRP C 1 98 ? -27.373 -16.150 -1.678 1.00 66.41 95 TRP C C 1
ATOM 4955 O O . TRP C 1 98 ? -27.131 -15.323 -0.799 1.00 60.23 95 TRP C O 1
ATOM 4966 N N . THR C 1 99 ? -26.419 -16.843 -2.292 1.00 66.35 96 THR C N 1
ATOM 4967 C CA . THR C 1 99 ? -25.010 -16.659 -1.950 1.00 66.71 96 THR C CA 1
ATOM 4968 C C . THR C 1 99 ? -24.484 -15.323 -2.469 1.00 69.29 96 THR C C 1
ATOM 4969 O O . THR C 1 99 ? -23.551 -14.754 -1.908 1.00 71.19 96 THR C O 1
ATOM 4973 N N . PHE C 1 100 ? -25.090 -14.826 -3.542 1.00 70.63 97 PHE C N 1
ATOM 4974 C CA . PHE C 1 100 ? -24.660 -13.573 -4.150 1.00 70.68 97 PHE C CA 1
ATOM 4975 C C . PHE C 1 100 ? -25.541 -12.406 -3.732 1.00 76.20 97 PHE C C 1
ATOM 4976 O O . PHE C 1 100 ? -25.159 -11.247 -3.887 1.00 76.88 97 PHE C O 1
ATOM 4984 N N . ASN C 1 101 ? -26.720 -12.713 -3.202 1.00 90.60 98 ASN C N 1
ATOM 4985 C CA . ASN C 1 101 ? -27.666 -11.675 -2.808 1.00 93.81 98 ASN C CA 1
ATOM 4986 C C . ASN C 1 101 ? -27.834 -11.551 -1.296 1.00 93.34 98 ASN C C 1
ATOM 4987 O O . ASN C 1 101 ? -28.363 -10.557 -0.801 1.00 92.82 98 ASN C O 1
ATOM 4992 N N . GLY C 1 102 ? -27.379 -12.563 -0.568 1.00 96.93 99 GLY C N 1
ATOM 4993 C CA . GLY C 1 102 ? -27.473 -12.563 0.880 1.00 103.88 99 GLY C CA 1
ATOM 4994 C C . GLY C 1 102 ? -26.311 -11.842 1.535 1.00 111.10 99 GLY C C 1
ATOM 4995 O O . GLY C 1 102 ? -26.480 -11.166 2.549 1.00 112.50 99 GLY C O 1
ATOM 4996 N N . VAL C 1 103 ? -25.126 -11.993 0.954 1.00 117.01 100 VAL C N 1
ATOM 4997 C CA . VAL C 1 103 ? -23.938 -11.315 1.456 1.00 121.95 100 VAL C CA 1
ATOM 4998 C C . VAL C 1 103 ? -23.835 -9.920 0.846 1.00 126.55 100 VAL C C 1
ATOM 4999 O O . VAL C 1 103 ? -23.180 -9.036 1.398 1.00 127.88 100 VAL C O 1
ATOM 5003 N N . ARG C 1 104 ? -24.496 -9.730 -0.291 1.00 128.52 101 ARG C N 1
ATOM 5004 C CA . ARG C 1 104 ? -24.471 -8.451 -0.994 1.00 129.51 101 ARG C CA 1
ATOM 5005 C C . ARG C 1 104 ? -25.238 -7.388 -0.211 1.00 128.33 101 ARG C C 1
ATOM 5006 O O . ARG C 1 104 ? -26.439 -7.203 -0.407 1.00 130.14 101 ARG C O 1
ATOM 5014 N N . ARG C 1 105 ? -24.531 -6.696 0.678 1.00 124.23 102 ARG C N 1
ATOM 5015 C CA . ARG C 1 105 ? -25.138 -5.679 1.531 1.00 119.34 102 ARG C CA 1
ATOM 5016 C C . ARG C 1 105 ? -25.558 -4.434 0.756 1.00 113.82 102 ARG C C 1
ATOM 5017 O O . ARG C 1 105 ? -24.811 -3.459 0.677 1.00 115.43 102 ARG C O 1
ATOM 5025 N N . GLN C 1 106 ? -26.757 -4.473 0.186 1.00 105.38 103 GLN C N 1
ATOM 5026 C CA . GLN C 1 106 ? -27.325 -3.310 -0.483 1.00 96.84 103 GLN C CA 1
ATOM 5027 C C . GLN C 1 106 ? -28.810 -3.182 -0.169 1.00 90.35 103 GLN C C 1
ATOM 5028 O O . GLN C 1 106 ? -29.378 -2.093 -0.245 1.00 84.33 103 GLN C O 1
ATOM 5034 N N . LEU C 1 107 ? -29.434 -4.304 0.178 1.00 90.62 104 LEU C N 1
ATOM 5035 C CA . LEU C 1 107 ? -30.819 -4.299 0.636 1.00 88.77 104 LEU C CA 1
ATOM 5036 C C . LEU C 1 107 ? -30.899 -4.646 2.118 1.00 84.69 104 LEU C C 1
ATOM 5037 O O . LEU C 1 107 ? -30.146 -5.487 2.613 1.00 86.46 104 LEU C O 1
ATOM 5042 N N . ASP C 1 108 ? -31.810 -3.985 2.823 1.00 78.77 105 ASP C N 1
ATOM 5043 C CA . ASP C 1 108 ? -31.920 -4.142 4.268 1.00 79.84 105 ASP C CA 1
ATOM 5044 C C . ASP C 1 108 ? -32.359 -5.536 4.706 1.00 75.88 105 ASP C C 1
ATOM 5045 O O . ASP C 1 108 ? -32.902 -6.309 3.916 1.00 72.10 105 ASP C O 1
ATOM 5050 N N . LYS C 1 109 ? -32.108 -5.843 5.975 1.00 73.87 106 LYS C N 1
ATOM 5051 C CA . LYS C 1 109 ? -32.404 -7.152 6.542 1.00 72.87 106 LYS C CA 1
ATOM 5052 C C . LYS C 1 109 ? -33.800 -7.655 6.170 1.00 72.54 106 LYS C C 1
ATOM 5053 O O . LYS C 1 109 ? -33.967 -8.815 5.798 1.00 72.87 106 LYS C O 1
ATOM 5059 N N . ASN C 1 110 ? -34.799 -6.783 6.268 1.00 68.37 107 ASN C N 1
ATOM 5060 C CA . ASN C 1 110 ? -36.173 -7.154 5.933 1.00 64.58 107 ASN C CA 1
ATOM 5061 C C . ASN C 1 110 ? -36.316 -7.576 4.477 1.00 60.65 107 ASN C C 1
ATOM 5062 O O . ASN C 1 110 ? -37.127 -8.439 4.140 1.00 49.16 107 ASN C O 1
ATOM 5067 N N . GLU C 1 111 ? -35.524 -6.948 3.616 1.00 66.74 108 GLU C N 1
ATOM 5068 C CA . GLU C 1 111 ? -35.595 -7.195 2.186 1.00 65.25 108 GLU C CA 1
ATOM 5069 C C . GLU C 1 111 ? -34.971 -8.540 1.834 1.00 65.13 108 GLU C C 1
ATOM 5070 O O . GLU C 1 111 ? -35.510 -9.291 1.019 1.00 62.81 108 GLU C O 1
ATOM 5076 N N . ARG C 1 112 ? -33.834 -8.842 2.454 1.00 64.26 109 ARG C N 1
ATOM 5077 C CA . ARG C 1 112 ? -33.140 -10.098 2.200 1.00 69.71 109 ARG C CA 1
ATOM 5078 C C . ARG C 1 112 ? -33.865 -11.265 2.866 1.00 73.93 109 ARG C C 1
ATOM 5079 O O . ARG C 1 112 ? -33.845 -12.388 2.360 1.00 77.28 109 ARG C O 1
ATOM 5087 N N . LEU C 1 113 ? -34.505 -10.994 4.001 1.00 67.56 110 LEU C N 1
ATOM 5088 C CA . LEU C 1 113 ? -35.288 -12.008 4.699 1.00 61.33 110 LEU C CA 1
ATOM 5089 C C . LEU C 1 113 ? -36.470 -12.466 3.850 1.00 59.98 110 LEU C C 1
ATOM 5090 O O . LEU C 1 113 ? -36.772 -13.658 3.782 1.00 58.16 110 LEU C O 1
ATOM 5095 N N . ALA C 1 114 ? -37.139 -11.513 3.207 1.00 58.74 111 ALA C N 1
ATOM 5096 C CA . ALA C 1 114 ? -38.248 -11.832 2.315 1.00 58.10 111 ALA C CA 1
ATOM 5097 C C . ALA C 1 114 ? -37.770 -12.707 1.157 1.00 57.42 111 ALA C C 1
ATOM 5098 O O . ALA C 1 114 ? -38.464 -13.639 0.740 1.00 50.97 111 ALA C O 1
ATOM 5100 N N . LEU C 1 115 ? -36.582 -12.400 0.643 1.00 54.91 112 LEU C N 1
ATOM 5101 C CA . LEU C 1 115 ? -35.988 -13.193 -0.425 1.00 63.80 112 LEU C CA 1
ATOM 5102 C C . LEU C 1 115 ? -35.678 -14.579 0.112 1.00 68.10 112 LEU C C 1
ATOM 5103 O O . LEU C 1 115 ? -35.982 -15.591 -0.519 1.00 68.25 112 LEU C O 1
ATOM 5108 N N . PHE C 1 116 ? -35.076 -14.603 1.295 1.00 69.69 113 PHE C N 1
ATOM 5109 C CA . PHE C 1 116 ? -34.681 -15.839 1.950 1.00 67.28 113 PHE C CA 1
ATOM 5110 C C . PHE C 1 116 ? -35.875 -16.770 2.092 1.00 66.38 113 PHE C C 1
ATOM 5111 O O . PHE C 1 116 ? -35.745 -17.987 1.975 1.00 65.60 113 PHE C O 1
ATOM 5119 N N . GLN C 1 117 ? -37.043 -16.190 2.341 1.00 68.68 114 GLN C N 1
ATOM 5120 C CA . GLN C 1 117 ? -38.250 -16.981 2.521 1.00 70.72 114 GLN C CA 1
ATOM 5121 C C . GLN C 1 117 ? -38.782 -17.473 1.183 1.00 65.40 114 GLN C C 1
ATOM 5122 O O . GLN C 1 117 ? -39.195 -18.623 1.063 1.00 62.58 114 GLN C O 1
ATOM 5128 N N . LYS C 1 118 ? -38.783 -16.591 0.188 1.00 65.27 115 LYS C N 1
ATOM 5129 C CA . LYS C 1 118 ? -39.239 -16.944 -1.151 1.00 65.19 115 LYS C CA 1
ATOM 5130 C C . LYS C 1 118 ? -38.456 -18.131 -1.676 1.00 57.83 115 LYS C C 1
ATOM 5131 O O . LYS C 1 118 ? -39.033 -19.083 -2.206 1.00 47.99 115 LYS C O 1
ATOM 5137 N N . ILE C 1 119 ? -37.137 -18.060 -1.520 1.00 58.67 116 ILE C N 1
ATOM 5138 C CA . ILE C 1 119 ? -36.242 -19.120 -1.960 1.00 62.73 116 ILE C CA 1
ATOM 5139 C C . ILE C 1 119 ? -36.477 -20.388 -1.150 1.00 66.75 116 ILE C C 1
ATOM 5140 O O . ILE C 1 119 ? -36.592 -21.479 -1.706 1.00 71.07 116 ILE C O 1
ATOM 5145 N N . ALA C 1 120 ? -36.549 -20.236 0.168 1.00 67.16 117 ALA C N 1
ATOM 5146 C CA . ALA C 1 120 ? -36.794 -21.363 1.059 1.00 64.20 117 ALA C CA 1
ATOM 5147 C C . ALA C 1 120 ? -38.163 -21.987 0.790 1.00 60.31 117 ALA C C 1
ATOM 5148 O O . ALA C 1 120 ? -38.363 -23.187 0.986 1.00 57.46 117 ALA C O 1
ATOM 5150 N N . ASP C 1 121 ? -39.100 -21.159 0.340 1.00 60.94 118 ASP C N 1
ATOM 5151 C CA . ASP C 1 121 ? -40.449 -21.611 0.020 1.00 65.51 118 ASP C CA 1
ATOM 5152 C C . ASP C 1 121 ? -40.473 -22.471 -1.240 1.00 65.89 118 ASP C C 1
ATOM 5153 O O . ASP C 1 121 ? -41.236 -23.434 -1.325 1.00 64.86 118 ASP C O 1
ATOM 5158 N N . ARG C 1 122 ? -39.648 -22.110 -2.220 1.00 62.33 119 ARG C N 1
ATOM 5159 C CA . ARG C 1 122 ? -39.505 -22.908 -3.432 1.00 61.93 119 ARG C CA 1
ATOM 5160 C C . ARG C 1 122 ? -39.004 -24.305 -3.082 1.00 66.88 119 ARG C C 1
ATOM 5161 O O . ARG C 1 122 ? -39.577 -25.309 -3.506 1.00 69.24 119 ARG C O 1
ATOM 5169 N N . ILE C 1 123 ? -37.927 -24.355 -2.305 1.00 68.38 120 ILE C N 1
ATOM 5170 C CA . ILE C 1 123 ? -37.328 -25.616 -1.882 1.00 73.86 120 ILE C CA 1
ATOM 5171 C C . ILE C 1 123 ? -38.319 -26.466 -1.092 1.00 77.60 120 ILE C C 1
ATOM 5172 O O . ILE C 1 123 ? -38.219 -27.691 -1.070 1.00 80.27 120 ILE C O 1
ATOM 5177 N N . ALA C 1 124 ? -39.272 -25.810 -0.438 1.00 78.25 121 ALA C N 1
ATOM 5178 C CA . ALA C 1 124 ? -40.289 -26.516 0.331 1.00 76.26 121 ALA C CA 1
ATOM 5179 C C . ALA C 1 124 ? -41.233 -27.285 -0.589 1.00 77.81 121 ALA C C 1
ATOM 5180 O O . ALA C 1 124 ? -41.495 -28.469 -0.376 1.00 72.33 121 ALA C O 1
ATOM 5182 N N . LYS C 1 125 ? -41.739 -26.602 -1.612 1.00 81.13 122 LYS C N 1
ATOM 5183 C CA . LYS C 1 125 ? -42.640 -27.217 -2.579 1.00 81.54 122 LYS C CA 1
ATOM 5184 C C . LYS C 1 125 ? -41.902 -28.289 -3.367 1.00 79.33 122 LYS C C 1
ATOM 5185 O O . LYS C 1 125 ? -42.465 -29.328 -3.715 1.00 75.02 122 LYS C O 1
ATOM 5199 N N . GLN C 1 127 ? -39.471 -30.269 -2.476 1.00 87.57 124 GLN C N 1
ATOM 5200 C CA . GLN C 1 127 ? -39.252 -31.510 -1.737 1.00 92.29 124 GLN C CA 1
ATOM 5201 C C . GLN C 1 127 ? -40.512 -32.362 -1.647 1.00 101.02 124 GLN C C 1
ATOM 5202 O O . GLN C 1 127 ? -40.437 -33.585 -1.519 1.00 104.38 124 GLN C O 1
ATOM 5208 N N . ALA C 1 128 ? -41.668 -31.710 -1.705 1.00 104.53 125 ALA C N 1
ATOM 5209 C CA . ALA C 1 128 ? -42.940 -32.415 -1.656 1.00 108.60 125 ALA C CA 1
ATOM 5210 C C . ALA C 1 128 ? -43.066 -33.338 -2.859 1.00 114.08 125 ALA C C 1
ATOM 5211 O O . ALA C 1 128 ? -43.590 -34.446 -2.754 1.00 116.24 125 ALA C O 1
ATOM 5213 N N . SER C 1 129 ? -42.576 -32.870 -4.002 1.00 118.42 126 SER C N 1
ATOM 5214 C CA . SER C 1 129 ? -42.598 -33.657 -5.228 1.00 122.08 126 SER C CA 1
ATOM 5215 C C . SER C 1 129 ? -41.551 -34.766 -5.181 1.00 127.70 126 SER C C 1
ATOM 5216 O O . SER C 1 129 ? -41.668 -35.773 -5.879 1.00 126.99 126 SER C O 1
ATOM 5219 N N . LYS C 1 130 ? -40.530 -34.576 -4.349 1.00 132.95 127 LYS C N 1
ATOM 5220 C CA . LYS C 1 130 ? -39.436 -35.536 -4.239 1.00 136.96 127 LYS C CA 1
ATOM 5221 C C . LYS C 1 130 ? -39.688 -36.567 -3.135 1.00 138.69 127 LYS C C 1
ATOM 5222 O O . LYS C 1 130 ? -38.746 -37.116 -2.563 1.00 138.83 127 LYS C O 1
ATOM 5228 N N . ASN C 1 131 ? -40.959 -36.823 -2.837 1.00 139.68 128 ASN C N 1
ATOM 5229 C CA . ASN C 1 131 ? -41.316 -37.852 -1.865 1.00 139.69 128 ASN C CA 1
ATOM 5230 C C . ASN C 1 131 ? -41.571 -39.195 -2.541 1.00 143.51 128 ASN C C 1
ATOM 5231 O O . ASN C 1 131 ? -41.625 -40.235 -1.883 1.00 144.34 128 ASN C O 1
ATOM 5236 N N . LYS C 1 132 ? -41.727 -39.160 -3.862 1.00 144.61 129 LYS C N 1
ATOM 5237 C CA . LYS C 1 132 ? -41.960 -40.365 -4.649 1.00 143.15 129 LYS C CA 1
ATOM 5238 C C . LYS C 1 132 ? -40.742 -41.282 -4.608 1.00 145.57 129 LYS C C 1
ATOM 5239 O O . LYS C 1 132 ? -40.866 -42.501 -4.737 1.00 146.33 129 LYS C O 1
ATOM 5245 N N . THR C 1 133 ? -39.567 -40.686 -4.426 1.00 145.98 130 THR C N 1
ATOM 5246 C CA . THR C 1 133 ? -38.323 -41.442 -4.328 1.00 145.70 130 THR C CA 1
ATOM 5247 C C . THR C 1 133 ? -38.130 -41.995 -2.915 1.00 147.91 130 THR C C 1
ATOM 5248 O O . THR C 1 133 ? -37.087 -41.799 -2.291 1.00 148.60 130 THR C O 1
ATOM 5252 N N . GLU C 1 134 ? -39.152 -42.689 -2.419 1.00 148.61 131 GLU C N 1
ATOM 5253 C CA . GLU C 1 134 ? -39.115 -43.278 -1.084 1.00 148.56 131 GLU C CA 1
ATOM 5254 C C . GLU C 1 134 ? -39.623 -44.717 -1.103 1.00 146.65 131 GLU C C 1
ATOM 5255 O O . GLU C 1 134 ? -40.465 -45.098 -0.289 1.00 143.81 131 GLU C O 1
ATOM 5261 N N . ILE C 1 153 ? -38.695 -31.176 18.082 1.00 80.90 150 ILE C N 1
ATOM 5262 C CA . ILE C 1 153 ? -39.707 -31.782 18.942 1.00 88.94 150 ILE C CA 1
ATOM 5263 C C . ILE C 1 153 ? -41.061 -31.100 18.767 1.00 89.25 150 ILE C C 1
ATOM 5264 O O . ILE C 1 153 ? -41.935 -31.606 18.062 1.00 83.55 150 ILE C O 1
ATOM 5269 N N . GLU C 1 154 ? -41.228 -29.952 19.413 1.00 92.86 151 GLU C N 1
ATOM 5270 C CA . GLU C 1 154 ? -42.453 -29.176 19.281 1.00 92.89 151 GLU C CA 1
ATOM 5271 C C . GLU C 1 154 ? -42.510 -28.532 17.902 1.00 85.63 151 GLU C C 1
ATOM 5272 O O . GLU C 1 154 ? -43.588 -28.340 17.342 1.00 85.57 151 GLU C O 1
ATOM 5278 N N . GLU C 1 155 ? -41.342 -28.208 17.356 1.00 78.40 152 GLU C N 1
ATOM 5279 C CA . GLU C 1 155 ? -41.253 -27.634 16.020 1.00 74.35 152 GLU C CA 1
ATOM 5280 C C . GLU C 1 155 ? -41.609 -28.671 14.960 1.00 67.48 152 GLU C C 1
ATOM 5281 O O . GLU C 1 155 ? -41.879 -28.331 13.807 1.00 59.11 152 GLU C O 1
ATOM 5287 N N . ASN C 1 156 ? -41.604 -29.939 15.358 1.00 69.87 153 ASN C N 1
ATOM 5288 C CA . ASN C 1 156 ? -41.939 -31.026 14.445 1.00 73.35 153 ASN C CA 1
ATOM 5289 C C . ASN C 1 156 ? -43.418 -31.404 14.524 1.00 73.36 153 ASN C C 1
ATOM 5290 O O . ASN C 1 156 ? -43.928 -32.126 13.671 1.00 74.62 153 ASN C O 1
ATOM 5295 N N . GLU C 1 157 ? -44.101 -30.909 15.551 1.00 74.11 154 GLU C N 1
ATOM 5296 C CA . GLU C 1 157 ? -45.535 -31.130 15.690 1.00 73.07 154 GLU C CA 1
ATOM 5297 C C . GLU C 1 157 ? -46.325 -29.943 15.136 1.00 64.39 154 GLU C C 1
ATOM 5298 O O . GLU C 1 157 ? -47.556 -29.931 15.172 1.00 64.39 154 GLU C O 1
ATOM 5304 N N . GLU C 1 158 ? -45.610 -28.947 14.625 1.00 58.64 155 GLU C N 1
ATOM 5305 C CA . GLU C 1 158 ? -46.243 -27.763 14.051 1.00 59.73 155 GLU C CA 1
ATOM 5306 C C . GLU C 1 158 ? -46.068 -27.738 12.540 1.00 62.24 155 GLU C C 1
ATOM 5307 O O . GLU C 1 158 ? -44.947 -27.787 12.034 1.00 61.61 155 GLU C O 1
ATOM 5313 N N . PHE C 1 159 ? -47.183 -27.652 11.824 1.00 61.73 156 PHE C N 1
ATOM 5314 C CA . PHE C 1 159 ? -47.158 -27.739 10.372 1.00 63.19 156 PHE C CA 1
ATOM 5315 C C . PHE C 1 159 ? -47.877 -26.572 9.712 1.00 60.47 156 PHE C C 1
ATOM 5316 O O . PHE C 1 159 ? -48.746 -25.937 10.312 1.00 53.93 156 PHE C O 1
ATOM 5324 N N . VAL C 1 160 ? -47.504 -26.308 8.463 1.00 63.21 157 VAL C N 1
ATOM 5325 C CA . VAL C 1 160 ? -48.177 -25.315 7.639 1.00 63.15 157 VAL C CA 1
ATOM 5326 C C . VAL C 1 160 ? -48.395 -25.882 6.242 1.00 67.45 157 VAL C C 1
ATOM 5327 O O . VAL C 1 160 ? -47.549 -26.612 5.722 1.00 64.86 157 VAL C O 1
ATOM 5331 N N . THR C 1 161 ? -49.532 -25.546 5.643 1.00 72.73 158 THR C N 1
ATOM 5332 C CA . THR C 1 161 ? -49.862 -26.011 4.302 1.00 77.28 158 THR C CA 1
ATOM 5333 C C . THR C 1 161 ? -49.775 -24.879 3.285 1.00 76.27 158 THR C C 1
ATOM 5334 O O . THR C 1 161 ? -50.682 -24.050 3.192 1.00 74.10 158 THR C O 1
ATOM 5338 N N . LEU C 1 162 ? -48.685 -24.856 2.522 1.00 75.82 159 LEU C N 1
ATOM 5339 C CA . LEU C 1 162 ? -48.464 -23.819 1.516 1.00 72.11 159 LEU C CA 1
ATOM 5340 C C . LEU C 1 162 ? -49.614 -23.748 0.510 1.00 72.62 159 LEU C C 1
ATOM 5341 O O . LEU C 1 162 ? -50.430 -24.666 0.419 1.00 70.44 159 LEU C O 1
ATOM 5346 N N . ASP C 1 163 ? -49.668 -22.651 -0.243 1.00 79.28 160 ASP C N 1
ATOM 5347 C CA . ASP C 1 163 ? -50.767 -22.397 -1.176 1.00 82.94 160 ASP C CA 1
ATOM 5348 C C . ASP C 1 163 ? -50.906 -23.459 -2.269 1.00 87.00 160 ASP C C 1
ATOM 5349 O O . ASP C 1 163 ? -51.945 -23.550 -2.925 1.00 87.27 160 ASP C O 1
ATOM 5354 N N . ASP C 1 164 ? -49.861 -24.259 -2.462 1.00 87.36 161 ASP C N 1
ATOM 5355 C CA . ASP C 1 164 ? -49.905 -25.328 -3.452 1.00 89.20 161 ASP C CA 1
ATOM 5356 C C . ASP C 1 164 ? -50.481 -26.607 -2.853 1.00 91.10 161 ASP C C 1
ATOM 5357 O O . ASP C 1 164 ? -51.378 -27.224 -3.428 1.00 94.17 161 ASP C O 1
ATOM 5362 N N . GLY C 1 165 ? -49.967 -26.995 -1.690 1.00 87.39 162 GLY C N 1
ATOM 5363 C CA . GLY C 1 165 ? -50.427 -28.195 -1.020 1.00 78.64 162 GLY C CA 1
ATOM 5364 C C . GLY C 1 165 ? -49.357 -28.825 -0.153 1.00 70.91 162 GLY C C 1
ATOM 5365 O O . GLY C 1 165 ? -49.641 -29.725 0.637 1.00 68.60 162 GLY C O 1
ATOM 5366 N N . THR C 1 166 ? -48.122 -28.354 -0.303 1.00 66.92 163 THR C N 1
ATOM 5367 C CA . THR C 1 166 ? -47.009 -28.861 0.491 1.00 68.78 163 THR C CA 1
ATOM 5368 C C . THR C 1 166 ? -47.240 -28.601 1.977 1.00 70.09 163 THR C C 1
ATOM 5369 O O . THR C 1 166 ? -47.592 -27.490 2.376 1.00 68.97 163 THR C O 1
ATOM 5373 N N . THR C 1 167 ? -47.045 -29.632 2.793 1.00 70.48 164 THR C N 1
ATOM 5374 C CA . THR C 1 167 ? -47.220 -29.506 4.235 1.00 69.63 164 THR C CA 1
ATOM 5375 C C . THR C 1 167 ? -45.899 -29.719 4.964 1.00 71.25 164 THR C C 1
ATOM 5376 O O . THR C 1 167 ? -45.476 -30.855 5.188 1.00 72.31 164 THR C O 1
ATOM 5380 N N . ILE C 1 168 ? -45.251 -28.622 5.339 1.00 68.92 165 ILE C N 1
ATOM 5381 C CA . ILE C 1 168 ? -43.951 -28.696 5.993 1.00 66.44 165 ILE C CA 1
ATOM 5382 C C . ILE C 1 168 ? -44.036 -28.255 7.452 1.00 67.07 165 ILE C C 1
ATOM 5383 O O . ILE C 1 168 ? -44.910 -27.470 7.826 1.00 66.36 165 ILE C O 1
ATOM 5388 N N . SER C 1 169 ? -43.129 -28.774 8.274 1.00 65.96 166 SER C N 1
ATOM 5389 C CA . SER C 1 169 ? -43.085 -28.428 9.688 1.00 66.66 166 SER C CA 1
ATOM 5390 C C . SER C 1 169 ? -42.024 -27.365 9.939 1.00 68.74 166 SER C C 1
ATOM 5391 O O . SER C 1 169 ? -41.110 -27.188 9.133 1.00 71.83 166 SER C O 1
ATOM 5394 N N . ALA C 1 170 ? -42.148 -26.661 11.059 1.00 61.73 167 ALA C N 1
ATOM 5395 C CA . ALA C 1 170 ? -41.169 -25.648 11.431 1.00 56.83 167 ALA C CA 1
ATOM 5396 C C . ALA C 1 170 ? -39.776 -26.262 11.519 1.00 59.00 167 ALA C C 1
ATOM 5397 O O . ALA C 1 170 ? -38.778 -25.622 11.185 1.00 59.11 167 ALA C O 1
ATOM 5399 N N . LEU C 1 171 ? -39.714 -27.509 11.971 1.00 59.64 168 LEU C N 1
ATOM 5400 C CA . LEU C 1 171 ? -38.449 -28.225 12.054 1.00 60.85 168 LEU C CA 1
ATOM 5401 C C . LEU C 1 171 ? -37.880 -28.438 10.653 1.00 64.33 168 LEU C C 1
ATOM 5402 O O . LEU C 1 171 ? -36.787 -27.965 10.337 1.00 55.56 168 LEU C O 1
ATOM 5407 N N . GLU C 1 172 ? -38.635 -29.141 9.814 1.00 71.62 169 GLU C N 1
ATOM 5408 C CA . GLU C 1 172 ? -38.233 -29.385 8.435 1.00 71.83 169 GLU C CA 1
ATOM 5409 C C . GLU C 1 172 ? -37.838 -28.083 7.756 1.00 65.76 169 GLU C C 1
ATOM 5410 O O . GLU C 1 172 ? -36.833 -28.016 7.049 1.00 62.83 169 GLU C O 1
ATOM 5416 N N . TYR C 1 173 ? -38.637 -27.047 7.983 1.00 63.64 170 TYR C N 1
ATOM 5417 C CA . TYR C 1 173 ? -38.400 -25.753 7.363 1.00 61.00 170 TYR C CA 1
ATOM 5418 C C . TYR C 1 173 ? -37.075 -25.159 7.838 1.00 67.18 170 TYR C C 1
ATOM 5419 O O . TYR C 1 173 ? -36.292 -24.656 7.035 1.00 71.14 170 TYR C O 1
ATOM 5428 N N . GLU C 1 174 ? -36.824 -25.231 9.141 1.00 69.49 171 GLU C N 1
ATOM 5429 C CA . GLU C 1 174 ? -35.589 -24.698 9.705 1.00 69.56 171 GLU C CA 1
ATOM 5430 C C . GLU C 1 174 ? -34.357 -25.355 9.087 1.00 73.01 171 GLU C C 1
ATOM 5431 O O . GLU C 1 174 ? -33.293 -24.737 8.998 1.00 69.31 171 GLU C O 1
ATOM 5437 N N . ARG C 1 175 ? -34.501 -26.607 8.661 1.00 76.55 172 ARG C N 1
ATOM 5438 C CA . ARG C 1 175 ? -33.412 -27.308 7.985 1.00 78.58 172 ARG C CA 1
ATOM 5439 C C . ARG C 1 175 ? -33.143 -26.715 6.605 1.00 75.47 172 ARG C C 1
ATOM 5440 O O . ARG C 1 175 ? -32.015 -26.749 6.116 1.00 78.43 172 ARG C O 1
ATOM 5448 N N . ILE C 1 176 ? -34.186 -26.173 5.983 1.00 70.84 173 ILE C N 1
ATOM 5449 C CA . ILE C 1 176 ? -34.052 -25.528 4.681 1.00 71.95 173 ILE C CA 1
ATOM 5450 C C . ILE C 1 176 ? -33.242 -24.236 4.789 1.00 78.31 173 ILE C C 1
ATOM 5451 O O . ILE C 1 176 ? -32.566 -23.829 3.845 1.00 80.48 173 ILE C O 1
ATOM 5456 N N . LEU C 1 177 ? -33.305 -23.603 5.953 1.00 81.25 174 LEU C N 1
ATOM 5457 C CA . LEU C 1 177 ? -32.599 -22.351 6.177 1.00 85.10 174 LEU C CA 1
ATOM 5458 C C . LEU C 1 177 ? -31.170 -22.597 6.641 1.00 88.05 174 LEU C C 1
ATOM 5459 O O . LEU C 1 177 ? -30.240 -21.920 6.203 1.00 90.73 174 LEU C O 1
ATOM 5464 N N . LYS C 1 178 ? -30.999 -23.569 7.530 1.00 87.28 175 LYS C N 1
ATOM 5465 C CA . LYS C 1 178 ? -29.688 -23.864 8.098 1.00 83.88 175 LYS C CA 1
ATOM 5466 C C . LYS C 1 178 ? -28.745 -24.473 7.066 1.00 78.77 175 LYS C C 1
ATOM 5467 O O . LYS C 1 178 ? -27.538 -24.561 7.289 1.00 79.32 175 LYS C O 1
ATOM 5473 N N . GLU C 1 179 ? -29.300 -24.894 5.935 1.00 75.63 176 GLU C N 1
ATOM 5474 C CA . GLU C 1 179 ? -28.494 -25.473 4.869 1.00 79.86 176 GLU C CA 1
ATOM 5475 C C . GLU C 1 179 ? -28.296 -24.466 3.745 1.00 78.08 176 GLU C C 1
ATOM 5476 O O . GLU C 1 179 ? -27.265 -24.460 3.073 1.00 79.58 176 GLU C O 1
ATOM 5482 N N . LEU C 1 180 ? -29.297 -23.617 3.548 1.00 73.72 177 LEU C N 1
ATOM 5483 C CA . LEU C 1 180 ? -29.237 -22.578 2.530 1.00 70.08 177 LEU C CA 1
ATOM 5484 C C . LEU C 1 180 ? -28.261 -21.481 2.943 1.00 69.90 177 LEU C C 1
ATOM 5485 O O . LEU C 1 180 ? -27.884 -20.636 2.134 1.00 71.74 177 LEU C O 1
ATOM 5490 N N . ASP C 1 181 ? -27.860 -21.500 4.209 1.00 69.04 178 ASP C N 1
ATOM 5491 C CA . ASP C 1 181 ? -26.905 -20.531 4.728 1.00 73.76 178 ASP C CA 1
ATOM 5492 C C . ASP C 1 181 ? -25.994 -21.210 5.744 1.00 78.28 178 ASP C C 1
ATOM 5493 O O . ASP C 1 181 ? -26.216 -21.133 6.953 1.00 73.42 178 ASP C O 1
ATOM 5498 N N . LYS C 1 182 ? -24.968 -21.880 5.235 1.00 90.13 179 LYS C N 1
ATOM 5499 C CA . LYS C 1 182 ? -24.080 -22.687 6.063 1.00 102.16 179 LYS C CA 1
ATOM 5500 C C . LYS C 1 182 ? -23.066 -21.833 6.816 1.00 111.06 179 LYS C C 1
ATOM 5501 O O . LYS C 1 182 ? -22.776 -22.082 7.987 1.00 111.48 179 LYS C O 1
ATOM 5507 N N . GLU C 1 183 ? -22.530 -20.824 6.138 1.00 115.13 180 GLU C N 1
ATOM 5508 C CA . GLU C 1 183 ? -21.504 -19.968 6.719 1.00 113.74 180 GLU C CA 1
ATOM 5509 C C . GLU C 1 183 ? -22.032 -19.219 7.941 1.00 113.98 180 GLU C C 1
ATOM 5510 O O . GLU C 1 183 ? -21.265 -18.847 8.828 1.00 116.91 180 GLU C O 1
ATOM 5516 N N . ASN C 1 184 ? -23.343 -19.001 7.976 1.00 112.00 181 ASN C N 1
ATOM 5517 C CA . ASN C 1 184 ? -23.990 -18.351 9.114 1.00 111.59 181 ASN C CA 1
ATOM 5518 C C . ASN C 1 184 ? -23.630 -16.878 9.301 1.00 114.39 181 ASN C C 1
ATOM 5519 O O . ASN C 1 184 ? -24.007 -16.273 10.306 1.00 116.42 181 ASN C O 1
ATOM 5524 N N . LYS C 1 185 ? -22.905 -16.298 8.348 1.00 115.72 182 LYS C N 1
ATOM 5525 C CA . LYS C 1 185 ? -22.593 -14.872 8.419 1.00 116.52 182 LYS C CA 1
ATOM 5526 C C . LYS C 1 185 ? -23.722 -14.045 7.813 1.00 117.48 182 LYS C C 1
ATOM 5527 O O . LYS C 1 185 ? -23.932 -12.891 8.190 1.00 121.12 182 LYS C O 1
ATOM 5533 N N . ALA C 1 186 ? -24.446 -14.641 6.870 1.00 111.38 183 ALA C N 1
ATOM 5534 C CA . ALA C 1 186 ? -25.583 -13.973 6.250 1.00 104.50 183 ALA C CA 1
ATOM 5535 C C . ALA C 1 186 ? -26.696 -13.752 7.273 1.00 100.09 183 ALA C C 1
ATOM 5536 O O . ALA C 1 186 ? -27.195 -12.638 7.432 1.00 100.70 183 ALA C O 1
ATOM 5538 N N . LEU C 1 187 ? -27.072 -14.823 7.967 1.00 94.33 184 LEU C N 1
ATOM 5539 C CA . LEU C 1 187 ? -28.115 -14.768 8.988 1.00 86.91 184 LEU C CA 1
ATOM 5540 C C . LEU C 1 187 ? -27.682 -15.482 10.263 1.00 81.35 184 LEU C C 1
ATOM 5541 O O . LEU C 1 187 ? -26.886 -16.419 10.220 1.00 81.50 184 LEU C O 1
ATOM 5546 N N . SER C 1 188 ? -28.207 -15.038 11.399 1.00 78.95 185 SER C N 1
ATOM 5547 C CA . SER C 1 188 ? -27.927 -15.699 12.668 1.00 78.87 185 SER C CA 1
ATOM 5548 C C . SER C 1 188 ? -28.593 -17.068 12.696 1.00 79.66 185 SER C C 1
ATOM 5549 O O . SER C 1 188 ? -29.514 -17.334 11.925 1.00 82.73 185 SER C O 1
ATOM 5552 N N . GLU C 1 189 ? -28.122 -17.938 13.581 1.00 78.85 186 GLU C N 1
ATOM 5553 C CA . GLU C 1 189 ? -28.744 -19.244 13.752 1.00 83.62 186 GLU C CA 1
ATOM 5554 C C . GLU C 1 189 ? -30.029 -19.078 14.557 1.00 79.78 186 GLU C C 1
ATOM 5555 O O . GLU C 1 189 ? -31.027 -19.750 14.305 1.00 80.54 186 GLU C O 1
ATOM 5561 N N . SER C 1 190 ? -29.992 -18.166 15.523 1.00 76.92 187 SER C N 1
ATOM 5562 C CA . SER C 1 190 ? -31.168 -17.823 16.310 1.00 75.06 187 SER C CA 1
ATOM 5563 C C . SER C 1 190 ? -32.249 -17.226 15.411 1.00 73.49 187 SER C C 1
ATOM 5564 O O . SER C 1 190 ? -33.442 -17.437 15.632 1.00 72.22 187 SER C O 1
ATOM 5567 N N . ASP C 1 191 ? -31.818 -16.486 14.393 1.00 70.76 188 ASP C N 1
ATOM 5568 C CA . ASP C 1 191 ? -32.736 -15.851 13.451 1.00 70.11 188 ASP C CA 1
ATOM 5569 C C . ASP C 1 191 ? -33.476 -16.857 12.569 1.00 63.34 188 ASP C C 1
ATOM 5570 O O . ASP C 1 191 ? -34.693 -16.764 12.403 1.00 61.44 188 ASP C O 1
ATOM 5575 N N . LYS C 1 192 ? -32.743 -17.812 12.002 1.00 61.19 189 LYS C N 1
ATOM 5576 C CA . LYS C 1 192 ? -33.346 -18.836 11.153 1.00 67.49 189 LYS C CA 1
ATOM 5577 C C . LYS C 1 192 ? -34.424 -19.614 11.900 1.00 64.64 189 LYS C C 1
ATOM 5578 O O . LYS C 1 192 ? -35.471 -19.952 11.342 1.00 59.57 189 LYS C O 1
ATOM 5584 N N . ARG C 1 193 ? -34.155 -19.907 13.166 1.00 66.63 190 ARG C N 1
ATOM 5585 C CA . ARG C 1 193 ? -35.120 -20.599 14.005 1.00 69.48 190 ARG C CA 1
ATOM 5586 C C . ARG C 1 193 ? -36.359 -19.730 14.188 1.00 64.62 190 ARG C C 1
ATOM 5587 O O . ARG C 1 193 ? -37.488 -20.187 13.989 1.00 55.04 190 ARG C O 1
ATOM 5595 N N . LYS C 1 194 ? -36.137 -18.471 14.560 1.00 49.27 191 LYS C N 1
ATOM 5596 C CA . LYS C 1 194 ? -37.230 -17.537 14.807 1.00 42.61 191 LYS C CA 1
ATOM 5597 C C . LYS C 1 194 ? -38.125 -17.382 13.588 1.00 37.64 191 LYS C C 1
ATOM 5598 O O . LYS C 1 194 ? -39.348 -17.322 13.711 1.00 41.50 191 LYS C O 1
ATOM 5612 N N . ALA C 1 196 ? -38.428 -19.667 11.117 1.00 61.75 193 ALA C N 1
ATOM 5613 C CA . ALA C 1 196 ? -39.076 -20.958 10.907 1.00 56.81 193 ALA C CA 1
ATOM 5614 C C . ALA C 1 196 ? -40.346 -21.056 11.740 1.00 56.31 193 ALA C C 1
ATOM 5615 O O . ALA C 1 196 ? -41.417 -21.381 11.224 1.00 53.60 193 ALA C O 1
ATOM 5617 N N . ILE C 1 197 ? -40.223 -20.756 13.030 1.00 54.65 194 ILE C N 1
ATOM 5618 C CA . ILE C 1 197 ? -41.360 -20.810 13.941 1.00 46.53 194 ILE C CA 1
ATOM 5619 C C . ILE C 1 197 ? -42.493 -19.865 13.531 1.00 47.72 194 ILE C C 1
ATOM 5620 O O . ILE C 1 197 ? -43.665 -20.235 13.586 1.00 46.68 194 ILE C O 1
ATOM 5625 N N . LEU C 1 198 ? -42.151 -18.650 13.114 1.00 52.95 195 LEU C N 1
ATOM 5626 C CA . LEU C 1 198 ? -43.173 -17.700 12.681 1.00 53.70 195 LEU C CA 1
ATOM 5627 C C . LEU C 1 198 ? -43.784 -18.109 11.350 1.00 60.36 195 LEU C C 1
ATOM 5628 O O . LEU C 1 198 ? -44.990 -17.977 11.141 1.00 61.76 195 LEU C O 1
ATOM 5633 N N . ARG C 1 199 ? -42.942 -18.606 10.452 1.00 58.40 196 ARG C N 1
ATOM 5634 C CA . ARG C 1 199 ? -43.378 -18.952 9.106 1.00 54.02 196 ARG C CA 1
ATOM 5635 C C . ARG C 1 199 ? -44.445 -20.041 9.145 1.00 52.36 196 ARG C C 1
ATOM 5636 O O . ARG C 1 199 ? -45.432 -19.987 8.409 1.00 49.28 196 ARG C O 1
ATOM 5644 N N . ILE C 1 200 ? -44.245 -21.019 10.023 1.00 52.51 197 ILE C N 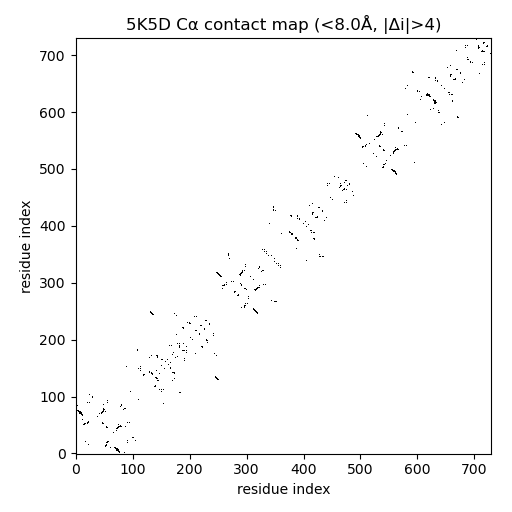1
ATOM 5645 C CA . ILE C 1 200 ? -45.157 -22.151 10.154 1.00 55.03 197 ILE C CA 1
ATOM 5646 C C . ILE C 1 200 ? -46.359 -21.849 11.049 1.00 62.51 197 ILE C C 1
ATOM 5647 O O . ILE C 1 200 ? -47.507 -22.092 10.667 1.00 67.03 197 ILE C O 1
ATOM 5652 N N . ASN C 1 201 ? -46.086 -21.314 12.236 1.00 57.37 198 ASN C N 1
ATOM 5653 C CA . ASN C 1 201 ? -47.125 -21.085 13.238 1.00 53.22 198 ASN C CA 1
ATOM 5654 C C . ASN C 1 201 ? -47.997 -19.866 12.979 1.00 50.08 198 ASN C C 1
ATOM 5655 O O . ASN C 1 201 ? -49.205 -19.902 13.193 1.00 49.78 198 ASN C O 1
ATOM 5660 N N . THR C 1 202 ? -47.381 -18.785 12.520 1.00 48.54 199 THR C N 1
ATOM 5661 C CA . THR C 1 202 ? -48.106 -17.537 12.332 1.00 5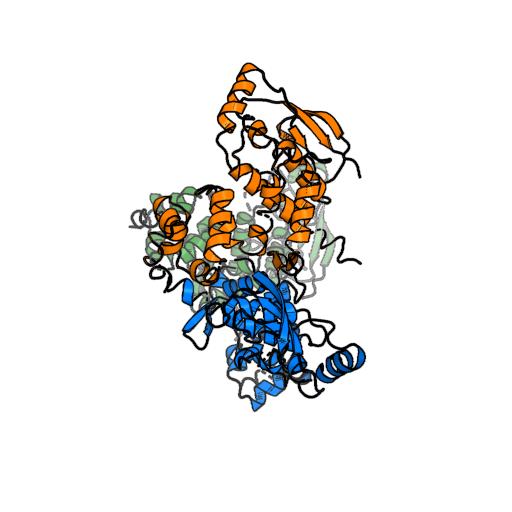5.40 199 THR C CA 1
ATOM 5662 C C . THR C 1 202 ? -47.609 -16.779 11.104 1.00 57.95 199 THR C C 1
ATOM 5663 O O . THR C 1 202 ? -46.924 -15.764 11.221 1.00 55.53 199 THR C O 1
ATOM 5667 N N . PRO C 1 203 ? -47.952 -17.282 9.912 1.00 59.01 200 PRO C N 1
ATOM 5668 C CA . PRO C 1 203 ? -47.527 -16.679 8.646 1.00 54.23 200 PRO C CA 1
ATOM 5669 C C . PRO C 1 203 ? -47.965 -15.220 8.540 1.00 55.09 200 PRO C C 1
ATOM 5670 O O . PRO C 1 203 ? -47.169 -14.360 8.156 1.00 49.00 200 PRO C O 1
ATOM 5674 N N . TRP C 1 204 ? -49.220 -14.951 8.884 1.00 57.15 201 TRP C N 1
ATOM 5675 C CA . TRP C 1 204 ? -49.747 -13.592 8.855 1.00 54.06 201 TRP C CA 1
ATOM 5676 C C . TRP C 1 204 ? -48.826 -12.611 9.584 1.00 57.51 201 TRP C C 1
ATOM 5677 O O . TRP C 1 204 ? -48.752 -11.435 9.225 1.00 58.95 201 TRP C O 1
ATOM 5688 N N . LEU C 1 205 ? -48.124 -13.100 10.603 1.00 52.10 202 LEU C N 1
ATOM 5689 C CA . LEU C 1 205 ? -47.267 -12.246 11.420 1.00 48.26 202 LEU C CA 1
ATOM 5690 C C . LEU C 1 205 ? -45.915 -11.988 10.761 1.00 46.28 202 LEU C C 1
ATOM 5691 O O . LEU C 1 205 ? -45.344 -10.903 10.900 1.00 45.19 202 LEU C O 1
ATOM 5696 N N . LEU C 1 206 ? -45.402 -12.985 10.048 1.00 47.66 203 LEU C N 1
ATOM 5697 C CA . LEU C 1 206 ? -44.146 -12.821 9.326 1.00 49.18 203 LEU C CA 1
ATOM 5698 C C . LEU C 1 206 ? -44.323 -11.820 8.186 1.00 50.68 203 LEU C C 1
ATOM 5699 O O . LEU C 1 206 ? -43.369 -11.169 7.760 1.00 61.09 203 LEU C O 1
ATOM 5704 N N . LYS C 1 207 ? -45.554 -11.700 7.700 1.00 43.35 204 LYS C N 1
ATOM 5705 C CA . LYS C 1 207 ? -45.875 -10.748 6.648 1.00 49.47 204 LYS C CA 1
ATOM 5706 C C . LYS C 1 207 ? -45.417 -9.338 7.009 1.00 58.48 204 LYS C C 1
ATOM 5707 O O . LYS C 1 207 ? -44.922 -8.607 6.153 1.00 61.02 204 LYS C O 1
ATOM 5713 N N . TYR C 1 208 ? -45.586 -8.960 8.274 1.00 50.83 205 TYR C N 1
ATOM 5714 C CA . TYR C 1 208 ? -45.176 -7.638 8.734 1.00 38.99 205 TYR C CA 1
ATOM 5715 C C . TYR C 1 208 ? -43.666 -7.455 8.640 1.00 45.09 205 TYR C C 1
ATOM 5716 O O . TYR C 1 208 ? -43.177 -6.341 8.450 1.00 51.89 205 TYR C O 1
ATOM 5725 N N . VAL C 1 209 ? -42.928 -8.551 8.785 1.00 44.78 206 VAL C N 1
ATOM 5726 C CA . VAL C 1 209 ? -41.474 -8.505 8.684 1.00 52.99 206 VAL C CA 1
ATOM 5727 C C . VAL C 1 209 ? -41.026 -8.352 7.235 1.00 61.08 206 VAL C C 1
ATOM 5728 O O . VAL C 1 209 ? -40.156 -7.532 6.929 1.00 63.43 206 VAL C O 1
ATOM 5732 N N . THR C 1 210 ? -41.629 -9.141 6.348 1.00 60.51 207 THR C N 1
ATOM 5733 C CA . THR C 1 210 ? -41.241 -9.152 4.938 1.00 65.34 207 THR C CA 1
ATOM 5734 C C . THR C 1 210 ? -41.853 -8.004 4.134 1.00 68.62 207 THR C C 1
ATOM 5735 O O . THR C 1 210 ? -41.262 -7.542 3.159 1.00 68.34 207 THR C O 1
ATOM 5739 N N . ASP C 1 211 ? -43.034 -7.548 4.541 1.00 71.37 208 ASP C N 1
ATOM 5740 C CA . ASP C 1 211 ? -43.703 -6.447 3.852 1.00 74.09 208 ASP C CA 1
ATOM 5741 C C . ASP C 1 211 ? -42.806 -5.215 3.806 1.00 77.82 208 ASP C C 1
ATOM 5742 O O . ASP C 1 211 ? -42.209 -4.833 4.811 1.00 83.27 208 ASP C O 1
ATOM 5747 N N . GLN C 1 212 ? -42.720 -4.595 2.634 1.00 79.19 209 GLN C N 1
ATOM 5748 C CA . GLN C 1 212 ? -41.839 -3.451 2.423 1.00 82.86 209 GLN C CA 1
ATOM 5749 C C . GLN C 1 212 ? -42.288 -2.198 3.177 1.00 76.33 209 GLN C C 1
ATOM 5750 O O . GLN C 1 212 ? -41.461 -1.452 3.702 1.00 77.38 209 GLN C O 1
ATOM 5756 N N . LYS C 1 213 ? -43.598 -1.969 3.226 1.00 73.84 210 LYS C N 1
ATOM 5757 C CA . LYS C 1 213 ? -44.139 -0.738 3.799 1.00 78.77 210 LYS C CA 1
ATOM 5758 C C . LYS C 1 213 ? -44.189 -0.778 5.322 1.00 80.54 210 LYS C C 1
ATOM 5759 O O . LYS C 1 213 ? -44.775 0.099 5.955 1.00 84.38 210 LYS C O 1
ATOM 5765 N N . TYR C 1 214 ? -43.569 -1.798 5.902 1.00 74.44 211 TYR C N 1
ATOM 5766 C CA . TYR C 1 214 ? -43.573 -1.977 7.345 1.00 69.75 211 TYR C CA 1
ATOM 5767 C C . TYR C 1 214 ? -42.181 -2.341 7.833 1.00 70.27 211 TYR C C 1
ATOM 5768 O O . TYR C 1 214 ? -41.553 -1.591 8.580 1.00 72.21 211 TYR C O 1
ATOM 5777 N N . LYS C 1 215 ? -41.709 -3.504 7.400 1.00 65.48 212 LYS C N 1
ATOM 5778 C CA . LYS C 1 215 ? -40.403 -4.006 7.798 1.00 62.34 212 LYS C CA 1
ATOM 5779 C C . LYS C 1 215 ? -40.231 -3.974 9.310 1.00 60.80 212 LYS C C 1
ATOM 5780 O O . LYS C 1 215 ? -39.388 -3.245 9.834 1.00 64.39 212 LYS C O 1
ATOM 5786 N N . VAL C 1 216 ? -41.043 -4.762 10.009 1.00 54.14 213 VAL C N 1
ATOM 5787 C CA . VAL C 1 216 ? -40.919 -4.879 11.456 1.00 46.85 213 VAL C CA 1
ATOM 5788 C C . VAL C 1 216 ? -39.765 -5.817 11.794 1.00 53.32 213 VAL C C 1
ATOM 5789 O O . VAL C 1 216 ? -39.603 -6.867 11.166 1.00 53.45 213 VAL C O 1
ATOM 5793 N N . PRO C 1 217 ? -38.945 -5.431 12.778 1.00 57.24 214 PRO C N 1
ATOM 5794 C CA . PRO C 1 217 ? -37.793 -6.250 13.170 1.00 54.32 214 PRO C CA 1
ATOM 5795 C C . PRO C 1 217 ? -38.206 -7.683 13.494 1.00 54.64 214 PRO C C 1
ATOM 5796 O O . PRO C 1 217 ? -39.139 -7.894 14.270 1.00 52.83 214 PRO C O 1
ATOM 5800 N N . LEU C 1 218 ? -37.514 -8.648 12.894 1.00 56.47 215 LEU C N 1
ATOM 5801 C CA . LEU C 1 218 ? -37.828 -10.061 13.081 1.00 52.01 215 LEU C CA 1
ATOM 5802 C C . LEU C 1 218 ? -37.893 -10.448 14.555 1.00 55.74 215 LEU C C 1
ATOM 5803 O O . LEU C 1 218 ? -38.805 -11.160 14.977 1.00 54.90 215 LEU C O 1
ATOM 5808 N N . ASP C 1 219 ? -36.923 -9.980 15.333 1.00 58.36 216 ASP C N 1
ATOM 5809 C CA . ASP C 1 219 ? -36.876 -10.301 16.756 1.00 62.95 216 ASP C CA 1
ATOM 5810 C C . ASP C 1 219 ? -38.065 -9.698 17.490 1.00 58.39 216 ASP C C 1
ATOM 5811 O O . ASP C 1 219 ? -38.625 -10.317 18.394 1.00 52.78 216 ASP C O 1
ATOM 5816 N N . GLN C 1 220 ? -38.450 -8.491 17.088 1.00 54.93 217 GLN C N 1
ATOM 5817 C CA . GLN C 1 220 ? -39.614 -7.827 17.660 1.00 51.34 217 GLN C CA 1
ATOM 5818 C C . GLN C 1 220 ? -40.899 -8.573 17.307 1.00 50.35 217 GLN C C 1
ATOM 5819 O O . GLN C 1 220 ? -41.843 -8.597 18.091 1.00 57.98 217 GLN C O 1
ATOM 5825 N N . ALA C 1 221 ? -40.923 -9.187 16.127 1.00 44.37 218 ALA C N 1
ATOM 5826 C CA . ALA C 1 221 ? -42.075 -9.968 15.680 1.00 47.65 218 ALA C CA 1
ATOM 5827 C C . ALA C 1 221 ? -42.158 -11.311 16.407 1.00 45.48 218 ALA C C 1
ATOM 5828 O O . ALA C 1 221 ? -43.2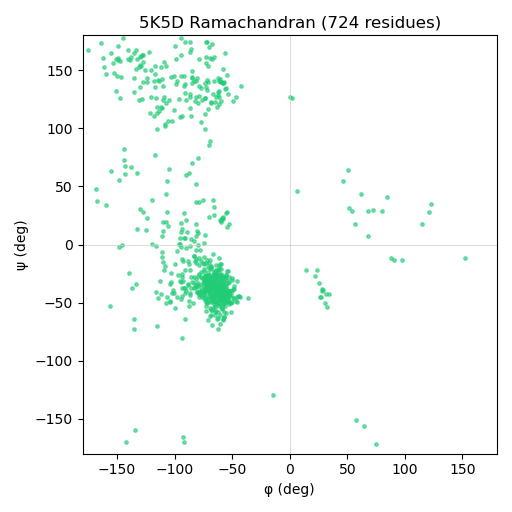45 -11.833 16.655 1.00 38.65 218 ALA C O 1
ATOM 5830 N N . PHE C 1 222 ? -41.001 -11.868 16.737 1.00 41.55 219 PHE C N 1
ATOM 5831 C CA . PHE C 1 222 ? -40.939 -13.112 17.485 1.00 39.83 219 PHE C CA 1
ATOM 5832 C C . PHE C 1 222 ? -41.347 -12.866 18.935 1.00 38.38 219 PHE C C 1
ATOM 5833 O O . PHE C 1 222 ? -42.140 -13.620 19.498 1.00 35.26 219 PHE C O 1
ATOM 5841 N N . ARG C 1 223 ? -40.812 -11.802 19.531 1.00 46.65 220 ARG C N 1
ATOM 5842 C CA . ARG C 1 223 ? -41.184 -11.421 20.893 1.00 48.05 220 ARG C CA 1
ATOM 5843 C C . ARG C 1 223 ? -42.697 -11.285 21.024 1.00 47.52 220 ARG C C 1
ATOM 5844 O O . ARG C 1 223 ? -43.293 -11.808 21.966 1.00 45.46 220 ARG C O 1
ATOM 5852 N N . ILE C 1 224 ? -43.308 -10.589 20.068 1.00 43.24 221 ILE C N 1
ATOM 5853 C CA . ILE C 1 224 ? -44.758 -10.439 20.024 1.00 41.02 221 ILE C CA 1
ATOM 5854 C C . ILE C 1 224 ? -45.439 -11.797 19.919 1.00 42.00 221 ILE C C 1
ATOM 5855 O O . ILE C 1 224 ? -46.513 -12.016 20.481 1.00 38.29 221 ILE C O 1
ATOM 5860 N N . TYR C 1 225 ? -44.802 -12.706 19.192 1.00 37.87 222 TYR C N 1
ATOM 5861 C CA . TYR C 1 225 ? -45.311 -14.059 19.052 1.00 35.35 222 TYR C CA 1
ATOM 5862 C C . TYR C 1 225 ? -45.329 -14.785 20.396 1.00 41.20 222 TYR C C 1
ATOM 5863 O O . TYR C 1 225 ? -46.373 -15.256 20.841 1.00 43.16 222 TYR C O 1
ATOM 5872 N N . THR C 1 226 ? -44.173 -14.876 21.042 1.00 36.37 223 THR C N 1
ATOM 5873 C CA . THR C 1 226 ? -44.092 -15.546 22.334 1.00 48.09 223 THR C CA 1
ATOM 5874 C C . THR C 1 226 ? -44.991 -14.874 23.376 1.00 43.90 223 THR C C 1
ATOM 5875 O O . THR C 1 226 ? -45.680 -15.546 24.139 1.00 33.70 223 THR C O 1
ATOM 5879 N N . ARG C 1 227 ? -44.993 -13.545 23.381 1.00 49.40 224 ARG C N 1
ATOM 5880 C CA . ARG C 1 227 ? -45.800 -12.764 24.315 1.00 45.92 224 ARG C CA 1
ATOM 5881 C C . ARG C 1 227 ? -47.283 -13.093 24.225 1.00 43.10 224 ARG C C 1
ATOM 5882 O O . ARG C 1 227 ? -47.895 -13.550 25.188 1.00 40.61 224 ARG C O 1
ATOM 5890 N N . VAL C 1 228 ? -47.862 -12.830 23.062 1.00 43.17 225 VAL C N 1
ATOM 5891 C CA . VAL C 1 228 ? -49.297 -12.974 22.880 1.00 46.49 225 VAL C CA 1
ATOM 5892 C C . VAL C 1 228 ? -49.692 -14.440 23.016 1.00 43.68 225 VAL C C 1
ATOM 5893 O O . VAL C 1 228 ? -50.773 -14.763 23.508 1.00 38.00 225 VAL C O 1
ATOM 5897 N N . LYS C 1 229 ? -48.798 -15.322 22.585 1.00 41.47 226 LYS C N 1
ATOM 5898 C CA . LYS C 1 229 ? -49.015 -16.756 22.695 1.00 39.60 226 LYS C CA 1
ATOM 5899 C C . LYS C 1 229 ? -49.072 -17.190 24.158 1.00 44.71 226 LYS C C 1
ATOM 5900 O O . LYS C 1 229 ? -50.018 -17.859 24.579 1.00 42.08 226 LYS C O 1
ATOM 5906 N N . ASP C 1 230 ? -48.058 -16.804 24.927 1.00 40.05 227 ASP C N 1
ATOM 5907 C CA . ASP C 1 230 ? -47.983 -17.179 26.335 1.00 36.63 227 ASP C CA 1
ATOM 5908 C C . ASP C 1 230 ? -49.232 -16.786 27.107 1.00 38.41 227 ASP C C 1
ATOM 5909 O O . ASP C 1 230 ? -49.587 -17.426 28.092 1.00 42.76 227 ASP C O 1
ATOM 5922 N N . GLY C 1 232 ? -52.219 -16.558 25.629 1.00 35.65 229 GLY C N 1
ATOM 5923 C CA . GLY C 1 232 ? -53.346 -17.205 24.987 1.00 38.74 229 GLY C CA 1
ATOM 5924 C C . GLY C 1 232 ? -54.291 -16.252 24.282 1.00 39.70 229 GLY C C 1
ATOM 5925 O O . GLY C 1 232 ? -55.505 -16.455 24.298 1.00 43.97 229 GLY C O 1
ATOM 5926 N N . ILE C 1 233 ? -53.739 -15.217 23.656 1.00 32.89 230 ILE C N 1
ATOM 5927 C CA . ILE C 1 233 ? -54.551 -14.259 22.906 1.00 38.33 230 ILE C CA 1
ATOM 5928 C C . ILE C 1 233 ? -54.071 -14.108 21.462 1.00 43.03 230 ILE C C 1
ATOM 5929 O O . ILE C 1 233 ? -54.488 -13.194 20.748 1.00 41.81 230 ILE C O 1
ATOM 5934 N N . LEU C 1 234 ? -53.204 -15.022 21.039 1.00 42.19 231 LEU C N 1
ATOM 5935 C CA . LEU C 1 234 ? -52.634 -14.998 19.697 1.00 42.19 231 LEU C CA 1
ATOM 5936 C C . LEU C 1 234 ? -53.704 -14.967 18.604 1.00 43.21 231 LEU C C 1
ATOM 5937 O O . LEU C 1 234 ? -53.632 -14.157 17.677 1.00 41.19 231 LEU C O 1
ATOM 5942 N N . ASP C 1 235 ? -54.693 -15.850 18.712 1.00 47.62 232 ASP C N 1
ATOM 5943 C CA . ASP C 1 235 ? -55.765 -15.918 17.722 1.00 54.67 232 ASP C CA 1
ATOM 5944 C C . ASP C 1 235 ? -56.578 -14.631 17.741 1.00 46.05 232 ASP C C 1
ATOM 5945 O O . ASP C 1 235 ? -57.082 -14.183 16.711 1.00 35.62 232 ASP C O 1
ATOM 5950 N N . LYS C 1 236 ? -56.711 -14.041 18.922 1.00 44.93 233 LYS C N 1
ATOM 5951 C CA . LYS C 1 236 ? -57.486 -12.819 19.060 1.00 48.22 233 LYS C CA 1
ATOM 5952 C C . LYS C 1 236 ? -56.785 -11.666 18.346 1.00 43.25 233 LYS C C 1
ATOM 5953 O O . LYS C 1 236 ? -57.438 -10.795 17.780 1.00 43.54 233 LYS C O 1
ATOM 5959 N N . LEU C 1 237 ? -55.455 -11.669 18.370 1.00 41.84 234 LEU C N 1
ATOM 5960 C CA . LEU C 1 237 ? -54.678 -10.657 17.658 1.00 44.67 234 LEU C CA 1
ATOM 5961 C C . LEU C 1 237 ? -54.705 -10.907 16.152 1.00 49.74 234 LEU C C 1
ATOM 5962 O O . LEU C 1 237 ? -54.756 -9.967 15.359 1.00 49.19 234 LEU C O 1
ATOM 5967 N N . LYS C 1 238 ? -54.675 -12.178 15.763 1.00 52.87 235 LYS C N 1
ATOM 5968 C CA . LYS C 1 238 ? -54.739 -12.536 14.355 1.00 48.91 235 LYS C CA 1
ATOM 5969 C C . LYS C 1 238 ? -56.036 -12.031 13.728 1.00 46.95 235 LYS C C 1
ATOM 5970 O O . LYS C 1 238 ? -56.029 -11.450 12.644 1.00 50.37 235 LYS C O 1
ATOM 5976 N N . ASP C 1 239 ? -57.146 -12.250 14.423 1.00 40.95 236 ASP C N 1
ATOM 5977 C CA . ASP C 1 239 ? -58.455 -11.889 13.900 1.00 48.52 236 ASP C CA 1
ATOM 5978 C C . ASP C 1 239 ? -58.770 -10.416 14.145 1.00 54.83 236 ASP C C 1
ATOM 5979 O O . ASP C 1 239 ? -59.864 -9.944 13.826 1.00 51.97 236 ASP C O 1
ATOM 5984 N N . LEU C 1 240 ? -57.812 -9.693 14.716 1.00 54.53 237 LEU C N 1
ATOM 5985 C CA . LEU C 1 240 ? -58.007 -8.279 15.015 1.00 54.93 237 LEU C CA 1
ATOM 5986 C C . LEU C 1 240 ? -58.153 -7.472 13.728 1.00 59.70 237 LEU C C 1
ATOM 5987 O O . LEU C 1 240 ? -57.465 -7.729 12.736 1.00 58.92 237 LEU C O 1
ATOM 5992 N N . ALA C 1 241 ? -59.055 -6.496 13.748 1.00 55.33 238 ALA C N 1
ATOM 5993 C CA . ALA C 1 241 ? -59.210 -5.585 12.625 1.00 56.48 238 ALA C CA 1
ATOM 5994 C C . ALA C 1 241 ? -57.884 -4.889 12.365 1.00 63.42 238 ALA C C 1
ATOM 5995 O O . ALA C 1 241 ? -57.189 -4.504 13.305 1.00 67.26 238 ALA C O 1
ATOM 5997 N N . PRO C 1 242 ? -57.526 -4.730 11.083 1.00 64.88 239 PRO C N 1
ATOM 5998 C CA . PRO C 1 242 ? -56.263 -4.088 10.703 1.00 65.42 239 PRO C CA 1
ATOM 5999 C C . PRO C 1 242 ? -56.171 -2.659 11.231 1.00 62.75 239 PRO C C 1
ATOM 6000 O O . PRO C 1 242 ? -55.079 -2.093 11.285 1.00 65.73 239 PRO C O 1
ATOM 6004 N N . ALA C 1 243 ? -57.307 -2.088 11.618 1.00 60.06 240 ALA C N 1
ATOM 6005 C CA . ALA C 1 243 ? -57.326 -0.748 12.196 1.00 56.84 240 ALA C CA 1
ATOM 6006 C C . ALA C 1 243 ? -56.595 -0.739 13.531 1.00 56.39 240 ALA C C 1
ATOM 6007 O O . ALA C 1 243 ? -55.954 0.245 13.890 1.00 57.71 240 ALA C O 1
ATOM 6009 N N . LEU C 1 244 ? -56.696 -1.844 14.263 1.00 52.21 241 LEU C N 1
ATOM 6010 C CA . LEU C 1 244 ? -56.019 -1.978 15.545 1.00 46.76 241 LEU C CA 1
ATOM 6011 C C . LEU C 1 244 ? -54.717 -2.753 15.384 1.00 49.56 241 LEU C C 1
ATOM 6012 O O . LEU C 1 244 ? -53.672 -2.366 15.910 1.00 48.60 241 LEU C O 1
ATOM 6017 N N . ARG C 1 245 ? -54.788 -3.851 14.643 1.00 53.15 242 ARG C N 1
ATOM 6018 C CA . ARG C 1 245 ? -53.649 -4.745 14.477 1.00 51.69 242 ARG C CA 1
ATOM 6019 C C . ARG C 1 245 ? -52.436 -4.059 13.848 1.00 54.32 242 ARG C C 1
ATOM 6020 O O . ARG C 1 245 ? -51.310 -4.253 14.299 1.00 56.53 242 ARG C O 1
ATOM 6028 N N . ASP C 1 246 ? -52.668 -3.254 12.814 1.00 53.13 243 ASP C N 1
ATOM 6029 C CA . ASP C 1 246 ? -51.578 -2.587 12.099 1.00 54.00 243 ASP C CA 1
ATOM 6030 C C . ASP C 1 246 ? -50.761 -1.617 12.963 1.00 49.59 243 ASP C C 1
ATOM 6031 O O . ASP C 1 246 ? -49.547 -1.771 13.086 1.00 45.70 243 ASP C O 1
ATOM 6036 N N . PRO C 1 247 ? -51.417 -0.605 13.553 1.00 46.50 244 PRO C N 1
ATOM 6037 C CA . PRO C 1 247 ? -50.658 0.330 14.392 1.00 49.71 244 PRO C CA 1
ATOM 6038 C C . PRO C 1 247 ? -50.056 -0.355 15.619 1.00 50.50 244 PRO C C 1
ATOM 6039 O O . PRO C 1 247 ? -49.018 0.083 16.121 1.00 51.90 244 PRO C O 1
ATOM 6043 N N . LEU C 1 248 ? -50.702 -1.420 16.086 1.00 40.95 245 LEU C N 1
ATOM 6044 C CA . LEU C 1 248 ? -50.250 -2.154 17.267 1.00 41.13 245 LEU C CA 1
ATOM 6045 C C . LEU C 1 248 ? -48.949 -2.909 16.998 1.00 46.29 245 LEU C C 1
ATOM 6046 O O . LEU C 1 248 ? -48.069 -2.971 17.856 1.00 45.36 245 LEU C O 1
ATOM 6051 N N . ILE C 1 249 ? -48.837 -3.481 15.801 1.00 48.66 246 ILE C N 1
ATOM 6052 C CA . ILE C 1 249 ? -47.677 -4.284 15.427 1.00 45.58 246 ILE C CA 1
ATOM 6053 C C . ILE C 1 249 ? -46.621 -3.471 14.683 1.00 50.51 246 ILE C C 1
ATOM 6054 O O . ILE C 1 249 ? -45.424 -3.743 14.796 1.00 47.51 246 ILE C O 1
ATOM 6059 N N . THR C 1 250 ? -47.069 -2.481 13.917 1.00 56.34 247 THR C N 1
ATOM 6060 C CA . THR C 1 250 ? -46.172 -1.687 13.083 1.00 54.46 247 THR C CA 1
ATOM 6061 C C . THR C 1 250 ? -45.227 -0.827 13.909 1.00 60.23 247 THR C C 1
ATOM 6062 O O . THR C 1 250 ? -44.020 -1.068 13.948 1.00 68.69 247 THR C O 1
ATOM 6066 N N . THR C 1 251 ? -45.787 0.182 14.566 1.00 57.82 248 THR C N 1
ATOM 6067 C CA . THR C 1 251 ? -44.996 1.156 15.304 1.00 51.51 248 THR C CA 1
ATOM 6068 C C . THR C 1 251 ? -44.395 0.534 16.555 1.00 51.50 248 THR C C 1
ATOM 6069 O O . THR C 1 251 ? -44.929 -0.438 17.090 1.00 50.17 248 THR C O 1
ATOM 6073 N N . ARG C 1 252 ? -43.274 1.083 17.009 1.00 51.99 249 ARG C N 1
ATOM 6074 C CA . ARG C 1 252 ? -42.656 0.618 18.243 1.00 62.12 249 ARG C CA 1
ATOM 6075 C C . ARG C 1 252 ? -43.485 1.123 19.413 1.00 58.18 249 ARG C C 1
ATOM 6076 O O . ARG C 1 252 ? -43.381 0.628 20.538 1.00 52.28 249 ARG C O 1
ATOM 6084 N N . GLU C 1 253 ? -44.316 2.116 19.128 1.00 60.83 250 GLU C N 1
ATOM 6085 C CA . GLU C 1 253 ? -45.230 2.652 20.118 1.00 66.30 250 GLU C CA 1
ATOM 6086 C C . GLU C 1 253 ? -46.319 1.623 20.418 1.00 58.31 250 GLU C C 1
ATOM 6087 O O . GLU C 1 253 ? -46.653 1.383 21.578 1.00 54.72 250 GLU C O 1
ATOM 6093 N N . GLY C 1 254 ? -46.853 1.002 19.369 1.00 52.14 251 GLY C N 1
ATOM 6094 C CA . GLY C 1 254 ? -47.853 -0.041 19.520 1.00 44.44 251 GLY C CA 1
ATOM 6095 C C . GLY C 1 254 ? -47.247 -1.292 20.128 1.00 40.63 251 GLY C C 1
ATOM 6096 O O . GLY C 1 254 ? -47.863 -1.963 20.949 1.00 44.38 251 GLY C O 1
ATOM 6097 N N . ARG C 1 255 ? -46.026 -1.600 19.710 1.00 42.98 252 ARG C N 1
ATOM 6098 C CA . ARG C 1 255 ? -45.263 -2.717 20.246 1.00 40.87 252 ARG C CA 1
ATOM 6099 C C . ARG C 1 255 ? -45.154 -2.644 21.771 1.00 45.65 252 ARG C C 1
ATOM 6100 O O . ARG C 1 255 ? -45.298 -3.651 22.464 1.00 44.85 252 ARG C O 1
ATOM 6108 N N . LYS C 1 256 ? -44.889 -1.450 22.293 1.00 49.98 253 LYS C N 1
ATOM 6109 C CA . LYS C 1 256 ? -44.732 -1.277 23.735 1.00 49.88 253 LYS C CA 1
ATOM 6110 C C . LYS C 1 256 ? -45.957 -1.770 24.499 1.00 43.67 253 LYS C C 1
ATOM 6111 O O . LYS C 1 256 ? -45.833 -2.388 25.556 1.00 43.43 253 LYS C O 1
ATOM 6117 N N . ILE C 1 257 ? -47.137 -1.497 23.955 1.00 38.26 254 ILE C N 1
ATOM 6118 C CA . ILE C 1 257 ? -48.381 -1.925 24.578 1.00 38.35 254 ILE C CA 1
ATOM 6119 C C . ILE C 1 257 ? -48.454 -3.441 24.707 1.00 43.09 254 ILE C C 1
ATOM 6120 O O . ILE C 1 257 ? -48.956 -3.969 25.704 1.00 46.03 254 ILE C O 1
ATOM 6125 N N . ILE C 1 258 ? -47.945 -4.133 23.693 1.00 37.04 255 ILE C N 1
ATOM 6126 C CA . ILE C 1 258 ? -48.009 -5.586 23.635 1.00 37.44 255 ILE C CA 1
ATOM 6127 C C . ILE C 1 258 ? -46.958 -6.240 24.523 1.00 39.64 255 ILE C C 1
ATOM 6128 O O . ILE C 1 258 ? -47.240 -7.215 25.216 1.00 49.34 255 ILE C O 1
ATOM 6133 N N . LEU C 1 259 ? -45.746 -5.698 24.501 1.00 39.10 256 LEU C N 1
ATOM 6134 C CA . LEU C 1 259 ? -44.603 -6.353 25.130 1.00 44.50 256 LEU C CA 1
ATOM 6135 C C . LEU C 1 259 ? -44.331 -5.872 26.550 1.00 51.39 256 LEU C C 1
ATOM 6136 O O . LEU C 1 259 ? -43.848 -6.637 27.389 1.00 53.52 256 LEU C O 1
ATOM 6141 N N . ASN C 1 260 ? -44.640 -4.607 26.812 1.00 55.25 257 ASN C N 1
ATOM 6142 C CA . ASN C 1 260 ? -44.394 -4.014 28.123 1.00 55.77 257 ASN C CA 1
ATOM 6143 C C . ASN C 1 260 ? -45.556 -4.261 29.086 1.00 50.46 257 ASN C C 1
ATOM 6144 O O . ASN C 1 260 ? -46.673 -3.799 28.857 1.00 52.11 257 ASN C O 1
ATOM 6149 N N . ASP C 1 261 ? -45.273 -4.986 30.165 1.00 48.68 258 ASP C N 1
ATOM 6150 C CA . ASP C 1 261 ? -46.297 -5.435 31.109 1.00 59.55 258 ASP C CA 1
ATOM 6151 C C . ASP C 1 261 ? -47.160 -4.314 31.685 1.00 55.20 258 ASP C C 1
ATOM 6152 O O . ASP C 1 261 ? -48.343 -4.517 31.962 1.00 57.40 258 ASP C O 1
ATOM 6157 N N . GLU C 1 262 ? -46.568 -3.139 31.867 1.00 50.32 259 GLU C N 1
ATOM 6158 C CA . GLU C 1 262 ? -47.304 -1.989 32.382 1.00 57.62 259 GLU C CA 1
ATOM 6159 C C . GLU C 1 262 ? -48.574 -1.689 31.583 1.00 58.52 259 GLU C C 1
ATOM 6160 O O . GLU C 1 262 ? -49.499 -1.061 32.094 1.00 60.70 259 GLU C O 1
ATOM 6166 N N . TYR C 1 263 ? -48.622 -2.129 30.330 1.00 51.08 260 TYR C N 1
ATOM 6167 C CA . TYR C 1 263 ? -49.760 -1.809 29.475 1.00 45.74 260 TYR C CA 1
ATOM 6168 C C . TYR C 1 263 ? -50.628 -3.031 29.191 1.00 45.70 260 TYR C C 1
ATOM 6169 O O . TYR C 1 263 ? -51.519 -2.992 28.341 1.00 42.89 260 TYR C O 1
ATOM 6178 N N . ARG C 1 264 ? -50.371 -4.100 29.941 1.00 48.41 261 ARG C N 1
ATOM 6179 C CA . ARG C 1 264 ? -51.111 -5.355 29.830 1.00 52.14 261 ARG C CA 1
ATOM 6180 C C . ARG C 1 264 ? -52.628 -5.158 29.751 1.00 53.91 261 ARG C C 1
ATOM 6181 O O . ARG C 1 264 ? -53.295 -5.782 28.927 1.00 53.10 261 ARG C O 1
ATOM 6189 N N . ASP C 1 265 ? -53.167 -4.289 30.600 1.00 56.91 262 ASP C N 1
ATOM 6190 C CA . ASP C 1 265 ? -54.609 -4.053 30.638 1.00 54.14 262 ASP C CA 1
ATOM 6191 C C . ASP C 1 265 ? -55.098 -3.286 29.415 1.00 48.70 262 ASP C C 1
ATOM 6192 O O . ASP C 1 265 ? -56.232 -3.476 28.976 1.00 48.94 262 ASP C O 1
ATOM 6197 N N . LEU C 1 266 ? -54.250 -2.412 28.878 1.00 45.21 263 LEU C N 1
ATOM 6198 C CA . LEU C 1 266 ? -54.586 -1.659 27.672 1.00 48.92 263 LEU C CA 1
ATOM 6199 C C . LEU C 1 266 ? -54.621 -2.584 26.470 1.00 46.82 263 LEU C C 1
ATOM 6200 O O . LEU C 1 266 ? -55.527 -2.514 25.640 1.00 49.16 263 LEU C O 1
ATOM 6213 N N . GLU C 1 268 ? -55.121 -5.837 26.514 1.00 37.92 265 GLU C N 1
ATOM 6214 C CA . GLU C 1 268 ? -56.249 -6.752 26.624 1.00 39.34 265 GLU C CA 1
ATOM 6215 C C . GLU C 1 268 ? -57.507 -6.092 26.080 1.00 44.05 265 GLU C C 1
ATOM 6216 O O . GLU C 1 268 ? -58.315 -6.731 25.411 1.00 47.15 265 GLU C O 1
ATOM 6222 N N . LYS C 1 269 ? -57.664 -4.806 26.377 1.00 38.59 266 LYS C N 1
ATOM 6223 C CA . LYS C 1 269 ? -58.843 -4.060 25.966 1.00 38.72 266 LYS C CA 1
ATOM 6224 C C . LYS C 1 269 ? -58.819 -3.837 24.458 1.00 39.61 266 LYS C C 1
ATOM 6225 O O . LYS C 1 269 ? -59.861 -3.840 23.804 1.00 35.91 266 LYS C O 1
ATOM 6231 N N . ILE C 1 270 ? -57.621 -3.646 23.912 1.00 33.05 267 ILE C N 1
ATOM 6232 C CA . ILE C 1 270 ? -57.455 -3.499 22.472 1.00 38.02 267 ILE C CA 1
ATOM 6233 C C . ILE C 1 270 ? -57.776 -4.809 21.756 1.00 47.21 267 ILE C C 1
ATOM 6234 O O . ILE C 1 270 ? -58.638 -4.856 20.876 1.00 49.82 267 ILE C O 1
ATOM 6239 N N . ILE C 1 271 ? -57.070 -5.867 22.148 1.00 51.43 268 ILE C N 1
ATOM 6240 C CA . ILE C 1 271 ? -57.265 -7.204 21.597 1.00 58.09 268 ILE C CA 1
ATOM 6241 C C . ILE C 1 271 ? -58.710 -7.667 21.757 1.00 65.72 268 ILE C C 1
ATOM 6242 O O . ILE C 1 271 ? -59.212 -8.461 20.959 1.00 65.41 268 ILE C O 1
ATOM 6247 N N . SER C 1 272 ? -59.374 -7.160 22.791 1.00 70.33 269 SER C N 1
ATOM 6248 C CA . SER C 1 272 ? -60.775 -7.474 23.042 1.00 73.20 269 SER C CA 1
ATOM 6249 C C . SER C 1 272 ? -61.605 -7.351 21.767 1.00 80.61 269 SER C C 1
ATOM 6250 O O . SER C 1 272 ? -62.402 -8.230 21.436 1.00 85.56 269 SER C O 1
#

Sequence (730 aa):
TELTYTEEVVSIEKLKEDDEFKTVPSNNSREDLEKSLREKSQIFPLIADRNYVLIDGYTRLDIKKLGFKEVKILKYDFDSQQERDKAYELIWTFNGVRRQLDKNERLALFQKIADRIAKQASKNKTEEENEEFVTLDDGTTISALEYERILKELDKENKALSESDKRKAILRINTPWLLKYVTDQKYKVPLDQAFRIYTRVKDGILDKLKDLAPALRDPLITTREGRKIILNDEYRDLEKIISTELTYTEEVVSIEKLKEDDEFKTVPSNNSREDLEKSLREKSQIFPLIADRNYVLIDGYTRLDIKKLGFKEVKILKYDFDSQQERDKAYELIWTFNGVRRQLDKNERLALFQKIADRIAKQASKNKTEQIEENEEFVTLDDGTTISALEYERILKELDKENKALSESDKRKAILRINTPWLLKYVTDQKYKVPLDQAFRIYTRVKDGILDKLKDLAPALRDPLITTREGRKIILNDEYRDLEKIISTELTYTEEVVSIEKLKEDDEFKTVNNSREDLEKSLREKSQIFPLIADRNYVLIDGYTRLDIKKLGFKEVKILKYDFDSQQERDKAYELIWTFNGVRRQLDKNERLALFQKIADRIAKQASKNKTEIEENEEFVTLDDGTTISALEYERILKELDKENKALSESDKRKAILRINTPWLLKYVTDQKYKVPLDQAFRIYTRVKDGILDKLKDLAPALRDPLITTREGRKIILNDEYRDLEKIIS

Solvent-accessible surface area: 41273 Å² total

B-factor: mean 60.63, std 23.09, range [18.18, 265.11]

Foldseek 3Di:
DDKDWDKDKDFLVQAAEDPVLLCLPDAPCLVVLLVCCVVVNADDAFEAEQRRYGLGCNSVSVNVVVVDGMGMHIYIDDDCVVVVLVSLLVSLVVPLLDPRDDLLSSVLSLCVNLVVVQVVCVVCVVPVQQVFWDADPVRRIGGLVRSLVSSCVSCVPCSSHHSVLSSLSCCVRPPVVLVCLCNPPVQNQDSVLSSLLVVQCVVDCVVLLVPDDCVLNVCLRRDPVNSCCRNPPVNVVCCVSRD/DDKDWDKDKDFLVQAAEDVVLLCLPDFDCLVVVLVVCVPVNDPDFFEAEQSRYGLGQNSVSVNVVVVDGMTMHIYIHDDCVVPVLVSLLVSLVVPLLDPRDDLLSSVLSLVVSLVVVQVVVCCVVPVCVVQQVFWAADPPRRIGGLNVSLVSSCVSQVVCSRHDSVLSSLSCCVGVPVVLVCQCNPPVQVQDSVLSSLLVVQCVVPNNPLLVVQDCVLNVCLRSDPVNSCCSHVPVNPVVVVSSD/DDKDKDKDKDFLVQADEDPVQLVLVPCQVVVCPCCLVPNDDDAFEAEPSRYGLGCVSVSVNVVSPDGITIHIYIYDHCVVCVPVSLLVNCVCVLVPPDDDPLSSVLSLVVSLVVVQVVQVVPVPDPVQQVFWAQDPVGRIDGLVRSLVSNCVSCVVCPSDHNVLSSLSCCVGPPVVLCCQCNPPVANQDSVLSSLLVCQCVCPLVVLLVPADCVLNVVLRRDVVNSCLRNPVVNVVCVVSSD

Radius of gyration: 36.32 Å; Cα contacts (8 Å, |Δi|>4): 941; chains: 3; bounding box: 72×86×114 Å

Secondary structure (DSSP, 8-state):
--EEEEEEEEEGGGPBP-HHHH-----S-TTHHHHHHHHH--SS-EEE-TT-BEEE-HHHHH--TT---EEEEEEESS-TTT-HHHHHHHHHHTTTT-TTS-HHHHHHHHHHHHHHHH--TTTTTT--TGGGT-EEE-TTS-EEEHHHHHHHHHHH-TT-SSS-HHHHH--HHHHH-HHHHHHHH-TTT---HHHHHHHHHHHH---HHHHHTS-HHHHHHHHHSHHHHHHHH-GGGS---TTT-/----EEEEEEEGGGPEE-HHHH-----TTHHHHHHHHHHH-S-S-EEE-TT-EEEE-HHHHH--TT---EEEEEEESS-TTT-HHHHHHHHHHTTTT-TTS-HHHHHHHHHHHHHHHH---STTT---TTTEEEE-TTS-EEEHHHHHHHHHHHTTTSSSS-HHHHH--HHHHH-HHHHHHHH-TTT---HHHHHHHHHHHH---HHHHHTS-HHHHHHHHHSHHHHHHHH-GGGTT--TTT-/----EEEEEEETTTPBP-HHHH----SHHHHHHHHHHH---S-EEE-TT-BEEE-HHHHH--TT--SEEEEEEESS-TTT-HHHHHHHHHHHHSS-TTS-HHHHHHHHHHHHHHHH---GGGS----TTS-EEE-SSS-EEEHHHHHHHHHHH-SS-SSS-HHHHH--HHHHH-HHHHHHHH-TTT---HHHHHHHHHHHH---HHHHHTS-HHHHHHHHHSHHHHHHHH-GGGTT--TTT-